Protein AF-A0A4Z2HAQ1-F1 (afdb_monomer_lite)

Radius of gyration: 29.21 Å; chains: 1; bounding box: 73×82×97 Å

Secondary structure (DSSP, 8-state):
---S---HHHHHHHHHGGGSSS--HHHHHHHHHHHHHHT-S---SEEEEESEEET---S-----PPP----------------PPP-----------------HHHH-SEEEE-TT---TTTS-SEEEEEEEEEEPPP------------PPPP-------------S--TT-EEEEEEEETTEEEEEEEETTTTEEEEEEEE-TT--SS-EEEEEEEPPTTSS-BSSEEEEEEEEEEEEETTTEEEEEEEEEETTEEEEEEEEEEEPPP-----TGGG--EEEE--EEETTSTTTSPPEEEEEEEEEESS---HHHHHHHHHH-TT----PPPSS------GGGG--HHHHTSHHHHHHHHTTPPP-THHHHHHEEEEE-TTSTTEEEEE----PPTT---PPP---EEEEEEPB-SSS-HHHHTT--PEEP-SHHHHHHHHTTTHHHHHHHHHHHHH---HHHHHHHHHHHHHHTTS-HHHHHHHHHTTHHHHHHHHHTSTTS--SHHHHHHHHHHHBSS-SEEE-TTS-EEE-TT----B--HHHIIIIIT-HHHHTTS-HHHHHHHHHHHHHHHHHT--

Structure (mmCIF, N/CA/C/O backbone):
data_AF-A0A4Z2HAQ1-F1
#
_entry.id   AF-A0A4Z2HAQ1-F1
#
loop_
_atom_site.group_PDB
_atom_site.id
_atom_site.type_symbol
_atom_site.label_atom_id
_atom_site.label_alt_id
_atom_site.label_comp_id
_atom_site.label_asym_id
_atom_site.label_entity_id
_atom_site.label_seq_id
_atom_site.pdbx_PDB_ins_code
_atom_site.Cartn_x
_atom_site.Cartn_y
_atom_site.Cartn_z
_atom_site.occupancy
_atom_site.B_iso_or_equiv
_atom_site.auth_seq_id
_atom_site.auth_comp_id
_atom_site.auth_asym_id
_atom_site.auth_atom_id
_atom_site.pdbx_PDB_model_num
ATOM 1 N N . MET A 1 1 ? -18.516 -21.838 5.993 1.00 32.19 1 MET A N 1
ATOM 2 C CA . MET A 1 1 ? -17.727 -20.592 6.071 1.00 32.19 1 MET A CA 1
ATOM 3 C C . MET A 1 1 ? -18.687 -19.428 6.212 1.00 32.19 1 MET A C 1
ATOM 5 O O . MET A 1 1 ? -19.528 -19.256 5.340 1.00 32.19 1 MET A O 1
ATOM 9 N N . VAL A 1 2 ? -18.629 -18.690 7.322 1.00 30.59 2 VAL A N 1
ATOM 10 C CA . VAL A 1 2 ? -19.377 -17.431 7.468 1.00 30.59 2 VAL A CA 1
ATOM 11 C C . VAL A 1 2 ? -18.843 -16.470 6.407 1.00 30.59 2 VAL A C 1
ATOM 13 O O . VAL A 1 2 ? -17.628 -16.338 6.264 1.00 30.59 2 VAL A O 1
ATOM 16 N N . SER A 1 3 ? -19.728 -15.867 5.614 1.00 38.59 3 SER A N 1
ATOM 17 C CA . SER A 1 3 ? -19.343 -14.830 4.655 1.00 38.59 3 SER A CA 1
ATOM 18 C C . SER A 1 3 ? -18.593 -13.726 5.408 1.00 38.59 3 SER A C 1
ATOM 20 O O . SER A 1 3 ? -19.178 -13.070 6.261 1.00 38.59 3 SER A O 1
ATOM 22 N N . GLN A 1 4 ? -17.312 -13.506 5.095 1.00 57.59 4 GLN A N 1
ATOM 23 C CA . GLN A 1 4 ? -16.509 -12.391 5.634 1.00 57.59 4 GLN A CA 1
ATOM 24 C C . GLN A 1 4 ? -16.969 -11.016 5.111 1.00 57.59 4 GLN A C 1
ATOM 26 O O . GLN A 1 4 ? -16.345 -9.993 5.391 1.00 57.59 4 GLN A O 1
ATOM 31 N N . ARG A 1 5 ? -18.040 -10.988 4.311 1.00 71.88 5 ARG A N 1
ATOM 32 C CA . ARG A 1 5 ? -18.597 -9.789 3.695 1.00 71.88 5 ARG A CA 1
ATOM 33 C C . ARG A 1 5 ? -19.884 -9.409 4.408 1.00 71.88 5 ARG A C 1
ATOM 35 O O . ARG A 1 5 ? -20.812 -10.215 4.445 1.00 71.88 5 ARG A O 1
ATOM 42 N N . ILE A 1 6 ? -19.896 -8.187 4.928 1.00 85.88 6 ILE A N 1
ATOM 43 C CA . ILE A 1 6 ? -21.051 -7.494 5.496 1.00 85.88 6 ILE A CA 1
ATOM 44 C C . ILE A 1 6 ? -21.450 -6.357 4.550 1.00 85.88 6 ILE A C 1
ATOM 46 O O . ILE A 1 6 ? -20.584 -5.738 3.934 1.00 85.88 6 ILE A O 1
ATOM 50 N N . THR A 1 7 ? -22.743 -6.099 4.409 1.00 90.75 7 THR A N 1
ATOM 51 C CA . THR A 1 7 ? -23.281 -4.962 3.643 1.00 90.75 7 THR A CA 1
ATOM 52 C C . THR A 1 7 ? -23.413 -3.704 4.507 1.00 90.75 7 THR A C 1
ATOM 54 O O . THR A 1 7 ? -23.367 -3.768 5.739 1.00 90.75 7 THR A O 1
ATOM 57 N N . ALA A 1 8 ? -23.595 -2.542 3.872 1.00 91.38 8 ALA A N 1
ATOM 58 C CA . ALA A 1 8 ? -23.857 -1.286 4.573 1.00 91.38 8 ALA A CA 1
ATOM 59 C C . ALA A 1 8 ? -25.144 -1.344 5.396 1.00 91.38 8 ALA A C 1
ATOM 61 O O . ALA A 1 8 ? -25.153 -0.919 6.553 1.00 91.38 8 ALA A O 1
ATOM 62 N N . GLU A 1 9 ? -26.205 -1.942 4.856 1.00 93.19 9 GLU A N 1
ATOM 63 C CA . GLU A 1 9 ? -27.465 -2.106 5.572 1.00 93.19 9 GLU A CA 1
ATOM 64 C C . GLU A 1 9 ? -27.308 -3.012 6.798 1.00 93.19 9 GLU A C 1
ATOM 66 O O . GLU A 1 9 ? -27.786 -2.667 7.880 1.00 93.19 9 GLU A O 1
ATOM 71 N N . GLU A 1 10 ? -26.609 -4.142 6.664 1.00 92.69 10 GLU A N 1
ATOM 72 C CA . GLU A 1 10 ? -26.363 -5.066 7.777 1.00 92.69 10 GLU A CA 1
ATOM 73 C C . GLU A 1 10 ? -25.529 -4.415 8.885 1.00 92.69 10 GLU A C 1
ATOM 75 O O . GLU A 1 10 ? -25.892 -4.515 10.060 1.00 92.69 10 GLU A O 1
ATOM 80 N N . LEU A 1 11 ? -24.447 -3.708 8.535 1.00 92.50 11 LEU A N 1
ATOM 81 C CA . LEU A 1 11 ? -23.618 -3.026 9.530 1.00 92.50 11 LEU A CA 1
ATOM 82 C C . LEU A 1 11 ? -24.383 -1.881 10.210 1.00 92.50 11 LEU A C 1
ATOM 84 O O . LEU A 1 11 ? -24.303 -1.729 11.429 1.00 92.50 11 LEU A O 1
ATOM 88 N N . ALA A 1 12 ? -25.170 -1.110 9.456 1.00 92.94 12 ALA A N 1
ATOM 89 C CA . ALA A 1 12 ? -26.008 -0.053 10.015 1.00 92.94 12 ALA A CA 1
ATOM 90 C C . ALA A 1 12 ? -27.060 -0.608 10.988 1.00 92.94 12 ALA A C 1
ATOM 92 O O . ALA A 1 12 ? -27.277 -0.033 12.057 1.00 92.94 12 ALA A O 1
ATOM 93 N N . LEU A 1 13 ? -27.705 -1.730 10.650 1.00 92.88 13 LEU A N 1
ATOM 94 C CA . LEU A 1 13 ? -28.645 -2.410 11.543 1.00 92.88 13 LEU A CA 1
ATOM 95 C C . LEU A 1 13 ? -27.950 -2.915 12.810 1.00 92.88 13 LEU A C 1
ATOM 97 O O . LEU A 1 13 ? -28.487 -2.736 13.901 1.00 92.88 13 LEU A O 1
ATOM 101 N N . LEU A 1 14 ? -26.745 -3.477 12.684 1.00 92.69 14 LEU A N 1
ATOM 102 C CA . LEU A 1 14 ? -25.960 -3.964 13.816 1.00 92.69 14 LEU A CA 1
ATOM 103 C C . LEU A 1 14 ? -25.587 -2.833 14.787 1.00 92.69 14 LEU A C 1
ATOM 105 O O . LEU A 1 14 ? -25.758 -2.982 15.995 1.00 92.69 14 LEU A O 1
ATOM 109 N N . ILE A 1 15 ? -25.142 -1.684 14.270 1.00 92.12 15 ILE A N 1
ATOM 110 C CA . ILE A 1 15 ? -24.824 -0.498 15.083 1.00 92.12 15 ILE A CA 1
ATOM 111 C C . ILE A 1 15 ? -26.089 0.073 15.736 1.00 92.12 15 ILE A C 1
ATOM 113 O O . ILE A 1 15 ? -26.064 0.456 16.905 1.00 92.12 15 ILE A O 1
ATOM 117 N N . ARG A 1 16 ? -27.225 0.082 15.027 1.00 93.19 16 ARG A N 1
ATOM 118 C CA . ARG A 1 16 ? -28.509 0.563 15.566 1.00 93.19 16 ARG A CA 1
ATOM 119 C C . ARG A 1 16 ? -28.991 -0.206 16.791 1.00 93.19 16 ARG A C 1
ATOM 121 O O . ARG A 1 16 ? -29.675 0.391 17.615 1.00 93.19 16 ARG A O 1
ATOM 128 N N . LEU A 1 17 ? -28.618 -1.477 16.956 1.00 94.94 17 LEU A N 1
ATOM 129 C CA . LEU A 1 17 ? -28.984 -2.248 18.150 1.00 94.94 17 LEU A CA 1
ATOM 130 C C . LEU A 1 17 ? -28.454 -1.615 19.443 1.00 94.94 17 LEU A C 1
ATOM 132 O O . LEU A 1 17 ? -29.086 -1.759 20.482 1.00 94.94 17 LEU A O 1
ATOM 136 N N . PHE A 1 18 ? -27.358 -0.854 19.396 1.00 94.81 18 PHE A N 1
ATOM 137 C CA . PHE A 1 18 ? -26.821 -0.142 20.562 1.00 94.81 18 PHE A CA 1
ATOM 138 C C . PHE A 1 18 ? -27.680 1.059 20.998 1.00 94.81 18 PHE A C 1
ATOM 140 O O . PHE A 1 18 ? -27.406 1.667 22.030 1.00 94.81 18 PHE A O 1
ATOM 147 N N . LEU A 1 19 ? -28.724 1.408 20.238 1.00 93.38 19 LEU A N 1
ATOM 148 C CA . LEU A 1 19 ? -29.711 2.423 20.619 1.00 93.38 19 LEU A CA 1
ATOM 149 C C . LEU A 1 19 ? -30.872 1.843 21.442 1.00 93.38 19 LEU A C 1
ATOM 151 O O . LEU A 1 19 ? -31.682 2.601 21.977 1.00 93.38 19 LEU A O 1
ATOM 155 N N . GLU A 1 20 ? -30.972 0.516 21.547 1.00 93.56 20 GLU A N 1
ATOM 156 C CA . GLU A 1 20 ? -31.964 -0.138 22.399 1.00 93.56 20 GLU A CA 1
ATOM 157 C C . GLU A 1 20 ? -31.657 0.084 23.886 1.00 93.56 20 GLU A C 1
ATOM 159 O O . GLU A 1 20 ? -30.537 0.410 24.276 1.00 93.56 20 GLU A O 1
ATOM 164 N N . LYS A 1 21 ? -32.656 -0.109 24.756 1.00 86.81 21 LYS A N 1
ATOM 165 C CA . LYS A 1 21 ? -32.493 0.138 26.204 1.00 86.81 21 LYS A CA 1
ATOM 166 C C . LYS A 1 21 ? -31.536 -0.838 26.890 1.00 86.81 21 LYS A C 1
ATOM 168 O O . LYS A 1 21 ? -30.869 -0.463 27.847 1.00 86.81 21 LYS A O 1
ATOM 173 N N . THR A 1 22 ? -31.526 -2.094 26.451 1.00 90.25 22 THR A N 1
ATOM 174 C CA . THR A 1 22 ? -30.739 -3.179 27.060 1.00 90.25 22 THR A CA 1
ATOM 175 C C . THR A 1 22 ? -30.180 -4.104 25.976 1.00 90.25 22 THR A C 1
ATOM 177 O O . THR A 1 22 ? -30.619 -5.254 25.860 1.00 90.25 22 THR A O 1
ATOM 180 N N . PRO A 1 23 ? -29.272 -3.613 25.119 1.00 93.06 23 PRO A N 1
ATOM 181 C CA . PRO A 1 23 ? -28.696 -4.436 24.074 1.00 93.06 23 PRO A CA 1
ATOM 182 C C . PRO A 1 23 ? -27.729 -5.468 24.671 1.00 93.06 23 PRO A C 1
ATOM 184 O O . PRO A 1 23 ? -27.114 -5.215 25.709 1.00 93.06 23 PRO A O 1
ATOM 187 N N . PRO A 1 24 ? -27.543 -6.631 24.022 1.00 93.69 24 PRO A N 1
ATOM 188 C CA . PRO A 1 24 ? -26.512 -7.595 24.396 1.00 93.69 24 PRO A CA 1
ATOM 189 C C . PRO A 1 24 ? -25.117 -7.096 23.964 1.00 93.69 24 PRO A C 1
ATOM 191 O O . PRO A 1 24 ? -24.463 -7.689 23.106 1.00 93.69 24 PRO A O 1
ATOM 194 N N . THR A 1 25 ? -24.672 -5.984 24.558 1.00 95.00 25 THR A N 1
ATOM 195 C CA . THR A 1 25 ? -23.508 -5.171 24.167 1.00 95.00 25 THR A CA 1
ATOM 196 C C . THR A 1 25 ? -22.240 -5.995 23.954 1.00 95.00 25 THR A C 1
ATOM 198 O O . THR A 1 25 ? -21.603 -5.881 22.912 1.00 95.00 25 THR A O 1
ATOM 201 N N . GLU A 1 26 ? -21.886 -6.873 24.898 1.00 94.62 26 GLU A N 1
ATOM 202 C CA . GLU A 1 26 ? -20.655 -7.671 24.816 1.00 94.62 26 GLU A CA 1
ATOM 203 C C . GLU A 1 26 ? -20.641 -8.600 23.588 1.00 94.62 26 GLU A C 1
ATOM 205 O O . GLU A 1 26 ? -19.632 -8.700 22.891 1.00 94.62 26 GLU A O 1
ATOM 210 N N . ILE A 1 27 ? -21.761 -9.269 23.299 1.00 95.50 27 ILE A N 1
ATOM 211 C CA . ILE A 1 27 ? -21.871 -10.205 22.171 1.00 95.50 27 ILE A CA 1
ATOM 212 C C . ILE A 1 27 ? -21.806 -9.440 20.847 1.00 95.50 27 ILE A C 1
ATOM 214 O O . ILE A 1 27 ? -21.096 -9.856 19.931 1.00 95.50 27 ILE A O 1
ATOM 218 N N . LEU A 1 28 ? -22.507 -8.305 20.763 1.00 96.00 28 LEU A N 1
ATOM 219 C CA . LEU A 1 28 ? -22.498 -7.452 19.576 1.00 96.00 28 LEU A CA 1
ATOM 220 C C . LEU A 1 28 ? -21.091 -6.924 19.284 1.00 96.00 28 LEU A C 1
ATOM 222 O O . LEU A 1 28 ? -20.622 -7.037 18.155 1.00 96.00 28 LEU A O 1
ATOM 226 N N . LEU A 1 29 ? -20.388 -6.419 20.301 1.00 97.25 29 LEU A N 1
ATOM 227 C CA . LEU A 1 29 ? -19.021 -5.922 20.149 1.00 97.25 29 LEU A CA 1
ATOM 228 C C . LEU A 1 29 ? -18.047 -7.018 19.712 1.00 97.25 29 LEU A C 1
ATOM 230 O O . LEU A 1 29 ? -17.223 -6.764 18.841 1.00 97.25 29 LEU A O 1
ATOM 234 N N . LYS A 1 30 ? -18.159 -8.243 20.248 1.00 96.19 30 LYS A N 1
ATOM 235 C CA . LYS A 1 30 ? -17.340 -9.382 19.793 1.00 96.19 30 LYS A CA 1
ATOM 236 C C . LYS A 1 30 ? -17.583 -9.702 18.318 1.00 96.19 30 LYS A C 1
ATOM 238 O O . LYS A 1 30 ? -16.625 -9.929 17.586 1.00 96.19 30 LYS A O 1
ATOM 243 N N . GLY A 1 31 ? -18.841 -9.690 17.876 1.00 94.50 31 GLY A N 1
ATOM 244 C CA . GLY A 1 31 ? -19.184 -9.896 16.467 1.00 94.50 31 GLY A CA 1
ATOM 245 C C . GLY A 1 31 ? -18.619 -8.798 15.562 1.00 94.50 31 GLY A C 1
ATOM 246 O O . GLY A 1 31 ? -18.018 -9.093 14.532 1.00 94.50 31 GLY A O 1
ATOM 247 N N . ILE A 1 32 ? -18.742 -7.532 15.974 1.00 94.81 32 ILE A N 1
ATOM 248 C CA . ILE A 1 32 ? -18.166 -6.395 15.242 1.00 94.81 32 ILE A CA 1
ATOM 249 C C . ILE A 1 32 ? -16.638 -6.495 15.199 1.00 94.81 32 ILE A C 1
ATOM 251 O O . ILE A 1 32 ? -16.052 -6.292 14.139 1.00 94.81 32 ILE A O 1
ATOM 255 N N . LEU A 1 33 ? -15.990 -6.842 16.315 1.00 95.31 33 LEU A N 1
ATOM 256 C CA . LEU A 1 33 ? -14.540 -7.010 16.370 1.00 95.31 33 LEU A CA 1
ATOM 257 C C . LEU A 1 33 ? -14.070 -8.071 15.371 1.00 95.31 33 LEU A C 1
ATOM 259 O O . LEU A 1 33 ? -13.150 -7.802 14.611 1.00 95.31 33 LEU A O 1
ATOM 263 N N . GLN A 1 34 ? -14.747 -9.221 15.298 1.00 93.50 34 GLN A N 1
ATOM 264 C CA . GLN A 1 34 ? -14.424 -10.270 14.323 1.00 93.50 34 GLN A CA 1
ATOM 265 C C . GLN A 1 34 ? -14.543 -9.780 12.875 1.00 93.50 34 GLN A C 1
ATOM 267 O O . GLN A 1 34 ? -13.694 -10.101 12.045 1.00 93.50 34 GLN A O 1
ATOM 272 N N . ILE A 1 35 ? -15.570 -8.982 12.563 1.00 92.19 35 ILE A N 1
ATOM 273 C CA . ILE A 1 35 ? -15.723 -8.367 11.236 1.00 92.19 35 ILE A CA 1
ATOM 274 C C . ILE A 1 35 ? -14.549 -7.426 10.949 1.00 92.19 35 ILE A C 1
ATOM 276 O O . ILE A 1 35 ? -13.978 -7.472 9.859 1.00 92.19 35 ILE A O 1
ATOM 280 N N . VAL A 1 36 ? -14.180 -6.582 11.915 1.00 92.25 36 VAL A N 1
ATOM 281 C CA . VAL A 1 36 ? -13.064 -5.636 11.789 1.00 92.25 36 VAL A CA 1
ATOM 282 C C . VAL A 1 36 ? -11.738 -6.373 11.597 1.00 92.25 36 VAL A C 1
ATOM 284 O O . VAL A 1 36 ? -11.016 -6.064 10.653 1.00 92.25 36 VAL A O 1
ATOM 287 N N . GLU A 1 37 ? -11.444 -7.369 12.434 1.00 90.81 37 GLU A N 1
ATOM 288 C CA . GLU A 1 37 ? -10.212 -8.168 12.406 1.00 90.81 37 GLU A CA 1
ATOM 289 C C . GLU A 1 37 ? -10.077 -8.998 11.121 1.00 90.81 37 GLU A C 1
ATOM 291 O O . GLU A 1 37 ? -8.980 -9.134 10.581 1.00 90.81 37 GLU A O 1
ATOM 296 N N . ALA A 1 38 ? -11.191 -9.474 10.557 1.00 88.44 38 ALA A N 1
ATOM 297 C CA . ALA A 1 38 ? -11.197 -10.136 9.253 1.00 88.44 38 ALA A CA 1
ATOM 298 C C . ALA A 1 38 ? -10.930 -9.173 8.075 1.00 88.44 38 ALA A C 1
ATOM 300 O O . ALA A 1 38 ? -10.591 -9.621 6.982 1.00 88.44 38 ALA A O 1
ATOM 301 N N . ASN A 1 39 ? -11.068 -7.857 8.278 1.00 87.31 39 ASN A N 1
ATOM 302 C CA . ASN A 1 39 ? -10.969 -6.817 7.246 1.00 87.31 39 ASN A CA 1
ATOM 303 C C . ASN A 1 39 ? -9.870 -5.779 7.562 1.00 87.31 39 ASN A C 1
ATOM 305 O O . ASN A 1 39 ? -10.033 -4.571 7.324 1.00 87.31 39 ASN A O 1
ATOM 309 N N . VAL A 1 40 ? -8.759 -6.257 8.130 1.00 81.06 40 VAL A N 1
ATOM 310 C CA . VAL A 1 40 ? -7.577 -5.451 8.488 1.00 81.06 40 VAL A CA 1
ATOM 311 C C . VAL A 1 40 ? -6.680 -5.176 7.282 1.00 81.06 40 VAL A C 1
ATOM 313 O O . VAL A 1 40 ? -6.001 -4.152 7.243 1.00 81.06 40 VAL A O 1
ATOM 316 N N . ASN A 1 41 ? -6.683 -6.068 6.291 1.00 79.81 41 ASN A N 1
ATOM 317 C CA . ASN A 1 41 ? -5.811 -5.955 5.128 1.00 79.81 41 ASN A CA 1
ATOM 318 C C . ASN A 1 41 ? -6.113 -4.684 4.320 1.00 79.81 41 ASN A C 1
ATOM 320 O O . ASN A 1 41 ? -7.270 -4.313 4.109 1.00 79.81 41 ASN A O 1
ATOM 324 N N . ILE A 1 42 ? -5.052 -4.031 3.845 1.00 86.44 42 ILE A N 1
ATOM 325 C CA . ILE A 1 42 ? -5.157 -2.891 2.934 1.00 86.44 42 ILE A CA 1
ATOM 326 C C . ILE A 1 42 ? -5.741 -3.386 1.608 1.00 86.44 42 ILE A C 1
ATOM 328 O O . ILE A 1 42 ? -5.277 -4.381 1.056 1.00 86.44 42 ILE A O 1
ATOM 332 N N . GLU A 1 43 ? -6.731 -2.673 1.076 1.00 87.12 43 GLU A N 1
ATOM 333 C CA . GLU A 1 43 ? -7.308 -2.940 -0.241 1.00 87.12 43 GLU A CA 1
ATOM 334 C C . GLU A 1 43 ? -7.512 -1.609 -0.990 1.00 87.12 43 GLU A C 1
ATOM 336 O O . GLU A 1 43 ? -7.993 -0.653 -0.375 1.00 87.12 43 GLU A O 1
ATOM 341 N N . PRO A 1 44 ? -7.148 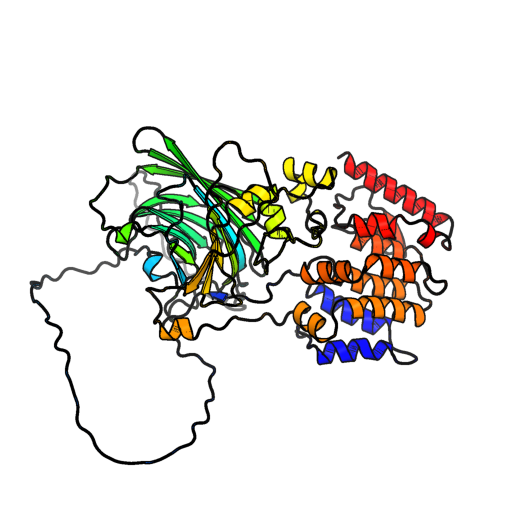-1.512 -2.287 1.00 91.50 44 PRO A N 1
ATOM 342 C CA . PRO A 1 44 ? -7.511 -0.372 -3.130 1.00 91.50 44 PRO A CA 1
ATOM 343 C C . PRO A 1 44 ? -9.024 -0.293 -3.292 1.00 91.50 44 PRO A C 1
ATOM 345 O O . PRO A 1 44 ? -9.672 -1.331 -3.382 1.00 91.50 44 PRO A O 1
ATOM 348 N N . LEU A 1 45 ? -9.579 0.904 -3.463 1.00 91.06 45 LEU A N 1
ATOM 349 C CA . LEU A 1 45 ? -10.986 1.083 -3.843 1.00 91.06 45 LEU A CA 1
ATOM 350 C C . LEU A 1 45 ? -11.268 0.538 -5.249 1.00 91.06 45 LEU A C 1
ATOM 352 O O . LEU A 1 45 ? -12.333 -0.021 -5.501 1.00 91.06 45 LEU A O 1
ATOM 356 N N . HIS A 1 46 ? -10.298 0.679 -6.157 1.00 92.62 46 HIS A N 1
ATOM 357 C CA . HIS A 1 46 ? -10.406 0.202 -7.533 1.00 92.62 46 HIS A CA 1
ATOM 358 C C . HIS A 1 46 ? -9.154 -0.553 -7.967 1.00 92.62 46 HIS A C 1
ATOM 360 O O . HIS A 1 46 ? -8.030 -0.128 -7.700 1.00 92.62 46 HIS A O 1
ATOM 366 N N . PHE A 1 47 ? -9.336 -1.631 -8.721 1.00 93.88 47 PHE A N 1
ATOM 367 C CA . PHE A 1 47 ? -8.232 -2.406 -9.280 1.00 93.88 47 PHE A CA 1
ATOM 368 C C . PHE A 1 47 ? -8.569 -2.984 -10.655 1.00 93.88 47 PHE A C 1
ATOM 370 O O . PHE A 1 47 ? -9.719 -2.982 -11.095 1.00 93.88 47 PHE A O 1
ATOM 377 N N . LEU A 1 48 ? -7.543 -3.490 -11.335 1.00 93.12 48 LEU A N 1
ATOM 378 C CA . LEU A 1 48 ? -7.675 -4.310 -12.537 1.00 93.12 48 LEU A CA 1
ATOM 379 C C . LEU A 1 48 ? -7.222 -5.734 -12.257 1.00 93.12 48 LEU A C 1
ATOM 381 O O . LEU A 1 48 ? -6.301 -5.944 -11.475 1.00 93.12 48 LEU A O 1
ATOM 385 N N . SER A 1 49 ? -7.856 -6.706 -12.906 1.00 91.94 49 SER A N 1
ATOM 386 C CA . SER A 1 49 ? -7.505 -8.121 -12.786 1.00 91.94 49 SER A CA 1
ATOM 387 C C . SER A 1 49 ? -6.830 -8.630 -14.049 1.00 91.94 49 SER A C 1
ATOM 389 O O . SER A 1 49 ? -7.257 -8.326 -15.163 1.00 91.94 49 SER A O 1
ATOM 391 N N . PHE A 1 50 ? -5.809 -9.451 -13.851 1.00 90.56 50 PHE A N 1
ATOM 392 C CA . PHE A 1 50 ? -5.042 -10.112 -14.891 1.00 90.56 50 PHE A CA 1
ATOM 393 C C . PHE A 1 50 ? -4.940 -11.624 -14.597 1.00 90.56 50 PHE A C 1
ATOM 395 O O . PHE A 1 50 ? -5.053 -12.030 -13.436 1.00 90.56 50 PHE A O 1
ATOM 402 N N . PRO A 1 51 ? -4.713 -12.466 -15.620 1.00 88.88 51 PRO A N 1
ATOM 403 C CA . PRO A 1 51 ? -4.623 -12.092 -17.029 1.00 88.88 51 PRO A CA 1
ATOM 404 C C . PRO A 1 51 ? -5.964 -11.656 -17.634 1.00 88.88 51 PRO A C 1
ATOM 406 O O . PRO A 1 51 ? -7.029 -12.094 -17.204 1.00 88.88 51 PRO A O 1
ATOM 409 N N . ILE A 1 52 ? -5.908 -10.805 -18.660 1.00 85.88 52 ILE A N 1
ATOM 410 C CA . ILE A 1 52 ? -7.066 -10.542 -19.523 1.00 85.88 52 ILE A CA 1
ATOM 411 C C . ILE A 1 52 ? -7.170 -11.674 -20.538 1.00 85.88 52 ILE A C 1
ATOM 413 O O . ILE A 1 52 ? -6.230 -11.939 -21.289 1.00 85.88 52 ILE A O 1
ATOM 417 N N . ILE A 1 53 ? -8.321 -12.342 -20.554 1.00 81.62 53 ILE A N 1
ATOM 418 C CA . ILE A 1 53 ? -8.560 -13.487 -21.431 1.00 81.62 53 ILE A CA 1
ATOM 419 C C . ILE A 1 53 ? -8.957 -12.986 -22.818 1.00 81.62 53 ILE A C 1
ATOM 421 O O . ILE A 1 53 ? -10.010 -12.368 -22.993 1.00 81.62 53 ILE A O 1
ATOM 425 N N . LEU A 1 54 ? -8.132 -13.287 -23.818 1.00 74.06 54 LEU A N 1
ATOM 426 C CA . LEU A 1 54 ? -8.421 -12.944 -25.209 1.00 74.06 54 LEU A CA 1
ATOM 427 C C . LEU A 1 54 ? -9.530 -13.858 -25.761 1.00 74.06 54 LEU A C 1
ATOM 429 O O . LEU A 1 54 ? -9.439 -15.082 -25.670 1.00 74.06 54 LEU A O 1
ATOM 433 N N . GLY A 1 55 ? -10.580 -13.265 -26.341 1.00 62.56 55 GLY A N 1
ATOM 434 C CA . GLY A 1 55 ? -11.687 -13.992 -26.983 1.00 62.56 55 GLY A CA 1
ATOM 435 C C . GLY A 1 55 ? -12.876 -14.348 -26.079 1.00 62.56 55 GLY A C 1
ATOM 436 O O . GLY A 1 55 ? -13.865 -14.885 -26.574 1.00 62.56 55 GLY A O 1
ATOM 437 N N . ALA A 1 56 ? -12.835 -14.017 -24.785 1.00 57.00 56 ALA A N 1
ATOM 438 C CA . ALA A 1 56 ? -14.000 -14.144 -23.914 1.00 57.00 56 ALA A CA 1
ATOM 439 C C . ALA A 1 56 ? -15.004 -13.012 -24.207 1.00 57.00 56 ALA A C 1
ATOM 441 O O . ALA A 1 56 ? -14.766 -11.850 -23.876 1.00 57.00 56 ALA A O 1
ATOM 442 N N . LEU A 1 57 ? -16.141 -13.340 -24.829 1.00 42.59 57 LEU A N 1
ATOM 443 C CA . LEU A 1 57 ? -17.311 -12.460 -24.815 1.00 42.59 57 LEU A CA 1
ATOM 444 C C . LEU A 1 57 ? -17.758 -12.301 -23.355 1.00 42.59 57 LEU A C 1
ATOM 446 O O . LEU A 1 57 ? -17.897 -13.287 -22.633 1.00 42.59 57 LEU A O 1
ATOM 450 N N . THR A 1 58 ? -17.942 -11.063 -22.908 1.00 38.97 58 THR A N 1
ATOM 451 C CA . THR A 1 58 ? -18.303 -10.727 -21.527 1.00 38.97 58 THR A CA 1
ATOM 452 C C . THR A 1 58 ? -19.565 -11.474 -21.061 1.00 38.97 58 THR A C 1
ATOM 454 O O . THR A 1 58 ? -20.610 -11.370 -21.706 1.00 38.97 58 THR A O 1
ATOM 457 N N . PRO A 1 59 ? -19.547 -12.176 -19.911 1.00 35.66 59 PRO A N 1
ATOM 458 C CA . PRO A 1 59 ? -20.773 -12.585 -19.245 1.00 35.66 59 PRO A CA 1
ATOM 459 C C . PRO A 1 59 ? -21.265 -11.406 -18.399 1.00 35.66 59 PRO A C 1
ATOM 461 O O . PRO A 1 59 ? -20.754 -11.154 -17.313 1.00 35.66 59 PRO A O 1
ATOM 464 N N . GLY A 1 60 ? -22.232 -10.641 -18.909 1.00 36.09 60 GLY A N 1
ATOM 465 C CA . GLY A 1 60 ? -22.834 -9.552 -18.131 1.00 36.09 60 GLY A CA 1
ATOM 466 C C . GLY A 1 60 ? -23.413 -8.431 -18.976 1.00 36.09 60 GLY A C 1
ATOM 467 O O . GLY A 1 60 ? -22.880 -7.330 -19.015 1.00 36.09 60 GLY A O 1
ATOM 468 N N . GLY A 1 61 ? -24.520 -8.715 -19.652 1.00 28.45 61 GLY A N 1
ATOM 469 C CA . GLY A 1 61 ? -25.284 -7.718 -20.389 1.00 28.45 61 GLY A CA 1
ATOM 470 C C . GLY A 1 61 ? -26.623 -8.298 -20.807 1.00 28.45 61 GLY A C 1
ATOM 471 O O . GLY A 1 61 ? -26.835 -8.580 -21.982 1.00 28.45 61 GLY A O 1
ATOM 472 N N . VAL A 1 62 ? -27.522 -8.519 -19.845 1.00 29.75 62 VAL A N 1
ATOM 473 C CA . VAL A 1 62 ? -28.933 -8.778 -20.154 1.00 29.75 62 VAL A CA 1
ATOM 474 C C . VAL A 1 62 ? -29.509 -7.475 -20.706 1.00 29.75 62 VAL A C 1
ATOM 476 O O . VAL A 1 62 ? -30.010 -6.638 -19.964 1.00 29.75 62 VAL A O 1
ATOM 479 N N . SER A 1 63 ? -29.381 -7.274 -22.016 1.00 25.77 63 SER A N 1
ATOM 480 C CA . SER A 1 63 ? -30.122 -6.244 -22.736 1.00 25.77 63 SER A CA 1
ATOM 481 C C . SER A 1 63 ? -31.396 -6.878 -23.279 1.00 25.77 63 SER A C 1
ATOM 483 O O . SER A 1 63 ? -31.381 -7.649 -24.240 1.00 25.77 63 SER A O 1
ATOM 485 N N . THR A 1 64 ? -32.513 -6.581 -22.621 1.00 29.56 64 THR A N 1
ATOM 486 C CA . THR A 1 64 ? -33.860 -6.816 -23.134 1.00 29.56 64 THR A CA 1
ATOM 487 C C . THR A 1 64 ? -34.103 -5.871 -24.309 1.00 29.56 64 THR A C 1
ATOM 489 O O . THR A 1 64 ? -34.533 -4.731 -24.153 1.00 29.56 64 THR A O 1
ATOM 492 N N . GLY A 1 65 ? -33.802 -6.334 -25.521 1.00 25.77 65 GLY A N 1
ATOM 493 C CA . GLY A 1 65 ? -34.121 -5.583 -26.731 1.00 25.77 65 GLY A CA 1
ATOM 494 C C . GLY A 1 65 ? -35.637 -5.456 -26.930 1.00 25.77 65 GLY A C 1
ATOM 495 O O . GLY A 1 65 ? -36.344 -6.465 -26.839 1.00 25.77 65 GLY A O 1
ATOM 496 N N . PRO A 1 66 ? -36.173 -4.269 -27.270 1.00 30.34 66 PRO A N 1
ATOM 497 C CA . PRO A 1 66 ? -37.485 -4.196 -27.877 1.00 30.34 66 PRO A CA 1
ATOM 498 C C . PRO A 1 66 ? -37.355 -4.556 -29.360 1.00 30.34 66 PRO A C 1
ATOM 500 O O . PRO A 1 66 ? -36.601 -3.952 -30.123 1.00 30.34 66 PRO A O 1
ATOM 503 N N . ARG A 1 67 ? -38.116 -5.572 -29.770 1.00 30.69 67 ARG A N 1
ATOM 504 C CA . ARG A 1 67 ? -38.367 -5.899 -31.175 1.00 30.69 67 ARG A CA 1
ATOM 505 C C . ARG A 1 67 ? -39.011 -4.698 -31.872 1.00 30.69 67 ARG A C 1
ATOM 507 O O . ARG A 1 67 ? -40.077 -4.263 -31.446 1.00 30.69 67 ARG A O 1
ATOM 514 N N . GLN A 1 68 ? -38.457 -4.265 -33.001 1.00 28.78 68 GLN A N 1
ATOM 515 C CA . GLN A 1 68 ? -39.241 -3.624 -34.057 1.00 28.78 68 GLN A CA 1
ATOM 516 C C . GLN A 1 68 ? -38.864 -4.198 -35.423 1.00 28.78 68 GLN A C 1
ATOM 518 O O . GLN A 1 68 ? -37.716 -4.146 -35.856 1.00 28.78 68 GLN A O 1
ATOM 523 N N . ASN A 1 69 ? -39.877 -4.769 -36.074 1.00 26.92 69 ASN A N 1
ATOM 524 C CA . ASN A 1 69 ? -39.890 -5.111 -37.488 1.00 26.92 69 ASN A CA 1
ATOM 525 C C . ASN A 1 69 ? -40.060 -3.833 -38.320 1.00 26.92 69 ASN A C 1
ATOM 527 O O . ASN A 1 69 ? -40.948 -3.031 -38.037 1.00 26.92 69 ASN A O 1
ATOM 531 N N . GLY A 1 70 ? -39.292 -3.708 -39.400 1.00 26.14 70 GLY A N 1
ATOM 532 C CA . GLY A 1 70 ? -39.499 -2.720 -40.458 1.00 26.14 70 GLY A CA 1
ATOM 533 C C . GLY A 1 70 ? -38.620 -3.054 -41.661 1.00 26.14 70 GLY A C 1
ATOM 534 O O . GLY A 1 70 ? -37.409 -3.178 -41.527 1.00 26.14 70 GLY A O 1
ATOM 535 N N . ALA A 1 71 ? -39.244 -3.298 -42.809 1.00 26.36 71 ALA A N 1
ATOM 536 C CA . ALA A 1 71 ? -38.655 -3.942 -43.976 1.00 26.36 71 ALA A CA 1
ATOM 537 C C . ALA A 1 71 ? -37.955 -2.991 -44.973 1.00 26.36 71 ALA A C 1
ATOM 539 O O . ALA A 1 71 ? -38.273 -1.811 -45.057 1.00 26.36 71 ALA A O 1
ATOM 540 N N . ALA A 1 72 ? -37.135 -3.632 -45.819 1.00 28.02 72 ALA A N 1
ATOM 541 C CA . ALA A 1 72 ? -36.826 -3.340 -47.226 1.00 28.02 72 ALA A CA 1
ATOM 542 C C . ALA A 1 72 ? -35.766 -2.276 -47.603 1.00 28.02 72 ALA A C 1
ATOM 544 O O . ALA A 1 72 ? -36.015 -1.079 -47.602 1.00 28.02 72 ALA A O 1
ATOM 545 N N . GLY A 1 73 ? -34.660 -2.787 -48.171 1.00 24.95 73 GLY A N 1
ATOM 546 C CA . GLY A 1 73 ? -34.184 -2.375 -49.501 1.00 24.95 73 GLY A CA 1
ATOM 547 C C . GLY A 1 73 ? -32.992 -1.414 -49.565 1.00 24.95 73 GLY A C 1
ATOM 548 O O . GLY A 1 73 ? -33.141 -0.221 -49.347 1.00 24.95 73 GLY A O 1
ATOM 549 N N . GLY A 1 74 ? -31.828 -1.903 -50.015 1.00 26.78 74 GLY A N 1
ATOM 550 C CA . GLY A 1 74 ? -30.748 -1.023 -50.479 1.00 26.78 74 GLY A CA 1
ATOM 551 C C . GLY A 1 74 ? -29.400 -1.715 -50.667 1.00 26.78 74 GLY A C 1
ATOM 552 O O . GLY A 1 74 ? -28.680 -1.957 -49.708 1.00 26.78 74 GLY A O 1
ATOM 553 N N . LYS A 1 75 ? -29.063 -2.034 -51.919 1.00 30.17 75 LYS A N 1
ATOM 554 C CA . LYS A 1 75 ? -27.771 -2.582 -52.369 1.00 30.17 75 LYS A CA 1
ATOM 555 C C . LYS A 1 75 ? -26.607 -1.628 -52.068 1.00 30.17 75 LYS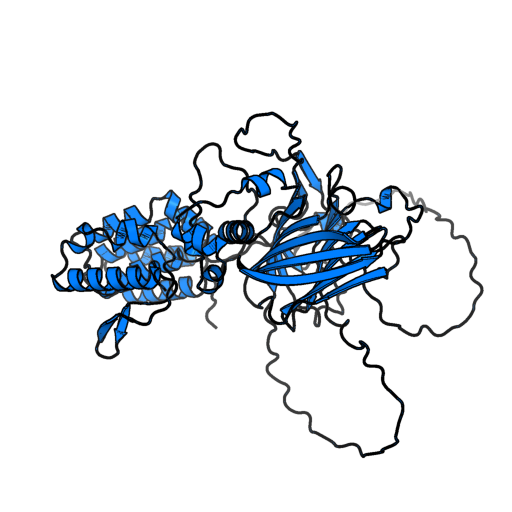 A C 1
ATOM 557 O O . LYS A 1 75 ? -26.737 -0.428 -52.278 1.00 30.17 75 LYS A O 1
ATOM 562 N N . GLY A 1 76 ? -25.440 -2.183 -51.737 1.00 28.44 76 GLY A N 1
ATOM 563 C CA . GLY A 1 76 ? -24.193 -1.415 -51.670 1.00 28.44 76 GLY A CA 1
ATOM 564 C C . GLY A 1 76 ? -22.993 -2.211 -51.161 1.00 28.44 76 GLY A C 1
ATOM 565 O O . GLY A 1 76 ? -22.351 -1.800 -50.204 1.00 28.44 76 GLY A O 1
ATOM 566 N N . GLY A 1 77 ? -22.702 -3.367 -51.762 1.00 26.47 77 GLY A N 1
ATOM 567 C CA . GLY A 1 77 ? -21.464 -4.097 -51.485 1.00 26.47 77 GLY A CA 1
ATOM 568 C C . GLY A 1 77 ? -20.277 -3.422 -52.172 1.00 26.47 77 GLY A C 1
ATOM 569 O O . GLY A 1 77 ? -20.223 -3.397 -53.400 1.00 26.47 77 GLY A O 1
ATOM 570 N N . LEU A 1 78 ? -19.322 -2.910 -51.392 1.00 30.98 78 LEU A N 1
ATOM 571 C CA . LEU A 1 78 ? -18.007 -2.518 -51.894 1.00 30.98 78 LEU A CA 1
ATOM 572 C C . LEU A 1 78 ? -16.935 -3.410 -51.257 1.00 30.98 78 LEU A C 1
ATOM 574 O O . LEU A 1 78 ? -16.516 -3.226 -50.117 1.00 30.98 78 LEU A O 1
ATOM 578 N N . LEU A 1 79 ? -16.535 -4.412 -52.038 1.00 29.80 79 LEU A N 1
ATOM 579 C CA . LEU A 1 79 ? -15.400 -5.301 -51.819 1.00 29.80 79 LEU A CA 1
ATOM 580 C C . LEU A 1 79 ? -14.093 -4.494 -51.824 1.00 29.80 79 LEU A C 1
ATOM 582 O O . LEU A 1 79 ? -13.702 -3.963 -52.864 1.00 29.80 79 LEU A O 1
ATOM 586 N N . TRP A 1 80 ? -13.374 -4.462 -50.703 1.00 28.84 80 TRP A N 1
ATOM 587 C CA . TRP A 1 80 ? -11.970 -4.053 -50.697 1.00 28.84 80 TRP A CA 1
ATOM 588 C C . TRP A 1 80 ? -11.087 -5.244 -51.088 1.00 28.84 80 TRP A C 1
ATOM 590 O O . TRP A 1 80 ? -10.823 -6.149 -50.301 1.00 28.84 80 TRP A O 1
ATOM 600 N N . LYS A 1 81 ? -10.633 -5.233 -52.347 1.00 30.16 81 LYS A N 1
ATOM 601 C CA . LYS A 1 81 ? -9.525 -6.053 -52.855 1.00 30.16 81 LYS A CA 1
ATOM 602 C C . LYS A 1 81 ? -8.214 -5.575 -52.216 1.00 30.16 81 LYS A C 1
ATOM 604 O O . LYS A 1 81 ? -7.636 -4.586 -52.661 1.00 30.16 81 LYS A O 1
ATOM 609 N N . GLY A 1 82 ? -7.715 -6.304 -51.221 1.00 26.70 82 GLY A N 1
ATOM 610 C CA . GLY A 1 82 ? -6.310 -6.255 -50.813 1.00 26.70 82 GLY A CA 1
ATOM 611 C C . GLY A 1 82 ? -5.469 -7.137 -51.738 1.00 26.70 82 GLY A C 1
ATOM 612 O O . GLY A 1 82 ? -5.707 -8.337 -51.841 1.00 26.70 82 GLY A O 1
ATOM 613 N N . LYS A 1 83 ? -4.516 -6.534 -52.455 1.00 25.00 83 LYS A N 1
ATOM 614 C CA . LYS A 1 83 ? -3.523 -7.213 -53.301 1.00 25.00 83 LYS A CA 1
ATOM 615 C C . LYS A 1 83 ? -2.653 -8.149 -52.451 1.00 25.00 83 LYS A C 1
ATOM 617 O O . LYS A 1 83 ? -1.843 -7.679 -51.660 1.00 25.00 83 LYS A O 1
ATOM 622 N N . LEU A 1 84 ? -2.784 -9.453 -52.676 1.00 26.14 84 LEU A N 1
ATOM 623 C CA . LEU A 1 84 ? -1.763 -10.448 -52.352 1.00 26.14 84 LEU A CA 1
ATOM 624 C C . LEU A 1 84 ? -0.695 -10.421 -53.453 1.00 26.14 84 LEU A C 1
ATOM 626 O O . LEU A 1 84 ? -1.028 -10.526 -54.635 1.00 26.14 84 LEU A O 1
ATOM 630 N N . SER A 1 85 ? 0.574 -10.300 -53.070 1.00 25.03 85 SER A N 1
ATOM 631 C CA . SER A 1 85 ? 1.715 -10.591 -53.946 1.00 25.03 85 SER A CA 1
ATOM 632 C C . SER A 1 85 ? 2.226 -12.006 -53.631 1.00 25.03 85 SER A C 1
ATOM 634 O O . SER A 1 85 ? 2.433 -12.304 -52.453 1.00 25.03 85 SER A O 1
ATOM 636 N N . PRO A 1 86 ? 2.424 -12.883 -54.633 1.00 34.31 86 PRO A N 1
ATOM 637 C CA . PRO A 1 86 ? 2.786 -14.283 -54.429 1.00 34.31 86 PRO A CA 1
ATOM 638 C C . PRO A 1 86 ? 4.304 -14.493 -54.498 1.00 34.31 86 PRO A C 1
ATOM 640 O O . PRO A 1 86 ? 4.992 -13.856 -55.294 1.00 34.31 86 PRO A O 1
ATOM 643 N N . GLY A 1 87 ? 4.824 -15.441 -53.716 1.00 26.64 87 GLY A N 1
ATOM 644 C CA . GLY A 1 87 ? 6.200 -15.903 -53.891 1.00 26.64 87 GLY A CA 1
ATOM 645 C C . GLY A 1 87 ? 6.782 -16.684 -52.719 1.00 26.64 87 GLY A C 1
ATOM 646 O O . GLY A 1 87 ? 7.771 -16.250 -52.139 1.00 26.64 87 GLY A O 1
ATOM 647 N N . ARG A 1 88 ? 6.229 -17.855 -52.387 1.00 31.66 88 ARG A N 1
ATOM 648 C CA . ARG A 1 88 ? 6.985 -18.886 -51.661 1.00 31.66 88 ARG A CA 1
ATOM 649 C C . ARG A 1 88 ? 6.890 -20.201 -52.418 1.00 31.66 88 ARG A C 1
ATOM 651 O O . ARG A 1 88 ? 5.801 -20.726 -52.618 1.00 31.66 88 ARG A O 1
ATOM 658 N N . ARG A 1 89 ? 8.054 -20.680 -52.865 1.00 30.77 89 ARG A N 1
ATOM 659 C CA . ARG A 1 89 ? 8.251 -22.069 -53.266 1.00 30.77 89 ARG A CA 1
ATOM 660 C C . ARG A 1 89 ? 8.060 -22.945 -52.037 1.00 30.77 89 ARG A C 1
ATOM 662 O O . ARG A 1 89 ? 8.603 -22.661 -50.972 1.00 30.77 89 ARG A O 1
ATOM 669 N N . GLU A 1 90 ? 7.265 -23.970 -52.258 1.00 33.25 90 GLU A N 1
ATOM 670 C CA . GLU A 1 90 ? 7.007 -25.116 -51.408 1.00 33.25 90 GLU A CA 1
ATOM 671 C C . GLU A 1 90 ? 8.331 -25.820 -51.081 1.00 33.25 90 GLU A C 1
ATOM 673 O O . GLU A 1 90 ? 9.147 -26.092 -51.964 1.00 33.25 90 GLU A O 1
ATOM 678 N N . GLY A 1 91 ? 8.563 -26.030 -49.793 1.00 26.91 91 GLY A N 1
ATOM 679 C CA . GLY A 1 91 ? 9.751 -26.654 -49.234 1.00 26.91 91 GLY A CA 1
ATOM 680 C C . GLY A 1 91 ? 9.397 -27.110 -47.832 1.00 26.91 91 GLY A C 1
ATOM 681 O O . GLY A 1 91 ? 9.497 -26.335 -46.884 1.00 26.91 91 GLY A O 1
ATOM 682 N N . ASP A 1 92 ? 8.880 -28.331 -47.776 1.00 32.38 92 ASP A N 1
ATOM 683 C CA . ASP A 1 92 ? 8.589 -29.116 -46.584 1.00 32.38 92 ASP A CA 1
ATOM 684 C C . ASP A 1 92 ? 9.804 -29.152 -45.642 1.00 32.38 92 ASP A C 1
ATOM 686 O O . ASP A 1 92 ? 10.949 -29.299 -46.078 1.00 32.38 92 ASP A O 1
ATOM 690 N N . GLY A 1 93 ? 9.554 -28.946 -44.354 1.00 28.05 93 GLY A N 1
ATOM 691 C CA . GLY A 1 93 ? 10.585 -28.768 -43.341 1.00 28.05 93 GLY A CA 1
ATOM 692 C C . GLY A 1 93 ? 9.959 -28.593 -41.968 1.00 28.05 93 GLY A C 1
ATOM 693 O O . GLY A 1 93 ? 9.677 -27.472 -41.552 1.00 28.05 93 GLY A O 1
ATOM 694 N N . GLU A 1 94 ? 9.714 -29.728 -41.314 1.00 26.33 94 GLU A N 1
ATOM 695 C CA . GLU A 1 94 ? 9.434 -29.930 -39.888 1.00 26.33 94 GLU A CA 1
ATOM 696 C C . GLU A 1 94 ? 9.489 -28.658 -39.020 1.00 26.33 94 GLU A C 1
ATOM 698 O O . GLU A 1 94 ? 10.552 -28.205 -38.584 1.00 26.33 94 GLU A O 1
ATOM 703 N N . TYR A 1 95 ? 8.312 -28.117 -38.692 1.00 25.27 95 TYR A N 1
ATOM 704 C CA . TYR A 1 95 ? 8.142 -27.168 -37.594 1.00 25.27 95 TYR A CA 1
ATOM 705 C C . TYR A 1 95 ? 8.455 -27.878 -36.269 1.00 25.27 95 TYR A C 1
ATOM 707 O O . TYR A 1 95 ? 7.569 -28.369 -35.572 1.00 25.27 95 TYR A O 1
ATOM 715 N N . ARG A 1 96 ? 9.735 -27.935 -35.894 1.00 26.06 96 ARG A N 1
ATOM 716 C CA . ARG A 1 96 ? 10.120 -28.204 -34.507 1.00 26.06 96 ARG A CA 1
ATOM 717 C C . ARG A 1 96 ? 9.724 -26.993 -33.669 1.00 26.06 96 ARG A C 1
ATOM 719 O O . ARG A 1 96 ? 10.274 -25.906 -33.840 1.00 26.06 96 ARG A O 1
ATOM 726 N N . ALA A 1 97 ? 8.769 -27.192 -32.766 1.00 32.19 97 ALA A N 1
ATOM 727 C CA . ALA A 1 97 ? 8.413 -26.249 -31.717 1.00 32.19 97 ALA A CA 1
ATOM 728 C C . ALA A 1 97 ? 9.636 -25.987 -30.816 1.00 32.19 97 ALA A C 1
ATOM 730 O O . ALA A 1 97 ? 9.884 -26.698 -29.849 1.00 32.19 97 ALA A O 1
ATOM 731 N N . SER A 1 98 ? 10.451 -24.991 -31.164 1.00 28.91 98 SER A N 1
ATOM 732 C CA . SER A 1 98 ? 11.488 -24.463 -30.279 1.00 28.91 98 SER A CA 1
ATOM 733 C C . SER A 1 98 ? 10.874 -23.336 -29.443 1.00 28.91 98 SER A C 1
ATOM 735 O O . SER A 1 98 ? 10.537 -22.292 -30.010 1.00 28.91 98 SER A O 1
ATOM 737 N N . HIS A 1 99 ? 10.719 -23.577 -28.140 1.00 36.91 99 HIS A N 1
ATOM 738 C CA . HIS A 1 99 ? 10.349 -22.657 -27.051 1.00 36.91 99 HIS A CA 1
ATOM 739 C C . HIS A 1 99 ? 10.401 -21.152 -27.420 1.00 36.91 99 HIS A C 1
ATOM 741 O O . HIS A 1 99 ? 11.451 -20.610 -27.784 1.00 36.91 99 HIS A O 1
ATOM 747 N N . LEU A 1 100 ? 9.236 -20.492 -27.402 1.00 45.41 100 LEU A N 1
ATOM 748 C CA . LEU A 1 100 ? 9.013 -19.119 -27.870 1.00 45.41 100 LEU A CA 1
ATOM 749 C C . LEU A 1 100 ? 8.916 -18.154 -26.677 1.00 45.41 100 LEU A C 1
ATOM 751 O O . LEU A 1 100 ? 7.963 -18.219 -25.912 1.00 45.41 100 LEU A O 1
ATOM 755 N N . ARG A 1 101 ? 9.867 -17.220 -26.552 1.00 60.22 101 ARG A N 1
ATOM 756 C CA . ARG A 1 101 ? 9.817 -16.127 -25.564 1.00 60.22 101 ARG A CA 1
ATOM 757 C C . ARG A 1 101 ? 8.830 -15.052 -26.007 1.00 60.22 101 ARG A C 1
ATOM 759 O O . ARG A 1 101 ? 9.084 -14.399 -27.016 1.00 60.22 101 ARG A O 1
ATOM 766 N N . SER A 1 102 ? 7.754 -14.853 -25.251 1.00 69.69 102 SER A N 1
ATOM 767 C CA . SER A 1 102 ? 6.710 -13.868 -25.555 1.00 69.69 102 SER A CA 1
ATOM 768 C C . SER A 1 102 ? 7.186 -12.430 -25.336 1.00 69.69 102 SER A C 1
ATOM 770 O O . SER A 1 102 ? 7.618 -12.064 -24.243 1.00 69.69 102 SER A O 1
ATOM 772 N N . SER A 1 103 ? 7.083 -11.594 -26.369 1.00 83.12 103 SER A N 1
ATOM 773 C CA . SER A 1 103 ? 7.380 -10.164 -26.267 1.00 83.12 103 SER A CA 1
ATOM 774 C C . SER A 1 103 ? 6.249 -9.378 -25.576 1.00 83.12 103 SER A C 1
ATOM 776 O O . SER A 1 103 ? 5.082 -9.571 -25.942 1.00 83.12 103 SER A O 1
ATOM 778 N N . PRO A 1 104 ? 6.552 -8.443 -24.643 1.00 86.62 104 PRO A N 1
ATOM 779 C CA . PRO A 1 104 ? 5.556 -7.583 -24.001 1.00 86.62 104 PRO A CA 1
ATOM 780 C C . PRO A 1 104 ? 4.617 -6.882 -24.982 1.00 86.62 104 PRO A C 1
ATOM 782 O O . PRO A 1 104 ? 3.441 -6.737 -24.672 1.00 86.62 104 PRO A O 1
ATOM 785 N N . TRP A 1 105 ? 5.088 -6.516 -26.181 1.00 87.31 105 TRP A N 1
ATOM 786 C CA . TRP A 1 105 ? 4.288 -5.846 -27.219 1.00 87.31 105 TRP A CA 1
ATOM 787 C C . TRP A 1 105 ? 3.038 -6.612 -27.662 1.00 87.31 105 TRP A C 1
ATOM 789 O O . TRP A 1 105 ? 2.108 -5.990 -28.176 1.00 87.31 105 TRP A O 1
ATOM 799 N N . HIS A 1 106 ? 3.006 -7.929 -27.451 1.00 84.12 106 HIS A N 1
ATOM 800 C CA . HIS A 1 106 ? 1.901 -8.804 -27.851 1.00 84.12 106 HIS A CA 1
ATOM 801 C C . HIS A 1 106 ? 1.110 -9.379 -26.677 1.00 84.12 106 HIS A C 1
ATOM 803 O O . HIS A 1 106 ? 0.021 -9.913 -26.873 1.00 84.12 106 HIS A O 1
ATOM 809 N N . ILE A 1 107 ? 1.659 -9.306 -25.465 1.00 86.94 107 ILE A N 1
ATOM 810 C CA . ILE A 1 107 ? 1.021 -9.865 -24.270 1.00 86.94 107 ILE A CA 1
ATOM 811 C C . ILE A 1 107 ? 0.554 -8.787 -23.298 1.00 86.94 107 ILE A C 1
ATOM 813 O O . ILE A 1 107 ? -0.325 -9.054 -22.487 1.00 86.94 107 ILE A O 1
ATOM 817 N N . ALA A 1 108 ? 1.109 -7.576 -23.345 1.00 91.50 108 ALA A N 1
ATOM 818 C CA . ALA A 1 108 ? 0.678 -6.501 -22.476 1.00 91.50 108 ALA A CA 1
ATOM 819 C C . ALA A 1 108 ? -0.650 -5.931 -23.014 1.00 91.50 108 ALA A C 1
ATOM 821 O O . ALA A 1 108 ? -0.750 -5.567 -24.187 1.00 91.50 108 ALA A O 1
ATOM 822 N N . PRO A 1 109 ? -1.702 -5.869 -22.189 1.00 91.56 109 PRO A N 1
ATOM 823 C CA . PRO A 1 109 ? -2.980 -5.277 -22.566 1.00 91.56 109 PRO A CA 1
ATOM 824 C C . PRO A 1 109 ? -2.928 -3.749 -22.619 1.00 91.56 109 PRO A C 1
ATOM 826 O O . PRO A 1 109 ? -3.618 -3.156 -23.445 1.00 91.56 109 PRO A O 1
ATOM 829 N N . LEU A 1 110 ? -2.144 -3.111 -21.745 1.00 94.44 110 LEU A N 1
ATOM 830 C CA . LEU A 1 110 ? -2.151 -1.661 -21.553 1.00 94.44 110 LEU A CA 1
ATOM 831 C C . LEU A 1 110 ? -0.807 -1.065 -21.969 1.00 94.44 110 LEU A C 1
ATOM 833 O O . LEU A 1 110 ? 0.220 -1.365 -21.363 1.00 94.44 110 LEU A O 1
ATOM 837 N N . HIS A 1 111 ? -0.806 -0.215 -22.993 1.00 94.25 111 HIS A N 1
ATOM 838 C CA . HIS A 1 111 ? 0.367 0.511 -23.474 1.00 94.25 111 HIS A CA 1
ATOM 839 C C . HIS A 1 111 ? 0.181 2.007 -23.191 1.00 94.25 111 HIS A C 1
ATOM 841 O O . HIS A 1 111 ? -0.782 2.626 -23.650 1.00 94.25 111 HIS A O 1
ATOM 847 N N . LEU A 1 112 ? 1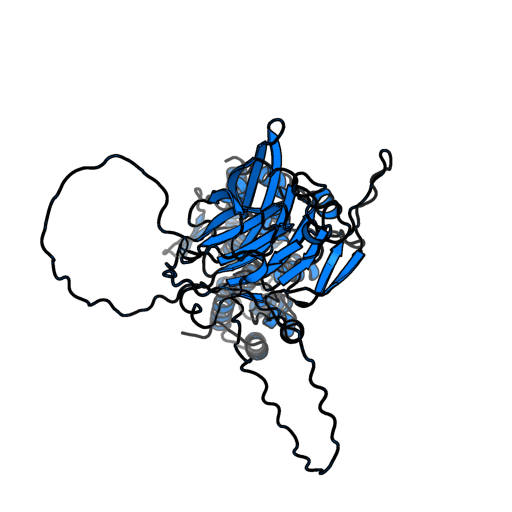.123 2.597 -22.456 1.00 94.25 112 LEU A N 1
ATOM 848 C CA . LEU A 1 112 ? 1.132 4.000 -22.047 1.00 94.25 112 LEU A CA 1
ATOM 849 C C . LEU A 1 112 ? 2.279 4.740 -22.761 1.00 94.25 112 LEU A C 1
ATOM 851 O O . LEU A 1 112 ? 3.416 4.713 -22.282 1.00 94.25 112 LEU A O 1
ATOM 855 N N . PRO A 1 113 ? 2.028 5.390 -23.914 1.00 92.06 113 PRO A N 1
ATOM 856 C CA . PRO A 1 113 ? 3.041 6.183 -24.606 1.00 92.06 113 PRO A CA 1
ATOM 857 C C . PRO A 1 113 ? 3.561 7.356 -23.763 1.00 92.06 113 PRO A C 1
ATOM 859 O O . PRO A 1 113 ? 2.797 8.215 -23.310 1.00 92.06 113 PRO A O 1
ATOM 862 N N . LEU A 1 114 ? 4.879 7.464 -23.636 1.00 87.12 114 LEU A N 1
ATOM 863 C CA . LEU A 1 114 ? 5.558 8.529 -22.896 1.00 87.12 114 LEU A CA 1
ATOM 864 C C . LEU A 1 114 ? 6.071 9.589 -23.880 1.00 87.12 114 LEU A C 1
ATOM 866 O O . LEU A 1 114 ? 7.238 9.627 -24.258 1.00 87.12 114 LEU A O 1
ATOM 870 N N . VAL A 1 115 ? 5.150 10.419 -24.377 1.00 69.81 115 VAL A N 1
ATOM 871 C CA . VAL A 1 115 ? 5.426 11.409 -25.436 1.00 69.81 115 VAL A CA 1
ATOM 872 C C . VAL A 1 115 ? 6.045 12.680 -24.855 1.00 69.81 115 VAL A C 1
ATOM 874 O O . VAL A 1 115 ? 5.476 13.261 -23.936 1.00 69.81 115 VAL A O 1
ATOM 877 N N . GLY A 1 116 ? 7.147 13.158 -25.445 1.00 61.03 116 GLY A N 1
ATOM 878 C CA . GLY A 1 116 ? 7.740 14.467 -25.123 1.00 61.03 116 GLY A CA 1
ATOM 879 C C . GLY A 1 116 ? 8.470 14.534 -23.778 1.00 61.03 116 GLY A C 1
ATOM 880 O O . GLY A 1 116 ? 8.762 15.620 -23.294 1.00 61.03 116 GLY A O 1
ATOM 881 N N . GLN A 1 117 ? 8.752 13.384 -23.170 1.00 60.75 117 GLN A N 1
ATOM 882 C CA . GLN A 1 117 ? 9.351 13.276 -21.844 1.00 60.75 117 GLN A CA 1
ATOM 883 C C . GLN A 1 117 ? 10.820 12.854 -21.949 1.00 60.75 117 GLN A C 1
ATOM 885 O O . GLN A 1 117 ? 11.172 12.018 -22.784 1.00 60.75 117 GLN A O 1
ATOM 890 N N . ASN A 1 118 ? 11.671 13.386 -21.066 1.00 68.25 118 ASN A N 1
ATOM 891 C CA . ASN A 1 118 ? 13.079 12.994 -20.929 1.00 68.25 118 ASN A CA 1
ATOM 892 C C . ASN A 1 118 ? 13.206 11.610 -20.258 1.00 68.25 118 ASN A C 1
ATOM 894 O O . ASN A 1 118 ? 13.854 11.465 -19.222 1.00 68.25 118 ASN A O 1
ATOM 898 N N . CYS A 1 119 ? 12.545 10.596 -20.811 1.00 79.56 119 CYS A N 1
ATOM 899 C CA . CYS A 1 119 ? 12.490 9.262 -20.233 1.00 79.56 119 CYS A CA 1
ATOM 900 C C . CYS A 1 119 ? 13.684 8.403 -20.663 1.00 79.56 119 CYS A C 1
ATOM 902 O O . CYS A 1 119 ? 14.287 8.570 -21.731 1.00 79.56 119 CYS A O 1
ATOM 904 N N . TRP A 1 120 ? 13.980 7.411 -19.830 1.00 88.94 120 TRP A N 1
ATOM 905 C CA . TRP A 1 120 ? 14.779 6.259 -20.224 1.00 88.94 120 TRP A CA 1
ATOM 906 C C . TRP A 1 120 ? 14.072 5.509 -21.379 1.00 88.94 120 TRP A C 1
ATOM 908 O O . TRP A 1 120 ? 12.840 5.468 -21.390 1.00 88.94 120 TRP A O 1
ATOM 918 N N . PRO A 1 121 ? 14.788 4.952 -22.375 1.00 82.88 121 PRO A N 1
ATOM 919 C CA . PRO A 1 121 ? 16.245 4.781 -22.459 1.00 82.88 121 PRO A CA 1
ATOM 920 C C . PRO A 1 121 ? 17.012 5.932 -23.124 1.00 82.88 121 PRO A C 1
ATOM 922 O O . PRO A 1 121 ? 18.232 5.859 -23.251 1.00 82.88 121 PRO A O 1
ATOM 925 N N . HIS A 1 122 ? 16.334 6.988 -23.580 1.00 77.50 122 HIS A N 1
ATOM 926 C CA . HIS A 1 122 ? 16.940 7.959 -24.497 1.00 77.50 122 HIS A CA 1
ATOM 927 C C . HIS A 1 122 ? 17.576 9.169 -23.805 1.00 77.50 122 HIS A C 1
ATOM 929 O O . HIS A 1 122 ? 18.609 9.653 -24.264 1.00 77.50 122 HIS A O 1
ATOM 935 N N . MET A 1 123 ? 16.966 9.673 -22.729 1.00 75.19 123 MET A N 1
ATOM 936 C CA . MET A 1 123 ? 17.342 10.965 -22.127 1.00 75.19 123 MET A CA 1
ATOM 937 C C . MET A 1 123 ? 17.593 10.908 -20.617 1.00 75.19 123 MET A C 1
ATOM 939 O O . MET A 1 123 ? 17.951 11.919 -20.016 1.00 75.19 123 MET A O 1
ATOM 943 N N . ALA A 1 124 ? 17.446 9.731 -20.009 1.00 81.31 124 ALA A N 1
ATOM 944 C CA . ALA A 1 124 ? 17.726 9.498 -18.600 1.00 81.31 124 ALA A CA 1
ATOM 945 C C . ALA A 1 124 ? 18.574 8.238 -18.422 1.00 81.31 124 ALA A C 1
ATOM 947 O O . ALA A 1 124 ? 18.479 7.294 -19.203 1.00 81.31 124 ALA A O 1
ATOM 948 N N . SER A 1 125 ? 19.369 8.209 -17.357 1.00 88.06 125 SER A N 1
ATOM 949 C CA . SER A 1 125 ? 20.154 7.046 -16.936 1.00 88.06 125 SER A CA 1
ATOM 950 C C . SER A 1 125 ? 19.353 6.061 -16.076 1.00 88.06 125 SER A C 1
ATOM 952 O O . SER A 1 125 ? 19.935 5.208 -15.419 1.00 88.06 125 SER A O 1
ATOM 954 N N . GLY A 1 126 ? 18.027 6.180 -16.033 1.00 94.19 126 GLY A N 1
ATOM 955 C CA . GLY A 1 126 ? 17.182 5.330 -15.207 1.00 94.19 126 GLY A CA 1
ATOM 956 C C . GLY A 1 126 ? 15.764 5.864 -15.069 1.00 94.19 126 GLY A C 1
ATOM 957 O O . GLY A 1 126 ? 15.421 6.910 -15.626 1.00 94.19 126 GLY A O 1
ATOM 958 N N . PHE A 1 127 ? 14.949 5.138 -14.315 1.00 96.00 127 PHE A N 1
ATOM 959 C CA . PHE A 1 127 ? 13.575 5.499 -13.974 1.00 96.00 127 PHE A CA 1
ATOM 960 C C . PHE A 1 127 ? 13.174 4.812 -12.666 1.00 96.00 127 PHE A C 1
ATOM 962 O O . PHE A 1 127 ? 13.840 3.868 -12.228 1.00 96.00 127 PHE A O 1
ATOM 969 N N . SER A 1 128 ? 12.072 5.257 -12.073 1.00 97.69 128 SER A N 1
ATOM 970 C CA . SER A 1 128 ? 11.430 4.538 -10.974 1.00 97.69 128 SER A CA 1
ATOM 971 C C . SER A 1 128 ? 9.946 4.320 -11.254 1.00 97.69 128 SER A C 1
ATOM 973 O O . SER A 1 128 ? 9.306 5.113 -11.944 1.00 97.69 128 SER A O 1
ATOM 975 N N . ALA A 1 129 ? 9.399 3.239 -10.715 1.00 97.94 129 ALA A N 1
ATOM 976 C CA . ALA A 1 129 ? 7.989 2.896 -10.790 1.00 97.94 129 ALA A CA 1
ATOM 977 C C . ALA A 1 129 ? 7.486 2.498 -9.401 1.00 97.94 129 ALA A C 1
ATOM 979 O O . ALA A 1 129 ? 8.215 1.906 -8.613 1.00 97.94 129 ALA A O 1
ATOM 980 N N . SER A 1 130 ? 6.239 2.823 -9.103 1.00 98.12 130 SER A N 1
ATOM 981 C CA . SER A 1 130 ? 5.548 2.431 -7.880 1.00 98.12 130 SER A CA 1
ATOM 982 C C . SER A 1 130 ? 4.198 1.870 -8.265 1.00 98.12 130 SER A C 1
ATOM 984 O O . SER A 1 130 ? 3.476 2.513 -9.023 1.00 98.12 130 SER A O 1
ATOM 986 N N . MET A 1 131 ? 3.839 0.705 -7.743 1.00 97.69 131 MET A N 1
ATOM 987 C CA . MET A 1 131 ? 2.529 0.118 -7.976 1.00 97.69 131 MET A CA 1
ATOM 988 C C . MET A 1 131 ? 2.039 -0.684 -6.781 1.00 97.69 131 MET A C 1
ATOM 990 O O . MET A 1 131 ? 2.826 -1.104 -5.940 1.00 97.69 131 MET A O 1
ATOM 994 N N . TRP A 1 132 ? 0.736 -0.920 -6.729 1.00 97.12 132 TRP A N 1
ATOM 995 C CA . TRP A 1 132 ? 0.148 -1.907 -5.829 1.00 97.12 132 TRP A CA 1
ATOM 996 C C . TRP A 1 132 ? -0.259 -3.141 -6.616 1.00 97.12 132 TRP A C 1
ATOM 998 O O . TRP A 1 132 ? -0.814 -3.018 -7.710 1.00 97.12 132 TRP A O 1
ATOM 1008 N N . LEU A 1 133 ? 0.001 -4.323 -6.069 1.00 96.31 133 LEU A N 1
ATOM 1009 C CA . LEU A 1 133 ? -0.416 -5.584 -6.669 1.00 96.31 133 LEU A CA 1
ATOM 1010 C C . LEU A 1 133 ? -0.863 -6.590 -5.612 1.00 96.31 133 LEU A C 1
ATOM 1012 O O . LEU A 1 133 ? -0.487 -6.481 -4.448 1.00 96.31 133 LEU A O 1
ATOM 1016 N N . ARG A 1 134 ? -1.667 -7.569 -6.019 1.00 94.56 134 ARG A N 1
ATOM 1017 C CA . ARG A 1 134 ? -2.064 -8.718 -5.198 1.00 94.56 134 ARG A CA 1
ATOM 1018 C C . ARG A 1 134 ? -2.017 -9.973 -6.041 1.00 94.56 134 ARG A C 1
ATOM 1020 O O . ARG A 1 134 ? -2.690 -10.033 -7.067 1.00 94.56 134 ARG A O 1
ATOM 1027 N N . VAL A 1 135 ? -1.290 -10.981 -5.588 1.00 92.19 135 VAL A N 1
ATOM 1028 C CA . VAL A 1 135 ? -1.313 -12.314 -6.196 1.00 92.19 135 VAL A CA 1
ATOM 1029 C C . VAL A 1 135 ? -2.463 -13.107 -5.569 1.00 92.19 135 VAL A C 1
ATOM 1031 O O . VAL A 1 135 ? -2.665 -13.046 -4.356 1.00 92.19 135 VAL A O 1
ATOM 1034 N N . ALA A 1 136 ? -3.272 -13.795 -6.375 1.00 86.81 136 ALA A N 1
ATOM 1035 C CA . ALA A 1 136 ? -4.329 -14.656 -5.847 1.00 86.81 136 ALA A CA 1
ATOM 1036 C C . ALA A 1 136 ? -3.720 -15.864 -5.118 1.00 86.81 136 ALA A C 1
ATOM 1038 O O . ALA A 1 136 ? -2.697 -16.392 -5.546 1.00 86.81 136 ALA A O 1
ATOM 1039 N N . GLU A 1 137 ? -4.355 -16.312 -4.035 1.00 80.88 137 GLU A N 1
ATOM 1040 C CA . GLU A 1 137 ? -4.021 -17.609 -3.438 1.00 80.88 137 GLU A CA 1
ATOM 1041 C C . GLU A 1 137 ? -4.384 -18.718 -4.429 1.00 80.88 137 GLU A C 1
ATOM 1043 O O . GLU A 1 137 ? -5.456 -18.685 -5.044 1.00 80.88 137 GLU A O 1
ATOM 1048 N N . GLN A 1 138 ? -3.480 -19.680 -4.621 1.00 65.38 138 GLN A N 1
ATOM 1049 C CA . GLN A 1 138 ? -3.843 -20.920 -5.294 1.00 65.38 138 GLN A CA 1
ATOM 1050 C C . GLN A 1 138 ? -4.807 -21.670 -4.378 1.00 65.38 138 GLN A C 1
ATOM 1052 O O . GLN A 1 138 ? -4.484 -21.940 -3.225 1.00 65.38 138 GLN A O 1
ATOM 1057 N N . GLU A 1 139 ? -5.990 -22.005 -4.888 1.00 54.34 139 GLU A N 1
ATOM 1058 C CA . GLU A 1 139 ? -6.836 -22.989 -4.224 1.00 54.34 139 GLU A CA 1
ATOM 1059 C C . GLU A 1 139 ? -6.063 -24.312 -4.231 1.00 54.34 139 GLU A C 1
ATOM 1061 O O . GLU A 1 139 ? -5.814 -24.880 -5.300 1.00 54.34 139 GLU A O 1
ATOM 1066 N N . GLU A 1 140 ? -5.637 -24.783 -3.054 1.00 43.16 140 GLU A N 1
ATOM 1067 C CA . GLU A 1 140 ? -5.165 -26.156 -2.910 1.00 43.16 140 GLU A CA 1
ATOM 1068 C C . GLU A 1 140 ? -6.280 -27.059 -3.435 1.00 43.16 140 GLU A C 1
ATOM 1070 O O . GLU A 1 140 ? -7.389 -27.097 -2.895 1.00 43.16 140 GLU A O 1
ATOM 1075 N N . LYS A 1 141 ? -6.013 -27.753 -4.544 1.00 39.62 141 LYS A N 1
ATOM 1076 C CA . LYS A 1 141 ? -6.877 -28.836 -4.998 1.00 39.62 141 LYS A CA 1
ATOM 1077 C C . LYS A 1 141 ? -6.794 -29.940 -3.957 1.00 39.62 141 LYS A C 1
ATOM 1079 O O . LYS A 1 141 ? -5.928 -30.809 -4.023 1.00 39.62 141 LYS A O 1
ATOM 1084 N N . ASP A 1 142 ? -7.697 -29.881 -2.995 1.00 37.22 142 ASP A N 1
ATOM 1085 C CA . ASP A 1 142 ? -7.926 -30.960 -2.057 1.00 37.22 142 ASP A CA 1
ATOM 1086 C C . ASP A 1 142 ? -8.459 -32.160 -2.863 1.00 37.22 142 ASP A C 1
ATOM 1088 O O . ASP A 1 142 ? -9.580 -32.141 -3.376 1.00 37.22 142 ASP A O 1
ATOM 1092 N N . GLY A 1 143 ? -7.606 -33.169 -3.061 1.00 43.69 143 GLY A N 1
ATOM 1093 C CA . GLY A 1 143 ? -7.971 -34.457 -3.656 1.00 43.69 143 GLY A CA 1
ATOM 1094 C C . GLY A 1 143 ? -7.326 -34.789 -5.005 1.00 43.69 143 GLY A C 1
ATOM 1095 O O . GLY A 1 143 ? -7.940 -34.607 -6.048 1.00 43.69 143 GLY A O 1
ATOM 1096 N N . GLU A 1 144 ? -6.123 -35.371 -4.963 1.00 36.28 144 GLU A N 1
ATOM 1097 C CA . GLU A 1 144 ? -5.751 -36.577 -5.735 1.00 36.28 144 GLU A CA 1
ATOM 1098 C C . GLU A 1 144 ? -4.399 -37.120 -5.216 1.00 36.28 144 GLU A C 1
ATOM 1100 O O . GLU A 1 144 ? -3.384 -37.168 -5.908 1.00 36.28 144 GLU A O 1
ATOM 1105 N N . LYS A 1 145 ? -4.370 -37.536 -3.942 1.00 38.78 145 LYS A N 1
ATOM 1106 C CA . LYS A 1 145 ? -3.442 -38.589 -3.510 1.00 38.78 145 LYS A CA 1
ATOM 1107 C C . LYS A 1 145 ? -4.112 -39.910 -3.855 1.00 38.78 145 LYS A C 1
ATOM 1109 O O . LYS A 1 145 ? -5.063 -40.272 -3.179 1.00 38.78 145 LYS A O 1
ATOM 1114 N N . ASP A 1 146 ? -3.692 -40.510 -4.963 1.00 39.97 146 ASP A N 1
ATOM 1115 C CA . ASP A 1 146 ? -3.548 -41.961 -5.150 1.00 39.97 146 ASP A CA 1
ATOM 1116 C C . ASP A 1 146 ? -3.332 -42.257 -6.639 1.00 39.97 146 ASP A C 1
ATOM 1118 O O . ASP A 1 146 ? -4.272 -42.523 -7.387 1.00 39.97 146 ASP A O 1
ATOM 1122 N N . LYS A 1 147 ? -2.067 -42.243 -7.075 1.00 34.41 147 LYS A N 1
ATOM 1123 C CA . LYS A 1 147 ? -1.622 -43.136 -8.150 1.00 34.41 147 LYS A CA 1
ATOM 1124 C C . LYS A 1 147 ? -0.280 -43.752 -7.786 1.00 34.41 147 LYS A C 1
ATOM 1126 O O . LYS A 1 147 ? 0.744 -43.079 -7.741 1.00 34.41 147 LYS A O 1
ATOM 1131 N N . GLU A 1 148 ? -0.389 -45.042 -7.496 1.00 31.05 148 GLU A N 1
ATOM 1132 C CA . GLU A 1 148 ? 0.637 -46.037 -7.215 1.00 31.05 148 GLU A CA 1
ATOM 1133 C C . GLU A 1 148 ? 1.916 -45.893 -8.049 1.00 31.05 148 GLU A C 1
ATOM 1135 O O . GLU A 1 148 ? 1.896 -45.761 -9.276 1.00 31.05 148 GLU A O 1
ATOM 1140 N N . GLU A 1 149 ? 3.036 -46.018 -7.338 1.00 32.28 149 GLU A N 1
ATOM 1141 C CA . GLU A 1 149 ? 4.358 -46.310 -7.873 1.00 32.28 149 GLU A CA 1
ATOM 1142 C C . GLU A 1 149 ? 4.347 -47.625 -8.668 1.00 32.28 149 GLU A C 1
ATOM 1144 O O . GLU A 1 149 ? 3.924 -48.672 -8.178 1.00 32.28 149 GLU A O 1
ATOM 1149 N N . SER A 1 150 ? 4.908 -47.603 -9.877 1.00 27.52 150 SER A N 1
ATOM 1150 C CA . SER A 1 150 ? 5.406 -48.815 -10.533 1.00 27.52 150 SER A CA 1
ATOM 1151 C C . SER A 1 150 ? 6.840 -48.568 -11.026 1.00 27.52 150 SER A C 1
ATOM 1153 O O . SER A 1 150 ? 7.097 -47.527 -11.636 1.00 27.52 150 SER A O 1
ATOM 1155 N N . PRO A 1 151 ? 7.805 -49.466 -10.743 1.00 31.70 151 PRO A N 1
ATOM 1156 C CA . PRO A 1 151 ? 9.208 -49.228 -11.062 1.00 31.70 151 PRO A CA 1
ATOM 1157 C C . PRO A 1 151 ? 9.548 -49.722 -12.475 1.00 31.70 151 PRO A C 1
ATOM 1159 O O . PRO A 1 151 ? 9.232 -50.854 -12.843 1.00 31.70 151 PRO A O 1
ATOM 1162 N N . ALA A 1 152 ? 10.246 -48.894 -13.257 1.00 28.81 152 ALA A N 1
ATOM 1163 C CA . ALA A 1 152 ? 10.868 -49.294 -14.521 1.00 28.81 152 ALA A CA 1
ATOM 1164 C C . ALA A 1 152 ? 12.380 -49.558 -14.326 1.00 28.81 152 ALA A C 1
ATOM 1166 O O . ALA A 1 152 ? 13.005 -48.913 -13.481 1.00 28.81 152 ALA A O 1
ATOM 1167 N N . PRO A 1 153 ? 12.976 -50.516 -15.065 1.00 32.19 153 PRO A N 1
ATOM 1168 C CA . PRO A 1 153 ? 14.268 -51.099 -14.723 1.00 32.19 153 PRO A CA 1
ATOM 1169 C C . PRO A 1 153 ? 15.465 -50.283 -15.224 1.00 32.19 153 PRO A C 1
ATOM 1171 O O . PRO A 1 153 ? 15.404 -49.562 -16.219 1.00 32.19 153 PRO A O 1
ATOM 1174 N N . ALA A 1 154 ? 16.576 -50.469 -14.513 1.00 32.53 154 ALA A N 1
ATOM 1175 C CA . ALA A 1 154 ? 17.879 -49.874 -14.753 1.00 32.53 154 ALA A CA 1
ATOM 1176 C C . ALA A 1 154 ? 18.501 -50.274 -16.103 1.00 32.53 154 ALA A C 1
ATOM 1178 O O . ALA A 1 154 ? 18.532 -51.451 -16.465 1.00 32.53 154 ALA A O 1
ATOM 1179 N N . ALA A 1 155 ? 19.102 -49.296 -16.781 1.00 30.02 155 ALA A N 1
ATOM 1180 C CA . ALA A 1 155 ? 20.177 -49.517 -17.739 1.00 30.02 155 ALA A CA 1
ATOM 1181 C C . ALA A 1 155 ? 21.183 -48.361 -17.634 1.00 30.02 155 ALA A C 1
ATOM 1183 O O . ALA A 1 155 ? 20.883 -47.214 -17.965 1.00 30.02 155 ALA A O 1
ATOM 1184 N N . GLU A 1 156 ? 22.374 -48.677 -17.135 1.00 29.34 156 GLU A N 1
ATOM 1185 C CA . GLU A 1 156 ? 23.544 -47.805 -17.140 1.00 29.34 156 GLU A CA 1
ATOM 1186 C C . GLU A 1 156 ? 24.188 -47.786 -18.536 1.00 29.34 156 GLU A C 1
ATOM 1188 O O . GLU A 1 156 ? 24.458 -48.842 -19.106 1.00 29.34 156 GLU A O 1
ATOM 1193 N N . SER A 1 157 ? 24.538 -46.601 -19.050 1.00 27.64 157 SER A N 1
ATOM 1194 C CA . SER A 1 157 ? 25.673 -46.453 -19.975 1.00 27.64 157 SER A CA 1
ATOM 1195 C C . SER A 1 157 ? 26.250 -45.028 -19.965 1.00 27.64 157 SER A C 1
ATOM 1197 O O . SER A 1 157 ? 25.711 -44.094 -20.551 1.00 27.64 157 SER A O 1
ATOM 1199 N N . GLN A 1 158 ? 27.357 -44.937 -19.236 1.00 29.08 158 GLN A N 1
ATOM 1200 C CA . GLN A 1 158 ? 28.512 -44.032 -19.213 1.00 29.08 158 GLN A CA 1
ATOM 1201 C C . GLN A 1 158 ? 28.686 -42.868 -20.228 1.00 29.08 158 GLN A C 1
ATOM 1203 O O . GLN A 1 158 ? 28.665 -43.039 -21.440 1.00 29.08 158 GLN A O 1
ATOM 1208 N N . HIS A 1 159 ? 29.104 -41.743 -19.622 1.00 27.78 159 HIS A N 1
ATOM 1209 C CA . HIS A 1 159 ? 30.111 -40.735 -20.017 1.00 27.78 159 HIS A CA 1
ATOM 1210 C C . HIS A 1 159 ? 29.899 -39.751 -21.190 1.00 27.78 159 HIS A C 1
ATOM 1212 O O . HIS A 1 159 ? 29.986 -40.091 -22.364 1.00 27.78 159 HIS A O 1
ATOM 1218 N N . GLY A 1 160 ? 29.858 -38.458 -20.828 1.00 24.38 160 GLY A N 1
ATOM 1219 C CA . GLY A 1 160 ? 30.160 -37.306 -21.685 1.00 24.38 160 GLY A CA 1
ATOM 1220 C C . GLY A 1 160 ? 30.141 -35.995 -20.883 1.00 24.38 160 GLY A C 1
ATOM 1221 O O . GLY A 1 160 ? 29.190 -35.722 -20.166 1.00 24.38 160 GLY A O 1
ATOM 1222 N N . SER A 1 161 ? 31.220 -35.219 -20.950 1.00 24.45 161 SER A N 1
ATOM 1223 C CA . SER A 1 161 ? 31.577 -34.084 -20.086 1.00 24.45 161 SER A CA 1
ATOM 1224 C C . SER A 1 161 ? 30.592 -32.898 -20.027 1.00 24.45 161 SER A C 1
ATOM 1226 O O . SER A 1 161 ? 30.148 -32.403 -21.059 1.00 24.45 161 SER A O 1
ATOM 1228 N N . SER A 1 162 ? 30.393 -32.373 -18.811 1.00 33.06 162 SER A N 1
ATOM 1229 C CA . SER A 1 162 ? 30.227 -30.952 -18.440 1.00 33.06 162 SER A CA 1
ATOM 1230 C C . SER A 1 162 ? 29.606 -29.976 -19.457 1.00 33.06 162 SER A C 1
ATOM 1232 O O . SER A 1 162 ? 30.328 -29.366 -20.243 1.00 33.06 162 SER A O 1
ATOM 1234 N N . GLN A 1 163 ? 28.311 -29.687 -19.294 1.00 27.67 163 GLN A N 1
ATOM 1235 C CA . GLN A 1 163 ? 27.742 -28.339 -19.442 1.00 27.67 163 GLN A CA 1
ATOM 1236 C C . GLN A 1 163 ? 26.585 -28.173 -18.445 1.00 27.67 163 GLN A C 1
ATOM 1238 O O . GLN A 1 163 ? 25.478 -28.653 -18.668 1.00 27.67 163 GLN A O 1
ATOM 1243 N N . ALA A 1 164 ? 26.856 -27.489 -17.332 1.00 34.41 164 ALA A N 1
ATOM 1244 C CA . ALA A 1 164 ? 25.821 -26.870 -16.515 1.00 34.41 164 ALA A CA 1
ATOM 1245 C C . ALA A 1 164 ? 25.301 -25.652 -17.292 1.00 34.41 164 ALA A C 1
ATOM 1247 O O . ALA A 1 164 ? 26.042 -24.697 -17.519 1.00 34.41 164 ALA A O 1
ATOM 1248 N N . GLY A 1 165 ? 24.062 -25.713 -17.773 1.00 29.25 165 GLY A N 1
ATOM 1249 C CA . GLY A 1 165 ? 23.494 -24.655 -18.599 1.00 29.25 165 GLY A CA 1
ATOM 1250 C C . GLY A 1 165 ? 21.985 -24.786 -18.741 1.00 29.25 165 GLY A C 1
ATOM 1251 O O . GLY A 1 165 ? 21.514 -25.544 -19.583 1.00 29.25 165 GLY A O 1
ATOM 1252 N N . SER A 1 166 ? 21.266 -24.028 -17.906 1.00 39.16 166 SER A N 1
ATOM 1253 C CA . SER A 1 166 ? 19.965 -23.398 -18.176 1.00 39.16 166 SER A CA 1
ATOM 1254 C C . SER A 1 166 ? 19.047 -24.148 -19.151 1.00 39.16 166 SER A C 1
ATOM 1256 O O . SER A 1 166 ? 19.030 -23.878 -20.354 1.00 39.16 166 SER A O 1
ATOM 1258 N N . ARG A 1 167 ? 18.244 -25.077 -18.631 1.00 38.00 167 ARG A N 1
ATOM 1259 C CA . ARG A 1 167 ? 17.055 -25.599 -19.312 1.00 38.00 167 ARG A CA 1
ATOM 1260 C C . ARG A 1 167 ? 15.978 -25.841 -18.255 1.00 38.00 167 ARG A C 1
ATOM 1262 O O . ARG A 1 167 ? 16.291 -26.452 -17.242 1.00 38.00 167 ARG A O 1
ATOM 1269 N N . VAL A 1 168 ? 14.749 -25.406 -18.557 1.00 36.88 168 VAL A N 1
ATOM 1270 C CA . VAL A 1 168 ? 13.490 -25.539 -17.784 1.00 36.88 168 VAL A CA 1
ATOM 1271 C C . VAL A 1 168 ? 13.192 -24.383 -16.805 1.00 36.88 168 VAL A C 1
ATOM 1273 O O . VAL A 1 168 ? 13.458 -24.529 -15.624 1.00 36.88 168 VAL A O 1
ATOM 1276 N N . LEU A 1 169 ? 12.637 -23.251 -17.290 1.00 41.44 169 LEU A N 1
ATOM 1277 C CA . LEU A 1 169 ? 11.781 -22.323 -16.501 1.00 41.44 169 LEU A CA 1
ATOM 1278 C C . LEU A 1 169 ? 11.109 -21.215 -17.370 1.00 41.44 169 LEU A C 1
ATOM 1280 O O . LEU A 1 169 ? 11.215 -20.026 -17.083 1.00 41.44 169 LEU A O 1
ATOM 1284 N N . GLU A 1 170 ? 10.489 -21.548 -18.510 1.00 52.88 170 GLU A N 1
ATOM 1285 C CA . GLU A 1 170 ? 9.702 -20.552 -19.289 1.00 52.88 170 GLU A CA 1
ATOM 1286 C C . GLU A 1 170 ? 8.184 -20.789 -19.226 1.00 52.88 170 GLU A C 1
ATOM 1288 O O . GLU A 1 170 ? 7.410 -19.897 -19.567 1.00 52.88 170 GLU A O 1
ATOM 1293 N N . GLU A 1 171 ? 7.750 -21.949 -18.734 1.00 56.31 171 GLU A N 1
ATOM 1294 C CA . GLU A 1 171 ? 6.347 -22.246 -18.445 1.00 56.31 171 GLU A CA 1
ATOM 1295 C C . GLU A 1 171 ? 5.999 -21.639 -17.077 1.00 56.31 171 GLU A C 1
ATOM 1297 O O . GLU A 1 171 ? 6.401 -22.172 -16.049 1.00 56.31 171 GLU A O 1
ATOM 1302 N N . GLY A 1 172 ? 5.315 -20.488 -17.057 1.00 73.50 172 GLY A N 1
ATOM 1303 C CA . GLY A 1 172 ? 4.755 -19.909 -15.822 1.00 73.50 172 GLY A CA 1
ATOM 1304 C C . GLY A 1 172 ? 5.040 -18.427 -15.553 1.00 73.50 172 GLY A C 1
ATOM 1305 O O . GLY A 1 172 ? 4.425 -17.857 -14.655 1.00 73.50 172 GLY A O 1
ATOM 1306 N N . LEU A 1 173 ? 5.913 -17.770 -16.330 1.00 88.06 173 LEU A N 1
ATOM 1307 C CA . LEU A 1 173 ? 6.224 -16.350 -16.116 1.00 88.06 173 LEU A CA 1
ATOM 1308 C C . LEU A 1 173 ? 5.095 -15.426 -16.583 1.00 88.06 173 LEU A C 1
ATOM 1310 O O . LEU A 1 173 ? 4.679 -15.446 -17.742 1.00 88.06 173 LEU A O 1
ATOM 1314 N N . ILE A 1 174 ? 4.670 -14.534 -15.694 1.00 91.19 174 ILE A N 1
ATOM 1315 C CA . ILE A 1 174 ? 3.587 -13.579 -15.921 1.00 91.19 174 ILE A CA 1
ATOM 1316 C C . ILE A 1 174 ? 4.170 -12.176 -16.022 1.00 91.19 174 ILE A C 1
ATOM 1318 O O . ILE A 1 174 ? 4.952 -11.737 -15.183 1.00 91.19 174 ILE A O 1
ATOM 1322 N N . HIS A 1 175 ? 3.793 -11.448 -17.069 1.00 93.94 175 HIS A N 1
ATOM 1323 C CA . HIS A 1 175 ? 4.265 -10.080 -17.255 1.00 93.94 175 HIS A CA 1
ATOM 1324 C C . HIS A 1 175 ? 3.587 -9.118 -16.278 1.00 93.94 175 HIS A C 1
ATOM 1326 O O . HIS A 1 175 ? 2.357 -9.070 -16.196 1.00 93.94 175 HIS A O 1
ATOM 1332 N N . ILE A 1 176 ? 4.398 -8.314 -15.588 1.00 96.06 176 ILE A N 1
ATOM 1333 C CA . ILE A 1 176 ? 3.928 -7.301 -14.639 1.00 96.06 176 ILE A CA 1
ATOM 1334 C C . ILE A 1 176 ? 4.001 -5.916 -15.278 1.00 96.06 176 ILE A C 1
ATOM 1336 O O . ILE A 1 176 ? 2.977 -5.252 -15.471 1.00 96.06 176 ILE A O 1
ATOM 1340 N N . LEU A 1 177 ? 5.218 -5.494 -15.624 1.00 96.94 177 LEU A N 1
ATOM 1341 C CA . LEU A 1 177 ? 5.523 -4.157 -16.115 1.00 96.94 177 LEU A CA 1
ATOM 1342 C C . LEU A 1 177 ? 6.734 -4.204 -17.047 1.00 96.94 177 LEU A C 1
ATOM 1344 O O . LEU A 1 177 ? 7.749 -4.812 -16.724 1.00 96.94 177 LEU A O 1
ATOM 1348 N N . SER A 1 178 ? 6.668 -3.488 -18.164 1.00 96.19 178 SER A N 1
ATOM 1349 C CA . SER A 1 178 ? 7.834 -3.188 -18.996 1.00 96.19 178 SER A CA 1
ATOM 1350 C C . SER A 1 178 ? 7.915 -1.699 -19.272 1.00 96.19 178 SER A C 1
ATOM 1352 O O . SER A 1 178 ? 6.903 -1.022 -19.422 1.00 96.19 178 SER A O 1
ATOM 1354 N N . MET A 1 179 ? 9.129 -1.179 -19.360 1.00 95.31 179 MET A N 1
ATOM 1355 C CA . MET A 1 179 ? 9.389 0.228 -19.620 1.00 95.31 179 MET A CA 1
ATOM 1356 C C . MET A 1 179 ? 10.496 0.325 -20.657 1.00 95.31 179 MET A C 1
ATOM 1358 O O . MET A 1 179 ? 11.525 -0.326 -20.501 1.00 95.31 179 MET A O 1
ATOM 1362 N N . GLY A 1 180 ? 10.299 1.118 -21.710 1.00 92.81 180 GLY A N 1
ATOM 1363 C CA . GLY A 1 180 ? 11.318 1.356 -22.732 1.00 92.81 180 GLY A CA 1
ATOM 1364 C C . GLY A 1 180 ? 10.763 1.551 -24.135 1.00 92.81 180 GLY A C 1
ATOM 1365 O O . GLY A 1 180 ? 9.593 1.871 -24.315 1.00 92.81 180 GLY A O 1
ATOM 1366 N N . SER A 1 181 ? 11.617 1.377 -25.137 1.00 89.12 181 SER A N 1
ATOM 1367 C CA . SER A 1 181 ? 11.258 1.431 -26.556 1.00 89.12 181 SER A CA 1
ATOM 1368 C C . SER A 1 181 ? 11.607 0.116 -27.249 1.00 89.12 181 SER A C 1
ATOM 1370 O O . SER A 1 181 ? 12.209 -0.780 -26.657 1.00 89.12 181 SER A O 1
ATOM 1372 N N . LYS A 1 182 ? 11.258 -0.013 -28.532 1.00 85.88 182 LYS A N 1
ATOM 1373 C CA . LYS A 1 182 ? 11.648 -1.177 -29.346 1.00 85.88 182 LYS A CA 1
ATOM 1374 C C . LYS A 1 182 ? 13.167 -1.333 -29.446 1.00 85.88 182 LYS A C 1
ATOM 1376 O O . LYS A 1 182 ? 13.681 -2.435 -29.605 1.00 85.88 182 LYS A O 1
ATOM 1381 N N . ALA A 1 183 ? 13.905 -0.230 -29.322 1.00 85.62 183 ALA A N 1
ATOM 1382 C CA . ALA A 1 183 ? 15.361 -0.245 -29.342 1.00 85.62 183 ALA A CA 1
ATOM 1383 C C . ALA A 1 183 ? 15.989 -0.784 -28.045 1.00 85.62 183 ALA A C 1
ATOM 1385 O O . ALA A 1 183 ? 17.092 -1.324 -28.105 1.00 85.62 183 ALA A O 1
ATOM 1386 N N . LEU A 1 184 ? 15.334 -0.598 -26.892 1.00 89.56 184 LEU A N 1
ATOM 1387 C CA . LEU A 1 184 ? 15.812 -1.055 -25.586 1.00 89.56 184 LEU A CA 1
ATOM 1388 C C . LEU A 1 184 ? 14.683 -1.002 -24.547 1.00 89.56 184 LEU A C 1
ATOM 1390 O O . LEU A 1 184 ? 14.045 0.039 -24.376 1.00 89.56 184 LEU A O 1
ATOM 1394 N N . MET A 1 185 ? 14.483 -2.094 -23.813 1.00 92.75 185 MET A N 1
ATOM 1395 C CA . MET A 1 185 ? 13.399 -2.232 -22.844 1.00 92.75 185 MET A CA 1
ATOM 1396 C C . MET A 1 185 ? 13.843 -2.990 -21.597 1.00 92.75 185 MET A C 1
ATOM 1398 O O . MET A 1 185 ? 14.487 -4.029 -21.712 1.00 92.75 185 MET A O 1
ATOM 1402 N N . LEU A 1 186 ? 13.466 -2.485 -20.419 1.00 96.50 186 LEU A N 1
ATOM 1403 C CA . LEU A 1 186 ? 13.477 -3.257 -19.180 1.00 96.50 186 LEU A CA 1
ATOM 1404 C C . LEU A 1 186 ? 12.115 -3.935 -19.032 1.00 96.50 186 LEU A C 1
ATOM 1406 O O . LEU A 1 186 ? 11.084 -3.272 -19.136 1.00 96.50 186 LEU A O 1
ATOM 1410 N N . GLN A 1 187 ? 12.119 -5.234 -18.770 1.00 96.25 187 GLN A N 1
ATOM 1411 C CA . GLN A 1 187 ? 10.927 -6.042 -18.552 1.00 96.25 187 GLN A CA 1
ATOM 1412 C C . GLN A 1 187 ? 10.965 -6.651 -17.153 1.00 96.25 187 GLN A C 1
ATOM 1414 O O . GLN A 1 187 ? 12.015 -7.130 -16.721 1.00 96.25 187 GLN A O 1
ATOM 1419 N N . VAL A 1 188 ? 9.819 -6.656 -16.479 1.00 97.50 188 VAL A N 1
ATOM 1420 C CA . VAL A 1 188 ? 9.608 -7.254 -15.161 1.00 97.50 188 VAL A CA 1
ATOM 1421 C C . VAL A 1 188 ? 8.554 -8.345 -15.293 1.00 97.50 188 VAL A C 1
ATOM 1423 O O . VAL A 1 188 ? 7.399 -8.087 -15.651 1.00 97.50 188 VAL A O 1
ATOM 1426 N N . TRP A 1 189 ? 8.977 -9.567 -15.004 1.00 95.44 189 TRP A N 1
ATOM 1427 C CA . TRP A 1 189 ? 8.165 -10.776 -15.028 1.00 95.44 189 TRP A CA 1
ATOM 1428 C C . TRP A 1 189 ? 8.095 -11.353 -13.620 1.00 95.44 189 TRP A C 1
ATOM 1430 O O . TRP A 1 189 ? 9.019 -11.153 -12.840 1.00 95.44 189 TRP A O 1
ATOM 1440 N N . ALA A 1 190 ? 7.021 -12.058 -13.300 1.00 94.25 190 ALA A N 1
ATOM 1441 C CA . ALA A 1 190 ? 6.854 -12.726 -12.022 1.00 94.25 190 ALA A CA 1
ATOM 1442 C C . ALA A 1 190 ? 6.602 -14.215 -12.227 1.00 94.25 190 ALA A C 1
ATOM 1444 O O . ALA A 1 190 ? 5.841 -14.598 -13.117 1.00 94.25 190 ALA A O 1
ATOM 1445 N N . ASP A 1 191 ? 7.193 -15.026 -11.363 1.00 92.19 191 ASP A N 1
ATOM 1446 C CA . ASP A 1 191 ? 6.732 -16.381 -11.109 1.00 92.19 191 ASP A CA 1
ATOM 1447 C C . ASP A 1 191 ? 5.943 -16.365 -9.797 1.00 92.19 191 ASP A C 1
ATOM 1449 O O . ASP A 1 191 ? 6.496 -16.213 -8.710 1.00 92.19 191 ASP A O 1
ATOM 1453 N N . PHE A 1 192 ? 4.621 -16.486 -9.896 1.00 90.12 192 PHE A N 1
ATOM 1454 C CA . PHE A 1 192 ? 3.750 -16.470 -8.722 1.00 90.12 192 PHE A CA 1
ATOM 1455 C C . PHE A 1 192 ? 3.766 -17.774 -7.925 1.00 90.12 192 PHE A C 1
ATOM 1457 O O . PHE A 1 192 ? 3.281 -17.768 -6.798 1.00 90.12 192 PHE A O 1
ATOM 1464 N N . SER A 1 193 ? 4.313 -18.866 -8.472 1.00 87.75 193 SER A N 1
ATOM 1465 C CA . SER A 1 193 ? 4.463 -20.117 -7.722 1.00 87.75 193 SER A CA 1
ATOM 1466 C C . SER A 1 193 ? 5.576 -20.019 -6.678 1.00 87.75 193 SER A C 1
ATOM 1468 O O . SER A 1 193 ? 5.411 -20.497 -5.560 1.00 87.75 193 SER A O 1
ATOM 1470 N N . THR A 1 194 ? 6.666 -19.326 -7.016 1.00 89.56 194 THR A N 1
ATOM 1471 C CA . THR A 1 194 ? 7.805 -19.066 -6.120 1.00 89.56 194 THR A CA 1
ATOM 1472 C C . THR A 1 194 ? 7.753 -17.685 -5.468 1.00 89.56 194 THR A C 1
ATOM 1474 O O . THR A 1 194 ? 8.506 -17.402 -4.541 1.00 89.56 194 THR A O 1
ATOM 1477 N N . GLY A 1 195 ? 6.895 -16.785 -5.957 1.00 91.81 195 GLY A N 1
ATOM 1478 C CA . GLY A 1 195 ? 6.855 -15.389 -5.521 1.00 91.81 195 GLY A CA 1
ATOM 1479 C C . GLY A 1 195 ? 8.064 -14.564 -5.978 1.00 91.81 195 GLY A C 1
ATOM 1480 O O . GLY A 1 195 ? 8.310 -13.500 -5.411 1.00 91.81 195 GLY A O 1
ATOM 1481 N N . SER A 1 196 ? 8.828 -15.026 -6.971 1.00 94.50 196 SER A N 1
ATOM 1482 C CA . SER A 1 196 ? 10.035 -14.353 -7.467 1.00 94.50 196 SER A CA 1
ATOM 1483 C C . SER A 1 196 ? 9.750 -13.395 -8.634 1.00 94.50 196 SER A C 1
ATOM 1485 O O . SER A 1 196 ? 8.726 -13.480 -9.320 1.00 94.50 196 SER A O 1
ATOM 1487 N N . LEU A 1 197 ? 10.668 -12.450 -8.861 1.00 97.00 197 LEU A N 1
ATOM 1488 C CA . LEU A 1 197 ? 10.668 -11.534 -9.999 1.00 97.00 197 LEU A CA 1
ATOM 1489 C C . LEU A 1 197 ? 11.889 -11.765 -10.891 1.00 97.00 197 LEU A C 1
ATOM 1491 O O . LEU A 1 197 ? 13.022 -11.790 -10.422 1.00 97.00 197 LEU A O 1
ATOM 1495 N N . THR A 1 198 ? 11.659 -11.801 -12.197 1.00 96.75 198 THR A N 1
ATOM 1496 C CA . THR A 1 198 ? 12.692 -11.855 -13.232 1.00 96.75 198 THR A CA 1
ATOM 1497 C C . THR A 1 198 ? 12.771 -10.514 -13.957 1.00 96.75 198 THR A C 1
ATOM 1499 O O . THR A 1 198 ? 11.790 -10.030 -14.532 1.00 96.75 198 THR A O 1
ATOM 1502 N N . PHE A 1 199 ? 13.965 -9.931 -14.000 1.00 97.81 199 PHE A N 1
ATOM 1503 C CA . PHE A 1 199 ? 14.261 -8.675 -14.683 1.00 97.81 199 PHE A CA 1
ATOM 1504 C C . PHE A 1 199 ? 15.043 -8.944 -15.962 1.00 97.81 199 PHE A C 1
ATOM 1506 O O . PHE A 1 199 ? 16.045 -9.656 -15.943 1.00 97.81 199 PHE A O 1
ATOM 1513 N N . ARG A 1 200 ? 14.619 -8.358 -17.084 1.00 95.94 200 ARG A N 1
ATOM 1514 C CA . ARG A 1 200 ? 15.265 -8.555 -18.390 1.00 95.94 200 ARG A CA 1
ATOM 1515 C C . ARG A 1 200 ? 15.520 -7.235 -19.095 1.00 95.94 200 ARG A C 1
ATOM 1517 O O . ARG A 1 200 ? 14.619 -6.408 -19.188 1.00 95.94 200 ARG A O 1
ATOM 1524 N N . ILE A 1 201 ? 16.715 -7.064 -19.652 1.00 95.38 201 ILE A N 1
ATOM 1525 C CA . ILE A 1 201 ? 16.997 -6.029 -20.651 1.00 95.38 201 ILE A CA 1
ATOM 1526 C C . ILE A 1 201 ? 16.879 -6.672 -22.026 1.00 95.38 201 ILE A C 1
ATOM 1528 O O . ILE A 1 201 ? 17.596 -7.626 -22.324 1.00 95.38 201 ILE A O 1
ATOM 1532 N N . CYS A 1 202 ? 16.003 -6.135 -22.868 1.00 92.00 202 CYS A N 1
ATOM 1533 C CA . CYS A 1 202 ? 15.672 -6.697 -24.171 1.00 92.00 202 CYS A CA 1
ATOM 1534 C C . CYS A 1 202 ? 15.692 -5.641 -25.283 1.00 92.00 202 CYS A C 1
ATOM 1536 O O . CYS A 1 202 ? 15.537 -4.444 -25.033 1.00 92.00 202 CYS A O 1
ATOM 1538 N N . ILE A 1 203 ? 15.823 -6.106 -26.524 1.00 87.94 203 ILE A N 1
ATOM 1539 C CA . ILE A 1 203 ? 15.605 -5.338 -27.754 1.00 87.94 203 ILE A CA 1
ATOM 1540 C C . ILE A 1 203 ? 14.525 -6.010 -28.595 1.00 87.94 203 ILE A C 1
ATOM 1542 O O . ILE A 1 203 ? 14.482 -7.234 -28.676 1.00 87.94 203 ILE A O 1
ATOM 1546 N N . ASP A 1 204 ? 13.671 -5.228 -29.243 1.00 79.44 204 ASP A N 1
ATOM 1547 C CA . ASP A 1 204 ? 12.609 -5.739 -30.114 1.00 79.44 204 ASP A CA 1
ATOM 1548 C C . ASP A 1 204 ? 12.422 -4.846 -31.358 1.00 79.44 204 ASP A C 1
ATOM 1550 O O . ASP A 1 204 ? 11.440 -4.112 -31.483 1.00 79.44 204 ASP A O 1
ATOM 1554 N N . PRO A 1 205 ? 13.414 -4.808 -32.266 1.00 68.94 205 PRO A N 1
ATOM 1555 C CA . PRO A 1 205 ? 13.451 -3.831 -33.352 1.00 68.94 205 PRO A CA 1
ATOM 1556 C C . PRO A 1 205 ? 12.444 -4.079 -34.488 1.00 68.94 205 PRO A C 1
ATOM 1558 O O . PRO A 1 205 ? 12.200 -3.152 -35.260 1.00 68.94 205 PRO A O 1
ATOM 1561 N N . ASN A 1 206 ? 11.883 -5.286 -34.611 1.00 64.06 206 ASN A N 1
ATOM 1562 C CA . ASN A 1 206 ? 11.143 -5.727 -35.802 1.00 64.06 206 ASN A CA 1
ATOM 1563 C C . ASN A 1 206 ? 9.672 -6.103 -35.546 1.00 64.06 206 ASN A C 1
ATOM 1565 O O . ASN A 1 206 ? 9.034 -6.582 -36.479 1.00 64.06 206 ASN A O 1
ATOM 1569 N N . ASP A 1 207 ? 9.134 -5.916 -34.331 1.00 57.69 207 ASP A N 1
ATOM 1570 C CA . ASP A 1 207 ? 7.878 -6.578 -33.914 1.00 57.69 207 ASP A CA 1
ATOM 1571 C C . ASP A 1 207 ? 7.934 -8.100 -34.144 1.00 57.69 207 ASP A C 1
ATOM 1573 O O . ASP A 1 207 ? 6.935 -8.745 -34.471 1.00 57.69 207 ASP A O 1
ATOM 1577 N N . ASP A 1 208 ? 9.133 -8.677 -34.019 1.00 60.38 208 ASP A N 1
ATOM 1578 C CA . ASP A 1 208 ? 9.272 -10.122 -34.055 1.00 60.38 208 ASP A CA 1
ATOM 1579 C C . ASP A 1 208 ? 8.688 -10.657 -32.745 1.00 60.38 208 ASP A C 1
ATOM 1581 O O . ASP A 1 208 ? 8.904 -10.098 -31.674 1.00 60.38 208 ASP A O 1
ATOM 1585 N N . ILE A 1 209 ? 8.000 -11.799 -32.798 1.00 55.41 209 ILE A N 1
ATOM 1586 C CA . ILE A 1 209 ? 7.399 -12.428 -31.605 1.00 55.41 209 ILE A CA 1
ATOM 1587 C C . ILE A 1 209 ? 8.443 -12.626 -30.480 1.00 55.41 209 ILE A C 1
ATOM 1589 O O . ILE A 1 209 ? 8.085 -12.681 -29.304 1.00 55.41 209 ILE A O 1
ATOM 1593 N N . LYS A 1 210 ? 9.734 -12.712 -30.842 1.00 63.50 210 LYS A N 1
ATOM 1594 C CA . LYS A 1 210 ? 10.871 -12.955 -29.951 1.00 63.50 210 LYS A CA 1
ATOM 1595 C C . LYS A 1 210 ? 11.666 -11.673 -29.688 1.00 63.50 210 LYS A C 1
ATOM 1597 O O . LYS A 1 210 ? 12.388 -11.195 -30.561 1.00 63.50 210 LYS A O 1
ATOM 1602 N N . ALA A 1 211 ? 11.650 -11.216 -28.441 1.00 70.19 211 ALA A N 1
ATOM 1603 C CA . ALA A 1 211 ? 12.555 -10.170 -27.981 1.00 70.19 211 ALA A CA 1
ATOM 1604 C C . ALA A 1 211 ? 14.004 -10.696 -27.866 1.00 70.19 211 ALA A C 1
ATOM 1606 O O . ALA A 1 211 ? 14.257 -11.774 -27.319 1.00 70.19 211 ALA A O 1
ATOM 1607 N N . GLY A 1 212 ? 14.976 -9.925 -28.355 1.00 84.12 212 GLY A N 1
ATOM 1608 C CA . GLY A 1 212 ? 16.402 -10.195 -28.184 1.00 84.12 212 GLY A CA 1
ATOM 1609 C C . GLY A 1 212 ? 16.853 -9.874 -26.759 1.00 84.12 212 GLY A C 1
ATOM 1610 O O . GLY A 1 212 ? 16.951 -8.705 -26.397 1.00 84.12 212 GLY A O 1
ATOM 1611 N N . LEU A 1 213 ? 17.134 -10.899 -25.953 1.00 90.25 213 LEU A N 1
ATOM 1612 C CA . LEU A 1 213 ? 17.615 -10.742 -24.576 1.00 90.25 213 LEU A CA 1
ATOM 1613 C C . LEU A 1 213 ? 19.073 -10.257 -24.555 1.00 90.25 213 LEU A C 1
ATOM 1615 O O . LEU A 1 213 ? 19.936 -10.872 -25.179 1.00 90.25 213 LEU A O 1
ATOM 1619 N N . LEU A 1 214 ? 19.346 -9.191 -23.803 1.00 92.88 214 LEU A N 1
ATOM 1620 C CA . LEU A 1 214 ? 20.693 -8.669 -23.564 1.00 92.88 214 LEU A CA 1
ATOM 1621 C C . LEU A 1 214 ? 21.227 -9.023 -22.172 1.00 92.88 214 LEU A C 1
ATOM 1623 O O . LEU A 1 214 ? 22.402 -9.351 -22.049 1.00 92.88 214 LEU A O 1
ATOM 1627 N N . ALA A 1 215 ? 20.381 -8.956 -21.143 1.00 95.25 215 ALA A N 1
ATOM 1628 C CA . ALA A 1 215 ? 20.720 -9.328 -19.769 1.00 95.25 215 ALA A CA 1
ATOM 1629 C C . ALA A 1 215 ? 19.480 -9.823 -19.024 1.00 95.25 215 ALA A C 1
ATOM 1631 O O . ALA A 1 215 ? 18.372 -9.362 -19.305 1.00 95.25 215 ALA A O 1
ATOM 1632 N N . GLN A 1 216 ? 19.677 -10.723 -18.062 1.00 96.06 216 GLN A N 1
ATOM 1633 C CA . GLN A 1 216 ? 18.647 -11.189 -17.139 1.00 96.06 216 GLN A CA 1
ATOM 1634 C C . GLN A 1 216 ? 19.233 -11.317 -15.733 1.00 96.06 216 GLN A C 1
ATOM 1636 O O . GLN A 1 216 ? 20.381 -11.730 -15.586 1.00 96.06 216 GLN A O 1
ATOM 1641 N N . ALA A 1 217 ? 18.427 -10.990 -14.731 1.00 97.19 217 ALA A N 1
ATOM 1642 C CA . ALA A 1 217 ? 18.682 -11.287 -13.332 1.00 97.19 217 ALA A CA 1
ATOM 1643 C C . ALA A 1 217 ? 17.358 -11.636 -12.652 1.00 97.19 217 ALA A C 1
ATOM 1645 O O . ALA A 1 217 ? 16.311 -11.114 -13.039 1.00 97.19 217 ALA A O 1
ATOM 1646 N N . ASP A 1 218 ? 17.420 -12.488 -11.641 1.00 96.31 218 ASP A N 1
ATOM 1647 C CA . ASP A 1 218 ? 16.264 -12.967 -10.891 1.00 96.31 218 ASP A CA 1
ATOM 1648 C C . ASP A 1 218 ? 16.382 -12.494 -9.436 1.00 96.31 218 ASP A C 1
ATOM 1650 O O . ASP A 1 218 ? 17.490 -12.338 -8.913 1.00 96.31 218 ASP A O 1
ATOM 1654 N N . SER A 1 219 ? 15.252 -12.197 -8.799 1.00 96.62 219 SER A N 1
ATOM 1655 C CA . SER A 1 219 ? 15.204 -11.955 -7.361 1.00 96.62 219 SER A CA 1
ATOM 1656 C C . SER A 1 219 ? 15.333 -13.263 -6.587 1.00 96.62 219 SER A C 1
ATOM 1658 O O . SER A 1 219 ? 15.194 -14.351 -7.141 1.00 96.62 219 SER A O 1
ATOM 1660 N N . GLU A 1 220 ? 15.513 -13.148 -5.275 1.00 91.94 220 GLU A N 1
ATOM 1661 C CA . GLU A 1 220 ? 15.271 -14.267 -4.365 1.00 91.94 220 GLU A CA 1
ATOM 1662 C C . GLU A 1 220 ? 13.795 -14.714 -4.436 1.00 91.94 220 GLU A C 1
ATOM 1664 O O . GLU A 1 220 ? 12.916 -13.949 -4.867 1.00 91.94 220 GLU A O 1
ATOM 1669 N N . GLU A 1 221 ? 13.539 -15.963 -4.042 1.00 90.69 221 GLU A N 1
ATOM 1670 C CA . GLU A 1 221 ? 12.187 -16.512 -3.884 1.00 90.69 221 GLU A CA 1
ATOM 1671 C C . GLU A 1 221 ? 11.431 -15.794 -2.749 1.00 90.69 221 GLU A C 1
ATOM 1673 O O . GLU A 1 221 ? 12.025 -15.099 -1.923 1.00 90.69 221 GLU A O 1
ATOM 1678 N N . GLU A 1 222 ? 10.103 -15.921 -2.729 1.00 89.25 222 GLU A N 1
ATOM 1679 C CA . GLU A 1 222 ? 9.204 -15.325 -1.724 1.00 89.25 222 GLU A CA 1
ATOM 1680 C C . GLU A 1 222 ? 9.253 -13.786 -1.617 1.00 89.25 222 GLU A C 1
ATOM 1682 O O . GLU A 1 222 ? 8.836 -13.193 -0.613 1.00 89.25 222 GLU A O 1
ATOM 1687 N N . LEU A 1 223 ? 9.714 -13.100 -2.669 1.00 92.44 223 LEU A N 1
ATOM 1688 C CA . LEU A 1 223 ? 9.693 -11.637 -2.733 1.00 92.44 223 LEU A CA 1
ATOM 1689 C C . LEU A 1 223 ? 8.254 -11.089 -2.661 1.00 92.44 223 LEU A C 1
ATOM 1691 O O . LEU A 1 223 ? 7.983 -10.102 -1.966 1.00 92.44 223 LEU A O 1
ATOM 1695 N N . LEU A 1 224 ? 7.335 -11.726 -3.390 1.00 93.19 224 LEU A N 1
ATOM 1696 C CA . LEU A 1 224 ? 5.901 -11.449 -3.408 1.00 93.19 224 LEU A CA 1
ATOM 1697 C C . LEU A 1 224 ? 5.139 -12.537 -2.649 1.00 93.19 224 LEU A C 1
ATOM 1699 O O . LEU A 1 224 ? 5.436 -13.721 -2.769 1.00 93.19 224 LEU A O 1
ATOM 1703 N N . ARG A 1 225 ? 4.113 -12.131 -1.902 1.00 90.94 225 ARG A N 1
ATOM 1704 C CA . ARG A 1 225 ? 3.247 -13.016 -1.121 1.00 90.94 225 ARG A CA 1
ATOM 1705 C C . ARG A 1 225 ? 1.884 -13.137 -1.794 1.00 90.94 225 ARG A C 1
ATOM 1707 O O . ARG A 1 225 ? 1.318 -12.158 -2.283 1.00 90.94 225 ARG A O 1
ATOM 1714 N N . ALA A 1 226 ? 1.335 -14.345 -1.788 1.00 89.94 226 ALA A N 1
ATOM 1715 C CA . ALA A 1 226 ? -0.036 -14.571 -2.218 1.00 89.94 226 ALA A CA 1
ATOM 1716 C C . ALA A 1 226 ? -1.043 -14.024 -1.191 1.00 89.94 226 ALA A C 1
ATOM 1718 O O . ALA A 1 226 ? -0.734 -13.841 -0.014 1.00 89.94 226 ALA A O 1
ATOM 1719 N N . GLY A 1 227 ? -2.256 -13.727 -1.652 1.00 87.75 227 GLY A N 1
ATOM 1720 C CA . GLY A 1 227 ? -3.406 -13.429 -0.797 1.00 87.75 227 GLY A CA 1
ATOM 1721 C C . GLY A 1 227 ? -3.548 -11.977 -0.356 1.00 87.75 227 GLY A C 1
ATOM 1722 O O . GLY A 1 227 ? -4.678 -11.531 -0.146 1.00 87.75 227 GLY A O 1
ATOM 1723 N N . GLN A 1 228 ? -2.460 -11.206 -0.303 1.00 88.50 228 GLN A N 1
ATOM 1724 C CA . GLN A 1 228 ? -2.451 -9.841 0.236 1.00 88.50 228 GLN A CA 1
ATOM 1725 C C . GLN A 1 228 ? -2.083 -8.790 -0.816 1.00 88.50 228 GLN A C 1
ATOM 1727 O O . GLN A 1 228 ? -1.312 -9.044 -1.740 1.00 88.50 228 GLN A O 1
ATOM 1732 N N . TRP A 1 229 ? -2.637 -7.583 -0.671 1.00 93.75 229 TRP A N 1
ATOM 1733 C CA . TRP A 1 229 ? -2.169 -6.428 -1.433 1.00 93.75 229 TRP A CA 1
ATOM 1734 C C . TRP A 1 229 ? -0.828 -5.950 -0.894 1.00 93.75 229 TRP A C 1
ATOM 1736 O O . TRP A 1 229 ? -0.662 -5.741 0.306 1.00 93.75 229 TRP A O 1
ATOM 1746 N N . GLN A 1 230 ? 0.114 -5.734 -1.803 1.00 95.62 230 GLN A N 1
ATOM 1747 C CA . GLN A 1 230 ? 1.457 -5.278 -1.497 1.00 95.62 230 GLN A CA 1
ATOM 1748 C C . GLN A 1 230 ? 1.820 -4.094 -2.383 1.00 95.62 230 GLN A C 1
ATOM 1750 O O . GLN A 1 230 ? 1.520 -4.057 -3.579 1.00 95.62 230 GLN A O 1
ATOM 1755 N N . HIS A 1 231 ? 2.497 -3.122 -1.783 1.00 97.31 231 HIS A N 1
ATOM 1756 C CA . HIS A 1 231 ? 3.143 -2.047 -2.521 1.00 97.31 231 HIS A CA 1
ATOM 1757 C C . HIS A 1 231 ? 4.487 -2.535 -3.053 1.00 97.31 231 HIS A C 1
ATOM 1759 O O . HIS A 1 231 ? 5.253 -3.144 -2.310 1.00 97.31 231 HIS A O 1
ATOM 1765 N N . VAL A 1 232 ? 4.776 -2.246 -4.317 1.00 98.25 232 VAL A N 1
ATOM 1766 C CA . VAL A 1 232 ? 6.048 -2.535 -4.975 1.00 98.25 232 VAL A CA 1
ATOM 1767 C C . VAL A 1 232 ? 6.610 -1.236 -5.539 1.00 98.25 232 VAL A C 1
ATOM 1769 O O . VAL A 1 232 ? 6.042 -0.635 -6.453 1.00 98.25 232 VAL A O 1
ATOM 1772 N N . GLY A 1 233 ? 7.743 -0.804 -4.993 1.00 98.31 233 GLY A N 1
ATOM 1773 C CA . GLY A 1 233 ? 8.578 0.254 -5.549 1.00 98.31 233 GLY A CA 1
ATOM 1774 C C . GLY A 1 233 ? 9.756 -0.352 -6.303 1.00 98.31 233 GLY A C 1
ATOM 1775 O O . GLY A 1 233 ? 10.398 -1.269 -5.805 1.00 98.31 233 GLY A O 1
ATOM 1776 N N . LEU A 1 234 ? 10.071 0.164 -7.485 1.00 98.25 234 LEU A N 1
ATOM 1777 C CA . LEU A 1 234 ? 11.183 -0.285 -8.315 1.00 98.25 234 LEU A CA 1
ATOM 1778 C C . LEU A 1 234 ? 11.996 0.915 -8.789 1.00 98.25 234 LEU A C 1
ATOM 1780 O O . LEU A 1 234 ? 11.438 1.908 -9.254 1.00 98.25 234 LEU A O 1
ATOM 1784 N N . THR A 1 235 ? 13.318 0.797 -8.734 1.00 98.44 235 THR A N 1
ATOM 1785 C CA . THR A 1 235 ? 14.247 1.767 -9.317 1.00 98.44 235 THR A CA 1
ATOM 1786 C C . THR A 1 235 ? 15.242 1.055 -10.213 1.00 98.44 235 THR A C 1
ATOM 1788 O O . THR A 1 235 ? 15.959 0.165 -9.764 1.00 98.44 235 THR A O 1
ATOM 1791 N N . TYR A 1 236 ? 15.323 1.502 -11.464 1.00 98.38 236 TYR A N 1
ATOM 1792 C CA . TYR A 1 236 ? 16.382 1.125 -12.388 1.00 98.38 236 TYR A CA 1
ATOM 1793 C C . TYR A 1 236 ? 17.386 2.270 -12.534 1.00 98.38 236 TYR A C 1
ATOM 1795 O O . TYR A 1 236 ? 17.003 3.430 -12.719 1.00 98.38 236 TYR A O 1
ATOM 1803 N N . THR A 1 237 ? 18.672 1.941 -12.480 1.00 97.19 237 THR A N 1
ATOM 1804 C CA . THR A 1 237 ? 19.801 2.835 -12.772 1.00 97.19 237 THR A CA 1
ATOM 1805 C C . THR A 1 237 ? 20.719 2.173 -13.784 1.00 97.19 237 THR A C 1
ATOM 1807 O O . THR A 1 237 ? 20.930 0.968 -13.713 1.00 97.19 237 THR A O 1
ATOM 1810 N N . GLN A 1 238 ? 21.328 2.956 -14.666 1.00 94.44 238 GLN A N 1
ATOM 1811 C CA . GLN A 1 238 ? 22.360 2.485 -15.578 1.00 94.44 238 GLN A CA 1
ATOM 1812 C C . GLN A 1 238 ? 23.585 3.402 -15.538 1.00 94.44 238 GLN A C 1
ATOM 1814 O O . GLN A 1 238 ? 23.455 4.631 -15.530 1.00 94.44 238 GLN A O 1
ATOM 1819 N N . GLN A 1 239 ? 24.773 2.809 -15.558 1.00 93.00 239 GLN A N 1
ATOM 1820 C CA . GLN A 1 239 ? 26.051 3.510 -15.629 1.00 93.00 239 GLN A CA 1
ATOM 1821 C C . GLN A 1 239 ? 26.878 2.956 -16.799 1.00 93.00 239 GLN A C 1
ATOM 1823 O O . GLN A 1 239 ? 26.981 1.740 -16.947 1.00 93.00 239 GLN A O 1
ATOM 1828 N N . PRO A 1 240 ? 27.446 3.806 -17.671 1.00 91.19 240 PRO A N 1
ATOM 1829 C CA . PRO A 1 240 ? 28.309 3.328 -18.746 1.00 91.19 240 PRO A CA 1
ATOM 1830 C C . PRO A 1 240 ? 29.639 2.779 -18.222 1.00 91.19 240 PRO A C 1
ATOM 1832 O O . PRO A 1 240 ? 30.377 3.487 -17.540 1.00 91.19 240 PRO A O 1
ATOM 1835 N N . GLU A 1 241 ? 29.991 1.563 -18.634 1.00 88.62 241 GLU A N 1
ATOM 1836 C CA . GLU A 1 241 ? 31.286 0.931 -18.376 1.00 88.62 241 GLU A CA 1
ATOM 1837 C C . GLU A 1 241 ? 32.090 0.842 -19.680 1.00 88.62 241 GLU A C 1
ATOM 1839 O O . GLU A 1 241 ? 32.055 -0.121 -20.449 1.00 88.62 241 GLU A O 1
ATOM 1844 N N . GLY A 1 242 ? 32.809 1.918 -19.994 1.00 84.94 242 GLY A N 1
ATOM 1845 C CA . GLY A 1 242 ? 33.535 2.045 -21.256 1.00 84.94 242 GLY A CA 1
ATOM 1846 C C . GLY A 1 242 ? 32.637 2.469 -22.425 1.00 84.94 242 GLY A C 1
ATOM 1847 O O . GLY A 1 242 ? 31.690 3.233 -22.262 1.00 84.94 242 GLY A O 1
ATOM 1848 N N . LYS A 1 243 ? 32.976 2.051 -23.655 1.00 80.19 243 LYS A N 1
ATOM 1849 C CA . LYS A 1 243 ? 32.349 2.611 -24.875 1.00 80.19 243 LYS A CA 1
ATOM 1850 C C . LYS A 1 243 ? 30.975 2.032 -25.217 1.00 80.19 243 LYS A C 1
ATOM 1852 O O . LYS A 1 243 ? 30.220 2.689 -25.929 1.00 80.19 243 LYS A O 1
ATOM 1857 N N . LYS A 1 244 ? 30.699 0.784 -24.832 1.00 84.94 244 LYS A N 1
ATOM 1858 C CA . LYS A 1 244 ? 29.484 0.058 -25.249 1.00 84.94 244 LYS A CA 1
ATOM 1859 C C . LYS A 1 244 ? 28.827 -0.754 -24.142 1.00 84.94 244 LYS A C 1
ATOM 1861 O O . LYS A 1 244 ? 27.682 -1.147 -24.336 1.00 84.94 244 LYS A O 1
ATOM 1866 N N . ASN A 1 245 ? 29.522 -1.025 -23.042 1.00 92.12 245 ASN A N 1
ATOM 1867 C CA . ASN A 1 245 ? 28.947 -1.791 -21.947 1.00 92.12 245 ASN A CA 1
ATOM 1868 C C . ASN A 1 245 ? 28.243 -0.843 -20.989 1.00 92.12 245 ASN A C 1
ATOM 1870 O O . ASN A 1 245 ? 28.658 0.303 -20.805 1.00 92.12 245 ASN A O 1
ATOM 1874 N N . ILE A 1 246 ? 27.155 -1.331 -20.426 1.00 94.62 246 ILE A N 1
ATOM 1875 C CA . ILE A 1 246 ? 26.321 -0.638 -19.470 1.00 94.62 246 ILE A CA 1
ATOM 1876 C C . ILE A 1 246 ? 26.171 -1.568 -18.276 1.00 94.62 246 ILE A C 1
ATOM 1878 O O . ILE A 1 246 ? 25.735 -2.708 -18.436 1.00 94.62 246 ILE A O 1
ATOM 1882 N N . HIS A 1 247 ? 26.490 -1.045 -17.101 1.00 96.75 247 HIS A N 1
ATOM 1883 C CA . HIS A 1 247 ? 26.125 -1.645 -15.834 1.00 96.75 247 HIS A CA 1
ATOM 1884 C C . HIS A 1 247 ? 24.737 -1.146 -15.439 1.00 96.75 247 HIS A C 1
ATOM 1886 O O . HIS A 1 247 ? 24.555 0.022 -15.079 1.00 96.75 247 HIS A O 1
ATOM 1892 N N . GLY A 1 248 ? 23.732 -2.001 -15.593 1.00 96.88 248 GLY A N 1
ATOM 1893 C CA . GLY A 1 248 ? 22.381 -1.771 -15.101 1.00 96.88 248 GLY A CA 1
ATOM 1894 C C . GLY A 1 248 ? 22.226 -2.296 -13.678 1.00 96.88 248 GLY A C 1
ATOM 1895 O O . GLY A 1 248 ? 22.830 -3.295 -13.312 1.00 96.88 248 GLY A O 1
ATOM 1896 N N . ARG A 1 249 ? 21.368 -1.664 -12.885 1.00 98.00 249 ARG A N 1
ATOM 1897 C CA . ARG A 1 249 ? 21.016 -2.123 -11.539 1.00 98.00 249 ARG A CA 1
ATOM 1898 C C . ARG A 1 249 ? 19.538 -1.883 -11.272 1.00 98.00 249 ARG A C 1
ATOM 1900 O O . ARG A 1 249 ? 19.037 -0.797 -11.572 1.00 98.00 249 ARG A O 1
ATOM 1907 N N . VAL A 1 250 ? 18.863 -2.884 -10.713 1.00 98.56 250 VAL A N 1
ATOM 1908 C CA . VAL A 1 250 ? 17.460 -2.828 -10.285 1.00 98.56 250 VAL A CA 1
ATOM 1909 C C . VAL A 1 250 ? 17.398 -3.005 -8.776 1.00 98.56 250 VAL A C 1
ATOM 1911 O O . VAL A 1 250 ? 17.943 -3.962 -8.235 1.00 98.56 250 VAL A O 1
ATOM 1914 N N . VAL A 1 251 ? 16.697 -2.097 -8.106 1.00 98.50 251 VAL A N 1
ATOM 1915 C CA . VAL A 1 251 ? 16.387 -2.198 -6.679 1.00 98.50 251 VAL A CA 1
ATOM 1916 C C . VAL A 1 251 ? 14.876 -2.239 -6.505 1.00 98.50 251 VAL A C 1
ATOM 1918 O O . VAL A 1 251 ? 14.172 -1.437 -7.124 1.00 98.50 251 VAL A O 1
ATOM 1921 N N . VAL A 1 252 ? 14.388 -3.158 -5.670 1.00 98.50 252 VAL A N 1
ATOM 1922 C CA . VAL A 1 252 ? 12.958 -3.316 -5.373 1.00 98.50 252 VAL A CA 1
ATOM 1923 C C . VAL A 1 252 ? 12.696 -3.181 -3.880 1.00 98.50 252 VAL A C 1
ATOM 1925 O O . VAL A 1 252 ? 13.395 -3.768 -3.046 1.00 98.50 252 VAL A O 1
ATOM 1928 N N . TRP A 1 253 ? 11.650 -2.425 -3.563 1.00 98.19 253 TRP A N 1
ATOM 1929 C CA . TRP A 1 253 ? 11.061 -2.309 -2.240 1.00 98.19 253 TRP A CA 1
ATOM 1930 C C . TRP A 1 253 ? 9.675 -2.941 -2.245 1.00 98.19 253 TRP A C 1
ATOM 1932 O O . TRP A 1 253 ? 8.888 -2.685 -3.154 1.00 98.19 253 TRP A O 1
ATOM 1942 N N . VAL A 1 254 ? 9.367 -3.715 -1.211 1.00 97.38 254 VAL A N 1
ATOM 1943 C CA . VAL A 1 254 ? 8.041 -4.289 -0.976 1.00 97.38 254 VAL A CA 1
ATOM 1944 C C . VAL A 1 254 ? 7.517 -3.735 0.342 1.00 97.38 254 VAL A C 1
ATOM 1946 O O . VAL A 1 254 ? 8.188 -3.846 1.366 1.00 97.38 254 VAL A O 1
ATOM 1949 N N . CYS A 1 255 ? 6.347 -3.094 0.314 1.00 95.38 255 CYS A N 1
ATOM 1950 C CA . CYS A 1 255 ? 5.731 -2.436 1.474 1.00 95.38 255 CYS A CA 1
ATOM 1951 C C . CYS A 1 255 ? 6.698 -1.485 2.213 1.00 95.38 255 CYS A C 1
ATOM 1953 O O . CYS A 1 255 ? 6.801 -1.499 3.437 1.00 95.38 255 CYS A O 1
ATOM 1955 N N . GLY A 1 256 ? 7.459 -0.688 1.451 1.00 94.50 256 GLY A N 1
ATOM 1956 C CA . GLY A 1 256 ? 8.445 0.267 1.977 1.00 94.50 256 GLY A CA 1
ATOM 1957 C C . GLY A 1 256 ? 9.793 -0.332 2.408 1.00 94.50 256 GLY A C 1
ATOM 1958 O O . GLY A 1 256 ? 10.704 0.417 2.751 1.00 94.50 256 GLY A O 1
ATOM 1959 N N . ILE A 1 257 ? 9.964 -1.656 2.356 1.00 95.56 257 ILE A N 1
ATOM 1960 C CA . ILE A 1 257 ? 11.185 -2.352 2.788 1.00 95.56 257 ILE A CA 1
ATOM 1961 C C . ILE A 1 257 ? 11.998 -2.761 1.562 1.00 95.56 257 ILE A C 1
ATOM 1963 O O . ILE A 1 257 ? 11.466 -3.402 0.661 1.00 95.56 257 ILE A O 1
ATOM 1967 N N . LYS A 1 258 ? 13.295 -2.436 1.523 1.00 96.19 258 LYS A N 1
ATOM 1968 C CA . LYS A 1 258 ? 14.192 -2.885 0.445 1.00 96.19 258 LYS A CA 1
ATOM 1969 C C . LYS A 1 258 ? 14.355 -4.406 0.519 1.00 96.19 258 LYS A C 1
ATOM 1971 O O . LYS A 1 258 ? 14.821 -4.905 1.538 1.00 96.19 258 LYS A O 1
ATOM 1976 N N . LYS A 1 259 ? 14.012 -5.121 -0.555 1.00 95.94 259 LYS A N 1
ATOM 1977 C CA . LYS A 1 259 ? 14.038 -6.594 -0.596 1.00 95.94 259 LYS A CA 1
ATOM 1978 C C . LYS A 1 259 ? 14.926 -7.184 -1.692 1.00 95.94 259 LYS A C 1
ATOM 1980 O O . LYS A 1 259 ? 15.429 -8.279 -1.515 1.00 95.94 259 LYS A O 1
ATOM 1985 N N . CYS A 1 260 ? 15.140 -6.476 -2.801 1.00 96.00 260 CYS A N 1
ATOM 1986 C CA . CYS A 1 260 ? 15.927 -6.988 -3.927 1.00 96.00 260 CYS A CA 1
ATOM 1987 C C . CYS A 1 260 ? 16.888 -5.920 -4.455 1.00 96.00 260 CYS A C 1
ATOM 1989 O O . CYS A 1 260 ? 16.550 -4.733 -4.487 1.00 96.00 260 CYS A O 1
ATOM 1991 N N . ASP A 1 261 ? 18.078 -6.345 -4.876 1.00 97.50 261 ASP A N 1
ATOM 1992 C CA . ASP A 1 261 ? 19.143 -5.501 -5.418 1.00 97.50 261 ASP A CA 1
ATOM 1993 C C . ASP A 1 261 ? 20.006 -6.326 -6.381 1.00 97.50 261 ASP A C 1
ATOM 1995 O O . ASP A 1 261 ? 20.837 -7.119 -5.946 1.00 97.50 261 ASP A O 1
ATOM 1999 N N . VAL A 1 262 ? 19.759 -6.191 -7.684 1.00 98.25 262 VAL A N 1
ATOM 2000 C CA . VAL A 1 262 ? 20.367 -7.044 -8.717 1.00 98.25 262 VAL A CA 1
ATOM 2001 C C . VAL A 1 262 ? 21.008 -6.228 -9.831 1.00 98.25 262 VAL A C 1
ATOM 2003 O O . VAL A 1 262 ? 20.548 -5.134 -10.173 1.00 98.25 262 VAL A O 1
ATOM 2006 N N . SER A 1 263 ? 22.055 -6.792 -10.427 1.00 97.94 263 SER A N 1
ATOM 2007 C CA . SER A 1 263 ? 22.805 -6.196 -11.535 1.00 97.94 263 SER A CA 1
ATOM 2008 C C . SER A 1 263 ? 22.375 -6.785 -12.879 1.00 97.94 263 SER A C 1
ATOM 2010 O O . SER A 1 263 ? 22.099 -7.974 -12.997 1.00 97.94 263 SER A O 1
ATOM 2012 N N . LEU A 1 264 ? 22.339 -5.943 -13.907 1.00 97.25 264 LEU A N 1
ATOM 2013 C CA . LEU A 1 264 ? 22.004 -6.273 -15.289 1.00 97.25 264 LEU A CA 1
ATOM 2014 C C . LEU A 1 264 ? 23.074 -5.671 -16.199 1.00 97.25 264 LEU A C 1
ATOM 2016 O O . LEU A 1 264 ? 22.932 -4.539 -16.664 1.00 97.25 264 LEU A O 1
ATOM 2020 N N . ASP A 1 265 ? 24.138 -6.425 -16.452 1.00 96.25 265 ASP A N 1
ATOM 2021 C CA . ASP A 1 265 ? 25.245 -5.993 -17.304 1.00 96.25 265 ASP A CA 1
ATOM 2022 C C . ASP A 1 265 ? 24.983 -6.358 -18.762 1.00 96.25 265 ASP A C 1
ATOM 2024 O O . ASP A 1 265 ? 24.758 -7.521 -19.094 1.00 96.25 265 ASP A O 1
ATOM 2028 N N . TYR A 1 266 ? 25.014 -5.368 -19.654 1.00 94.19 266 TYR A N 1
ATOM 2029 C CA . TYR A 1 266 ? 24.763 -5.594 -21.076 1.00 94.19 266 TYR A CA 1
ATOM 2030 C C . TYR A 1 266 ? 25.583 -4.686 -21.985 1.00 94.19 266 TYR A C 1
ATOM 2032 O O . TYR A 1 266 ? 26.019 -3.595 -21.621 1.00 94.19 266 TYR A O 1
ATOM 2040 N N . THR A 1 267 ? 25.756 -5.122 -23.230 1.00 91.25 267 THR A N 1
ATOM 2041 C CA . THR A 1 267 ? 26.382 -4.323 -24.283 1.00 91.25 267 THR A CA 1
ATOM 2042 C C . THR A 1 267 ? 25.312 -3.714 -25.180 1.00 91.25 267 THR A C 1
ATOM 2044 O O . THR A 1 267 ? 24.456 -4.420 -25.712 1.00 91.25 267 THR A O 1
ATOM 2047 N N . LEU A 1 268 ? 25.384 -2.400 -25.403 1.00 83.31 268 LEU A N 1
ATOM 2048 C CA . LEU A 1 268 ? 24.472 -1.712 -26.308 1.00 83.31 268 LEU A CA 1
ATOM 2049 C C . LEU A 1 268 ? 24.601 -2.270 -27.737 1.00 83.31 268 LEU A C 1
ATOM 2051 O O . LEU A 1 268 ? 25.717 -2.330 -28.280 1.00 83.31 268 LEU A O 1
ATOM 2055 N N . PRO A 1 269 ? 23.476 -2.624 -28.384 1.00 73.75 269 PRO A N 1
ATOM 2056 C CA . PRO A 1 269 ? 23.487 -3.042 -29.775 1.00 73.75 269 PRO A CA 1
ATOM 2057 C C . PRO A 1 269 ? 24.059 -1.930 -30.659 1.00 73.75 269 PRO A C 1
ATOM 2059 O O . PRO A 1 269 ? 23.931 -0.735 -30.374 1.00 73.75 269 PRO A O 1
ATOM 2062 N N . ARG A 1 270 ? 24.696 -2.305 -31.775 1.00 69.75 270 ARG A N 1
ATOM 2063 C CA . ARG A 1 270 ? 25.103 -1.315 -32.785 1.00 69.75 270 ARG A CA 1
ATOM 2064 C C . ARG A 1 270 ? 23.845 -0.583 -33.257 1.00 69.75 270 ARG A C 1
ATOM 2066 O O . ARG A 1 270 ? 22.858 -1.252 -33.536 1.00 69.75 270 ARG A O 1
ATOM 2073 N N . LYS A 1 271 ? 23.893 0.754 -33.363 1.00 60.56 271 LYS A N 1
ATOM 2074 C CA . LYS A 1 271 ? 22.787 1.568 -33.898 1.00 60.56 271 LYS A CA 1
ATOM 2075 C C . LYS A 1 271 ? 22.379 1.022 -35.271 1.00 60.56 271 LYS A C 1
ATOM 2077 O O . LYS A 1 271 ? 23.039 1.313 -36.266 1.00 60.56 271 LYS A O 1
ATOM 2082 N N . SER A 1 272 ? 21.330 0.212 -35.321 1.00 54.44 272 SER A N 1
ATOM 2083 C CA . SER A 1 272 ? 20.614 -0.080 -36.552 1.00 54.44 272 SER A CA 1
ATOM 2084 C C . SER A 1 272 ? 19.864 1.189 -36.952 1.00 54.44 272 SER A C 1
ATOM 2086 O O . SER A 1 272 ? 19.495 2.001 -36.100 1.00 54.44 272 SER A O 1
ATOM 2088 N N . SER A 1 273 ? 19.685 1.414 -38.252 1.00 56.53 273 SER A N 1
ATOM 2089 C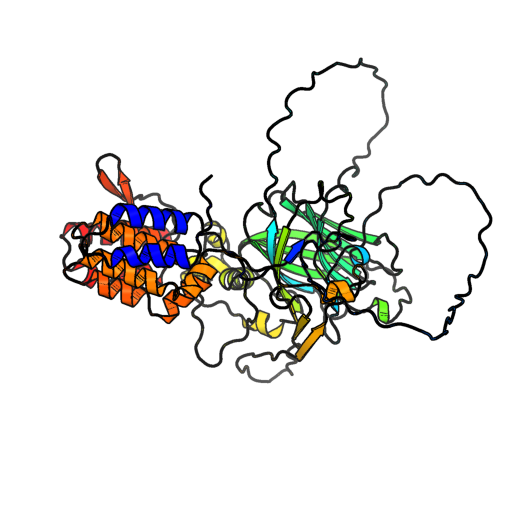 CA . SER A 1 273 ? 18.837 2.484 -38.780 1.00 56.53 273 SER A CA 1
ATOM 2090 C C . SER A 1 273 ? 17.374 2.170 -38.454 1.00 56.53 273 SER A C 1
ATOM 2092 O O . SER A 1 273 ? 16.620 1.702 -39.302 1.00 56.53 273 SER A O 1
ATOM 2094 N N . LEU A 1 274 ? 17.010 2.334 -37.186 1.00 60.91 274 LEU A N 1
ATOM 2095 C CA . LEU A 1 274 ? 15.670 2.126 -36.669 1.00 60.91 274 LEU A CA 1
ATOM 2096 C C . LEU A 1 274 ? 14.797 3.322 -37.047 1.00 60.91 274 LEU A C 1
ATOM 2098 O O . LEU A 1 274 ? 15.255 4.468 -37.054 1.00 60.91 274 LEU A O 1
ATOM 2102 N N . SER A 1 275 ? 13.534 3.050 -37.368 1.00 65.88 275 SER A N 1
ATOM 2103 C CA . SER A 1 275 ? 12.546 4.093 -37.641 1.00 65.88 275 SER A CA 1
ATOM 2104 C C . SER A 1 275 ? 12.386 5.040 -36.440 1.00 65.88 275 SER A C 1
ATOM 2106 O O . SER A 1 275 ? 12.660 4.679 -35.290 1.00 65.88 275 SER A O 1
ATOM 2108 N N . SER A 1 276 ? 11.892 6.256 -36.674 1.00 65.00 276 SER A N 1
ATOM 2109 C CA . SER A 1 276 ? 11.527 7.168 -35.581 1.00 65.00 276 SER A CA 1
ATOM 2110 C C . SER A 1 276 ? 10.477 6.563 -34.641 1.00 65.00 276 SER A C 1
ATOM 2112 O O . SER A 1 276 ? 10.500 6.844 -33.446 1.00 65.00 276 SER A O 1
ATOM 2114 N N . ASP A 1 277 ? 9.600 5.696 -35.155 1.00 69.56 277 ASP A N 1
ATOM 2115 C CA . ASP A 1 277 ? 8.561 5.028 -34.367 1.00 69.56 277 ASP A CA 1
ATOM 2116 C C . ASP A 1 277 ? 9.124 3.993 -33.387 1.00 69.56 277 ASP A C 1
ATOM 2118 O O . ASP A 1 277 ? 8.622 3.879 -32.272 1.00 69.56 277 ASP A O 1
ATOM 2122 N N . SER A 1 278 ? 10.216 3.307 -33.734 1.00 72.75 278 SER A N 1
ATOM 2123 C CA . SER A 1 278 ? 10.903 2.364 -32.831 1.00 72.75 278 SER A CA 1
ATOM 2124 C C . SER A 1 278 ? 11.595 3.023 -31.631 1.00 72.75 278 SER A C 1
ATOM 2126 O O . SER A 1 278 ? 11.945 2.331 -30.679 1.00 72.75 278 SER A O 1
ATOM 2128 N N . ASN A 1 279 ? 11.757 4.349 -31.641 1.00 79.06 279 ASN A N 1
ATOM 2129 C CA . ASN A 1 279 ? 12.295 5.108 -30.507 1.00 79.06 279 ASN A CA 1
ATOM 2130 C C . ASN A 1 279 ? 11.200 5.670 -29.589 1.00 79.06 279 ASN A C 1
ATOM 2132 O O . ASN A 1 279 ? 11.504 6.387 -28.639 1.00 79.06 279 ASN A O 1
ATOM 2136 N N . LYS A 1 280 ? 9.918 5.389 -29.857 1.00 86.56 280 LYS A N 1
ATOM 2137 C CA . LYS A 1 280 ? 8.849 5.783 -28.938 1.00 86.56 280 LYS A CA 1
ATOM 2138 C C . LYS A 1 280 ? 8.949 4.953 -27.663 1.00 86.56 280 LYS A C 1
ATOM 2140 O O . LYS A 1 280 ? 9.012 3.726 -27.719 1.00 86.56 280 LYS A O 1
ATOM 2145 N N . THR A 1 281 ? 8.949 5.642 -26.530 1.00 89.75 281 THR A N 1
ATOM 2146 C CA . THR A 1 281 ? 8.987 5.022 -25.209 1.00 89.75 281 THR A CA 1
ATOM 2147 C C . THR A 1 281 ? 7.574 4.740 -24.710 1.00 89.75 281 THR A C 1
ATOM 2149 O O . THR A 1 281 ? 6.684 5.586 -24.825 1.00 89.75 281 THR A O 1
ATOM 2152 N N . PHE A 1 282 ? 7.385 3.568 -24.118 1.00 92.69 282 PHE A N 1
ATOM 2153 C CA . PHE A 1 282 ? 6.138 3.112 -23.528 1.00 92.69 282 PHE A CA 1
ATOM 2154 C C . PHE A 1 282 ? 6.395 2.559 -22.131 1.00 92.69 282 PHE A C 1
ATOM 2156 O O . PHE A 1 282 ? 7.440 1.961 -21.872 1.00 92.69 282 PHE A O 1
ATOM 2163 N N . CYS A 1 283 ? 5.400 2.714 -21.265 1.00 95.38 283 CYS A N 1
ATOM 2164 C CA . CYS A 1 283 ? 5.202 1.814 -20.139 1.00 95.38 283 CYS A CA 1
ATOM 2165 C C . CYS A 1 283 ? 4.090 0.825 -20.500 1.00 95.38 283 CYS A C 1
ATOM 2167 O O . CYS A 1 283 ? 3.042 1.226 -21.003 1.00 95.38 283 CYS A O 1
ATOM 2169 N N . MET A 1 284 ? 4.335 -0.461 -20.293 1.00 95.75 284 MET A N 1
ATOM 2170 C CA . MET A 1 284 ? 3.450 -1.558 -20.663 1.00 95.75 284 MET A CA 1
ATOM 2171 C C . MET A 1 284 ? 3.066 -2.315 -19.401 1.00 95.75 284 MET A C 1
ATOM 2173 O O . MET A 1 284 ? 3.949 -2.688 -18.634 1.00 95.75 284 MET A O 1
ATOM 2177 N N . LEU A 1 285 ? 1.773 -2.537 -19.178 1.00 96.56 285 LEU A N 1
ATOM 2178 C CA . LEU A 1 285 ? 1.258 -3.080 -17.919 1.00 96.56 285 LEU A CA 1
ATOM 2179 C C . LEU A 1 285 ? 0.350 -4.279 -18.167 1.00 96.56 285 LEU A C 1
ATOM 2181 O O . LEU A 1 285 ? -0.467 -4.256 -19.091 1.00 96.56 285 LEU A O 1
ATOM 2185 N N . GLY A 1 286 ? 0.444 -5.274 -17.284 1.00 93.69 286 GLY A N 1
ATOM 2186 C CA . GLY A 1 286 ? -0.474 -6.408 -17.252 1.00 93.69 286 GLY A CA 1
ATOM 2187 C C . GLY A 1 286 ? -0.092 -7.558 -18.180 1.00 93.69 286 GLY A C 1
ATOM 2188 O O . GLY A 1 286 ? 0.870 -7.481 -18.942 1.00 93.69 286 GLY A O 1
ATOM 2189 N N . HIS A 1 287 ? -0.901 -8.614 -18.157 1.00 91.06 287 HIS A N 1
ATOM 2190 C CA . HIS A 1 287 ? -0.709 -9.809 -18.978 1.00 91.06 287 HIS A CA 1
ATOM 2191 C C . HIS A 1 287 ? -2.025 -10.214 -19.656 1.00 91.06 287 HIS A C 1
ATOM 2193 O O . HIS A 1 287 ? -3.084 -10.198 -19.027 1.00 91.06 287 HIS A O 1
ATOM 2199 N N . CYS A 1 288 ? -1.966 -10.565 -20.935 1.00 87.50 288 CYS A N 1
ATOM 2200 C CA . CYS A 1 288 ? -3.033 -11.227 -21.674 1.00 87.50 288 CYS A CA 1
ATOM 2201 C C . CYS A 1 288 ? -2.694 -12.707 -21.787 1.00 87.50 288 CYS A C 1
ATOM 2203 O O . CYS A 1 288 ? -1.558 -13.043 -22.111 1.00 87.50 288 CYS A O 1
ATOM 2205 N N . ALA A 1 289 ? -3.692 -13.563 -21.593 1.00 82.62 289 ALA A N 1
ATOM 2206 C CA . ALA A 1 289 ? -3.559 -14.996 -21.808 1.00 82.62 289 ALA A CA 1
ATOM 2207 C C . ALA A 1 289 ? -4.639 -15.481 -22.791 1.00 82.62 289 ALA A C 1
ATOM 2209 O O . ALA A 1 289 ? -5.776 -14.986 -22.758 1.00 82.62 289 ALA A O 1
ATOM 2210 N N . PRO A 1 290 ? -4.330 -16.441 -23.677 1.00 72.25 290 PRO A N 1
ATOM 2211 C CA . PRO A 1 290 ? -5.355 -17.141 -24.434 1.00 72.25 290 PRO A CA 1
ATOM 2212 C C . PRO A 1 290 ? -6.236 -17.965 -23.482 1.00 72.25 290 PRO A C 1
ATOM 2214 O O . PRO A 1 290 ? -5.785 -18.450 -22.445 1.00 72.25 290 PRO A O 1
ATOM 2217 N N . SER A 1 291 ? -7.503 -18.182 -23.849 1.00 62.75 291 SER A N 1
ATOM 2218 C CA . SER A 1 291 ? -8.473 -18.905 -23.004 1.00 62.75 291 SER A CA 1
ATOM 2219 C C . SER A 1 291 ? -8.033 -20.316 -22.578 1.00 62.75 291 SER A C 1
ATOM 2221 O O . SER A 1 291 ? -8.569 -20.832 -21.601 1.00 62.75 291 SER A O 1
ATOM 2223 N N . SER A 1 292 ? -7.088 -20.941 -23.287 1.00 56.19 292 SER A N 1
ATOM 2224 C CA . SER A 1 292 ? -6.572 -22.281 -22.979 1.00 56.19 292 SER A CA 1
ATOM 2225 C C . SER A 1 292 ? -5.583 -22.318 -21.802 1.00 56.19 292 SER A C 1
ATOM 2227 O O . SER A 1 292 ? -5.374 -23.387 -21.238 1.00 56.19 292 SER A O 1
ATOM 2229 N N . GLU A 1 293 ? -4.975 -21.187 -21.429 1.00 57.06 293 GLU A N 1
ATOM 2230 C CA . GLU A 1 293 ? -3.879 -21.111 -20.440 1.00 57.06 293 GLU A CA 1
ATOM 2231 C C . GLU A 1 293 ? -4.352 -20.652 -19.044 1.00 57.06 293 GLU A C 1
ATOM 2233 O O . GLU A 1 293 ? -3.583 -20.628 -18.085 1.00 57.06 293 GLU A O 1
ATOM 2238 N N . LEU A 1 294 ? -5.650 -20.353 -18.892 1.00 52.94 294 LEU A N 1
ATOM 2239 C CA . LEU A 1 294 ? -6.240 -19.778 -17.673 1.00 52.94 294 LEU A CA 1
ATOM 2240 C C . LEU A 1 294 ? -6.001 -20.605 -16.400 1.00 52.94 294 LEU A C 1
ATOM 2242 O O . LEU A 1 294 ? -5.936 -20.041 -15.313 1.00 52.94 294 LEU A O 1
ATOM 2246 N N . MET A 1 295 ? -5.911 -21.931 -16.526 1.00 48.44 295 MET A N 1
ATOM 2247 C CA . MET A 1 295 ? -5.747 -22.835 -15.381 1.00 48.44 295 MET A CA 1
ATOM 2248 C C . MET A 1 295 ? -4.296 -22.920 -14.887 1.00 48.44 295 MET A C 1
ATOM 2250 O O . MET A 1 295 ? -4.066 -23.473 -13.816 1.00 48.44 295 MET A O 1
ATOM 2254 N N . GLN A 1 296 ? -3.331 -22.405 -15.658 1.00 52.66 296 GLN A N 1
ATOM 2255 C CA . GLN A 1 296 ? -1.897 -22.463 -15.348 1.00 52.66 296 GLN A CA 1
ATOM 2256 C C . GLN A 1 296 ? -1.311 -21.078 -15.028 1.00 52.66 296 GLN A C 1
ATOM 2258 O O . GLN A 1 296 ? -0.334 -20.987 -14.292 1.00 52.66 296 GLN A O 1
ATOM 2263 N N . SER A 1 297 ? -1.916 -19.989 -15.518 1.00 60.31 297 SER A N 1
ATOM 2264 C CA . SER A 1 297 ? -1.487 -18.621 -15.203 1.00 60.31 297 SER A CA 1
ATOM 2265 C C . SER A 1 297 ? -2.115 -18.116 -13.897 1.00 60.31 297 SER A C 1
ATOM 2267 O O . SER A 1 297 ? -3.332 -17.951 -13.801 1.00 60.31 297 SER A O 1
ATOM 2269 N N . GLY A 1 298 ? -1.290 -17.817 -12.891 1.00 71.31 298 GLY A N 1
ATOM 2270 C CA . GLY A 1 298 ? -1.742 -17.222 -11.632 1.00 71.31 298 GLY A CA 1
ATOM 2271 C C . GLY A 1 298 ? -2.475 -15.886 -11.837 1.00 71.31 298 GLY A C 1
ATOM 2272 O O . GLY A 1 298 ? -1.999 -14.984 -12.530 1.00 71.31 298 GLY A O 1
ATOM 2273 N N . ARG A 1 299 ? -3.664 -15.754 -11.236 1.00 87.38 299 ARG A N 1
ATOM 2274 C CA . ARG A 1 299 ? -4.441 -14.506 -11.268 1.00 87.38 299 ARG A CA 1
ATOM 2275 C C . ARG A 1 299 ? -3.801 -13.462 -10.365 1.00 87.38 299 ARG A C 1
ATOM 2277 O O . ARG A 1 299 ? -3.350 -13.779 -9.267 1.00 87.38 299 ARG A O 1
ATOM 2284 N N . TRP A 1 300 ? -3.833 -12.204 -10.788 1.00 92.94 300 TRP A N 1
ATOM 2285 C CA . TRP A 1 300 ? -3.354 -11.098 -9.968 1.00 92.94 300 TRP A CA 1
ATOM 2286 C C . TRP A 1 300 ? -4.146 -9.812 -10.192 1.00 92.94 300 TRP A C 1
ATOM 2288 O O . TRP A 1 300 ? -4.770 -9.606 -11.233 1.00 92.94 300 TRP A O 1
ATOM 2298 N N . GLY A 1 301 ? -4.155 -8.959 -9.174 1.00 93.94 301 GLY A N 1
ATOM 2299 C CA . GLY A 1 301 ? -4.765 -7.639 -9.185 1.00 93.94 301 GLY A CA 1
ATOM 2300 C C . GLY A 1 301 ? -3.709 -6.541 -9.238 1.00 93.94 301 GLY A C 1
ATOM 2301 O O . GLY A 1 301 ? -2.665 -6.668 -8.608 1.00 93.94 301 GLY A O 1
ATOM 2302 N N . MET A 1 302 ? -3.998 -5.449 -9.943 1.00 95.81 302 MET A N 1
ATOM 2303 C CA . MET A 1 302 ? -3.158 -4.253 -10.022 1.00 95.81 302 MET A CA 1
ATOM 2304 C C . MET A 1 302 ? -3.933 -3.017 -9.555 1.00 95.81 302 MET A C 1
ATOM 2306 O O . MET A 1 302 ? -5.032 -2.749 -10.043 1.00 95.81 302 MET A O 1
ATOM 2310 N N . GLY A 1 303 ? -3.336 -2.267 -8.633 1.00 95.62 303 GLY A N 1
ATOM 2311 C CA . GLY A 1 303 ? -3.801 -0.969 -8.153 1.00 95.62 303 GLY A CA 1
ATOM 2312 C C . GLY A 1 303 ? -3.193 0.197 -8.940 1.00 95.62 303 GLY A C 1
ATOM 2313 O O . GLY A 1 303 ? -2.834 0.069 -10.112 1.00 95.62 303 GLY A O 1
ATOM 2314 N N . THR A 1 304 ? -3.074 1.353 -8.289 1.00 96.31 304 THR A N 1
ATOM 2315 C CA . THR A 1 304 ? -2.510 2.567 -8.899 1.00 96.31 304 THR A CA 1
ATOM 2316 C C . THR A 1 304 ? -1.032 2.398 -9.253 1.00 96.31 304 THR A C 1
ATOM 2318 O O . THR A 1 304 ? -0.276 1.812 -8.480 1.00 96.31 304 THR A O 1
ATOM 2321 N N . VAL A 1 305 ? -0.617 2.942 -10.403 1.00 97.62 305 VAL A N 1
ATOM 2322 C CA . VAL A 1 305 ? 0.772 2.953 -10.886 1.00 97.62 305 VAL A CA 1
ATOM 2323 C C . VAL A 1 305 ? 1.267 4.391 -11.033 1.00 97.62 305 VAL A C 1
ATOM 2325 O O . VAL A 1 305 ? 0.632 5.208 -11.701 1.00 97.62 305 VAL A O 1
ATOM 2328 N N . LEU A 1 306 ? 2.427 4.692 -10.452 1.00 97.25 306 LEU A N 1
ATOM 2329 C CA . LEU A 1 306 ? 3.136 5.962 -10.587 1.00 97.25 306 LEU A CA 1
ATOM 2330 C C . LEU A 1 306 ? 4.489 5.712 -11.257 1.00 97.25 306 LEU A C 1
ATOM 2332 O O . LEU A 1 306 ? 5.230 4.820 -10.844 1.00 97.25 306 LEU A O 1
ATOM 2336 N N . LEU A 1 307 ? 4.827 6.510 -12.268 1.00 95.50 307 LEU A N 1
ATOM 2337 C CA . LEU A 1 307 ? 6.125 6.466 -12.945 1.00 95.50 307 LEU A CA 1
ATOM 2338 C C . LEU A 1 307 ? 6.880 7.769 -12.731 1.00 95.50 307 LEU A C 1
ATOM 2340 O O . LEU A 1 307 ? 6.311 8.855 -12.866 1.00 95.50 307 LEU A O 1
ATOM 2344 N N . PHE A 1 308 ? 8.177 7.645 -12.476 1.00 93.69 308 PHE A N 1
ATOM 2345 C CA . PHE A 1 308 ? 9.081 8.748 -12.195 1.00 93.69 308 PHE A CA 1
ATOM 2346 C C . PHE A 1 308 ? 10.241 8.762 -13.189 1.00 93.69 308 PHE A C 1
ATOM 2348 O O . PHE A 1 308 ? 10.883 7.743 -13.462 1.00 93.69 308 PHE A O 1
ATOM 2355 N N . ASN A 1 309 ? 10.527 9.948 -13.712 1.00 91.19 309 ASN A N 1
ATOM 2356 C CA . ASN A 1 309 ? 11.682 10.220 -14.549 1.00 91.19 309 ASN A CA 1
ATOM 2357 C C . ASN A 1 309 ? 12.963 10.211 -13.709 1.00 91.19 309 ASN A C 1
ATOM 2359 O O . ASN A 1 309 ? 13.142 11.013 -12.790 1.00 91.19 309 ASN A O 1
ATOM 2363 N N . GLY A 1 310 ? 13.903 9.349 -14.087 1.00 90.00 310 GLY A N 1
ATOM 2364 C CA . GLY A 1 310 ? 15.117 9.136 -13.316 1.00 90.00 310 GLY A CA 1
ATOM 2365 C C . GLY A 1 310 ? 14.897 8.240 -12.099 1.00 90.00 310 GLY A C 1
ATOM 2366 O O . GLY A 1 310 ? 13.783 7.944 -11.682 1.00 90.00 310 GLY A O 1
ATOM 2367 N N . SER A 1 311 ? 16.009 7.802 -11.533 1.00 92.44 311 SER A N 1
ATOM 2368 C CA . SER A 1 311 ? 16.060 6.931 -10.364 1.00 92.44 311 SER A CA 1
ATOM 2369 C C . SER A 1 311 ? 15.792 7.766 -9.110 1.00 92.44 311 SER A C 1
ATOM 2371 O O . SER A 1 311 ? 16.621 8.603 -8.737 1.00 92.44 311 SER A O 1
ATOM 2373 N N . ARG A 1 312 ? 14.587 7.646 -8.546 1.00 93.25 312 ARG A N 1
ATOM 2374 C CA . ARG A 1 312 ? 14.046 8.585 -7.543 1.00 93.25 312 ARG A CA 1
ATOM 2375 C C . ARG A 1 312 ? 13.432 7.922 -6.324 1.00 93.25 312 ARG A C 1
ATOM 2377 O O . ARG A 1 312 ? 13.345 8.571 -5.295 1.00 93.25 312 ARG A O 1
ATOM 2384 N N . ILE A 1 313 ? 13.036 6.658 -6.424 1.00 97.25 313 ILE A N 1
ATOM 2385 C CA . ILE A 1 313 ? 12.574 5.902 -5.261 1.00 97.25 313 ILE A CA 1
ATOM 2386 C C . ILE A 1 313 ? 13.803 5.330 -4.544 1.00 97.25 313 ILE A C 1
ATOM 2388 O O . ILE A 1 313 ? 14.499 4.480 -5.108 1.00 97.25 313 ILE A O 1
ATOM 2392 N N . GLY A 1 314 ? 14.073 5.832 -3.338 1.00 96.06 314 GLY A N 1
ATOM 2393 C CA . GLY A 1 314 ? 14.933 5.237 -2.318 1.00 96.06 314 GLY A CA 1
ATOM 2394 C C . GLY A 1 314 ? 14.105 4.673 -1.156 1.00 96.06 314 GLY A C 1
ATOM 2395 O O . GLY A 1 314 ? 12.895 4.495 -1.278 1.00 96.06 314 GLY A O 1
ATOM 2396 N N . SER A 1 315 ? 14.743 4.369 -0.022 1.00 94.94 315 SER A N 1
ATOM 2397 C CA . SER A 1 315 ? 14.051 3.758 1.127 1.00 94.94 315 SER A CA 1
ATOM 2398 C C . SER A 1 315 ? 13.023 4.683 1.786 1.00 94.94 315 SER A C 1
ATOM 2400 O O . SER A 1 315 ? 11.939 4.221 2.131 1.00 94.94 315 SER A O 1
ATOM 2402 N N . GLU A 1 316 ? 13.328 5.975 1.939 1.00 94.06 316 GLU A N 1
ATOM 2403 C CA . GLU A 1 316 ? 12.383 6.941 2.519 1.00 94.06 316 GLU A CA 1
ATOM 2404 C C . GLU A 1 316 ? 11.200 7.181 1.573 1.00 94.06 316 GLU A C 1
ATOM 2406 O O . GLU A 1 316 ? 10.044 7.151 1.993 1.00 94.06 316 GLU A O 1
ATOM 2411 N N . GLU A 1 317 ? 11.468 7.332 0.275 1.00 95.44 317 GLU A N 1
ATOM 2412 C CA . GLU A 1 317 ? 10.436 7.515 -0.743 1.00 95.44 317 GLU A CA 1
ATOM 2413 C C . GLU A 1 317 ? 9.547 6.279 -0.904 1.00 95.44 317 GLU A C 1
ATOM 2415 O O . GLU A 1 317 ? 8.332 6.412 -1.044 1.00 95.44 317 GLU A O 1
ATOM 2420 N N . ALA A 1 318 ? 10.126 5.074 -0.873 1.00 96.50 318 ALA A N 1
ATOM 2421 C CA . ALA A 1 318 ? 9.369 3.828 -0.929 1.00 96.50 318 ALA A CA 1
ATOM 2422 C C . ALA A 1 318 ? 8.427 3.704 0.274 1.00 96.50 318 ALA A C 1
ATOM 2424 O O . ALA A 1 318 ? 7.261 3.343 0.107 1.00 96.50 318 ALA A O 1
ATOM 2425 N N . LEU A 1 319 ? 8.909 4.053 1.471 1.00 94.31 319 LEU A N 1
ATOM 2426 C CA . LEU A 1 319 ? 8.096 4.081 2.681 1.00 94.31 319 LEU A CA 1
ATOM 2427 C C . LEU A 1 319 ? 6.987 5.141 2.598 1.00 94.31 319 LEU A C 1
ATOM 2429 O O . LEU A 1 319 ? 5.840 4.855 2.937 1.00 94.31 319 LEU A O 1
ATOM 2433 N N . TYR A 1 320 ? 7.282 6.338 2.090 1.00 93.88 320 TYR A N 1
ATOM 2434 C CA . TYR A 1 320 ? 6.268 7.369 1.856 1.00 93.88 320 TYR A CA 1
ATOM 2435 C C . TYR A 1 320 ? 5.171 6.890 0.893 1.00 93.88 320 TYR A C 1
ATOM 2437 O O . TYR A 1 320 ? 3.986 7.023 1.194 1.00 93.88 320 TYR A O 1
ATOM 2445 N N . LEU A 1 321 ? 5.543 6.292 -0.242 1.00 95.12 321 LEU A N 1
ATOM 2446 C CA . LEU A 1 321 ? 4.587 5.802 -1.240 1.00 95.12 321 LEU A CA 1
ATOM 2447 C C . LEU A 1 321 ? 3.722 4.657 -0.692 1.00 95.12 321 LEU A C 1
ATOM 2449 O O . LEU A 1 321 ? 2.515 4.642 -0.925 1.00 95.12 321 LEU A O 1
ATOM 2453 N N . TYR A 1 322 ? 4.310 3.747 0.089 1.00 94.38 322 TYR A N 1
ATOM 2454 C CA . TYR A 1 322 ? 3.573 2.686 0.778 1.00 94.38 322 TYR A CA 1
ATOM 2455 C C . TYR A 1 322 ? 2.582 3.250 1.806 1.00 94.38 322 TYR A C 1
ATOM 2457 O O . TYR A 1 322 ? 1.397 2.917 1.780 1.00 94.38 322 TYR A O 1
ATOM 2465 N N . THR A 1 323 ? 3.044 4.147 2.682 1.00 91.38 323 THR A N 1
ATOM 2466 C CA . THR A 1 323 ? 2.211 4.729 3.750 1.00 91.38 323 THR A CA 1
ATOM 2467 C C . THR A 1 323 ? 1.189 5.746 3.247 1.00 91.38 323 THR A C 1
ATOM 2469 O O . THR A 1 323 ? 0.237 6.040 3.968 1.00 91.38 323 THR A O 1
ATOM 2472 N N . SER A 1 324 ? 1.309 6.202 2.000 1.00 90.75 324 SER A N 1
ATOM 2473 C CA . SER A 1 324 ? 0.304 7.020 1.310 1.00 90.75 324 SER A CA 1
ATOM 2474 C C . SER A 1 324 ? -0.863 6.208 0.735 1.00 90.75 324 SER A C 1
ATOM 2476 O O . SER A 1 324 ? -1.962 6.741 0.597 1.00 90.75 324 SER A O 1
ATOM 2478 N N . GLY A 1 325 ? -0.647 4.926 0.430 1.00 91.56 325 GLY A N 1
ATOM 2479 C CA . GLY A 1 325 ? -1.724 3.975 0.164 1.00 91.56 325 GLY A CA 1
ATOM 2480 C C . GLY A 1 325 ? -1.994 3.577 -1.275 1.00 91.56 325 GLY A C 1
ATOM 2481 O O . GLY A 1 325 ? -1.374 4.097 -2.204 1.00 91.56 325 GLY A O 1
ATOM 2482 N N . PRO A 1 326 ? -2.920 2.620 -1.468 1.00 92.06 326 PRO A N 1
ATOM 2483 C CA . PRO A 1 326 ? -3.183 2.003 -2.766 1.00 92.06 326 PRO A CA 1
ATOM 2484 C C . PRO A 1 326 ? -3.944 2.902 -3.748 1.00 92.06 326 PRO A C 1
ATOM 2486 O O . PRO A 1 326 ? -3.810 2.751 -4.967 1.00 92.06 326 PRO A O 1
ATOM 2489 N N . ASP A 1 327 ? -4.673 3.887 -3.227 1.00 91.38 327 ASP A N 1
ATOM 2490 C CA . ASP A 1 327 ? -5.469 4.843 -4.002 1.00 91.38 327 ASP A CA 1
ATOM 2491 C C . ASP A 1 327 ? -4.756 6.195 -4.204 1.00 91.38 327 ASP A C 1
ATOM 2493 O O . ASP A 1 327 ? -5.385 7.200 -4.540 1.00 91.38 327 ASP A O 1
ATOM 2497 N N . LEU A 1 328 ? -3.435 6.246 -3.997 1.00 90.69 328 LEU A N 1
ATOM 2498 C CA . LEU A 1 328 ? -2.633 7.455 -4.180 1.00 90.69 328 LEU A CA 1
ATOM 2499 C C . LEU A 1 328 ? -2.587 7.883 -5.654 1.00 90.69 328 LEU A C 1
ATOM 2501 O O . LEU A 1 328 ? -1.801 7.359 -6.438 1.00 90.69 328 LEU A O 1
ATOM 2505 N N . THR A 1 329 ? -3.367 8.898 -6.022 1.00 87.38 329 THR A N 1
ATOM 2506 C CA . THR A 1 329 ? -3.384 9.453 -7.390 1.00 87.38 329 THR A CA 1
ATOM 2507 C C . THR A 1 329 ? -2.621 10.774 -7.538 1.00 87.38 329 THR A C 1
ATOM 2509 O O . THR A 1 329 ? -2.397 11.236 -8.657 1.00 87.38 329 THR A O 1
ATOM 2512 N N . SER A 1 330 ? -2.199 11.396 -6.432 1.00 86.19 330 SER A N 1
ATOM 2513 C CA . SER A 1 330 ? -1.448 12.654 -6.439 1.00 86.19 330 SER A CA 1
ATOM 2514 C C . SER A 1 330 ? -0.505 12.752 -5.245 1.00 86.19 330 SER A C 1
ATOM 2516 O O . SER A 1 330 ? -0.930 12.631 -4.103 1.00 86.19 330 SER A O 1
ATOM 2518 N N . ILE A 1 331 ? 0.759 13.072 -5.523 1.00 87.56 331 ILE A N 1
ATOM 2519 C CA . ILE A 1 331 ? 1.793 13.398 -4.523 1.00 87.56 331 ILE A CA 1
ATOM 2520 C C . ILE A 1 331 ? 2.049 14.910 -4.415 1.00 87.56 331 ILE A C 1
ATOM 2522 O O . ILE A 1 331 ? 3.005 15.347 -3.781 1.00 87.56 331 ILE A O 1
ATOM 2526 N N . MET A 1 332 ? 1.234 15.728 -5.089 1.00 85.44 332 MET A N 1
ATOM 2527 C CA . MET A 1 332 ? 1.391 17.181 -5.069 1.00 85.44 332 MET A CA 1
ATOM 2528 C C . MET A 1 332 ? 1.080 17.742 -3.678 1.00 85.44 332 MET A C 1
ATOM 2530 O O . MET A 1 332 ? 0.070 17.352 -3.088 1.00 85.44 332 MET A O 1
ATOM 2534 N N . PRO A 1 333 ? 1.870 18.705 -3.170 1.00 75.06 333 PRO A N 1
ATOM 2535 C CA . PRO A 1 333 ? 1.579 19.321 -1.886 1.00 75.06 333 PRO A CA 1
ATOM 2536 C C . PRO A 1 333 ? 0.272 20.120 -1.960 1.00 75.06 333 PRO A C 1
ATOM 2538 O O . PRO A 1 333 ? 0.052 20.922 -2.875 1.00 75.06 333 PRO A O 1
ATOM 2541 N N . CYS A 1 334 ? -0.597 19.922 -0.971 1.00 67.12 334 CYS A N 1
ATOM 2542 C CA . CYS A 1 334 ? -1.822 20.696 -0.823 1.00 67.12 334 CYS A CA 1
ATOM 2543 C C . CYS A 1 334 ? -1.494 22.143 -0.423 1.00 67.12 334 CYS A C 1
ATOM 2545 O O . CYS A 1 334 ? -0.672 22.398 0.455 1.00 67.12 334 CYS A O 1
ATOM 2547 N N . LYS A 1 335 ? -2.165 23.117 -1.056 1.00 66.06 335 LYS A N 1
ATOM 2548 C CA . LYS A 1 335 ? -2.035 24.542 -0.688 1.00 66.06 335 LYS A CA 1
ATOM 2549 C C . LYS A 1 335 ? -2.599 24.846 0.702 1.00 66.06 335 LYS A C 1
ATOM 2551 O O . LYS A 1 335 ? -2.156 25.797 1.338 1.00 66.06 335 LYS A O 1
ATOM 2556 N N . TYR A 1 336 ? -3.586 24.064 1.134 1.00 58.78 336 TYR A N 1
ATOM 2557 C CA . TYR A 1 336 ? -4.292 24.225 2.398 1.00 58.78 336 TYR A CA 1
ATOM 2558 C C . TYR A 1 336 ? -4.141 22.936 3.199 1.00 58.78 336 TYR A C 1
ATOM 2560 O O . TYR A 1 336 ? -4.689 21.907 2.814 1.00 58.78 336 TYR A O 1
ATOM 2568 N N . GLY A 1 337 ? -3.374 23.009 4.287 1.00 55.44 337 GLY A N 1
ATOM 2569 C CA . GLY A 1 337 ? -3.048 21.862 5.129 1.00 55.44 337 GLY A CA 1
ATOM 2570 C C . GLY A 1 337 ? -1.882 21.035 4.586 1.00 55.44 337 GLY A C 1
ATOM 2571 O O . GLY A 1 337 ? -1.778 20.771 3.390 1.00 55.44 337 GLY A O 1
ATOM 2572 N N . LYS A 1 338 ? -0.993 20.619 5.487 1.00 55.50 338 LYS A N 1
ATOM 2573 C CA . LYS A 1 338 ? -0.109 19.484 5.232 1.00 55.50 338 LYS A CA 1
ATOM 2574 C C . LYS A 1 338 ? -0.834 18.252 5.767 1.00 55.50 338 LYS A C 1
ATOM 2576 O O . LYS A 1 338 ? -1.185 18.267 6.947 1.00 55.50 338 LYS A O 1
ATOM 2581 N N . PRO A 1 339 ? -1.107 17.223 4.952 1.00 56.62 339 PRO A N 1
ATOM 2582 C CA . PRO A 1 339 ? -1.483 15.942 5.521 1.00 56.62 339 PRO A CA 1
ATOM 2583 C C . PRO A 1 339 ? -0.296 15.472 6.369 1.00 56.62 339 PRO A C 1
ATOM 2585 O O . PRO A 1 339 ? 0.788 15.253 5.833 1.00 56.62 339 PRO A O 1
ATOM 2588 N N . ASN A 1 340 ? -0.478 15.378 7.688 1.00 57.19 340 ASN A N 1
ATOM 2589 C CA . ASN A 1 340 ? 0.516 14.776 8.574 1.00 57.19 340 ASN A CA 1
ATOM 2590 C C . ASN A 1 340 ? 0.495 13.266 8.320 1.00 57.19 340 ASN A C 1
ATOM 2592 O O . ASN A 1 340 ? -0.223 12.517 8.984 1.00 57.19 340 ASN A O 1
ATOM 2596 N N . GLY A 1 341 ? 1.232 12.824 7.302 1.00 59.66 341 GLY A N 1
ATOM 2597 C CA . GLY A 1 341 ? 1.389 11.408 7.006 1.00 59.66 341 GLY A CA 1
ATOM 2598 C C . GLY A 1 341 ? 2.054 10.729 8.196 1.00 59.66 341 GLY A C 1
ATOM 2599 O O . GLY A 1 341 ? 3.236 10.928 8.448 1.00 59.66 341 GLY A O 1
ATOM 2600 N N . THR A 1 342 ? 1.298 9.944 8.964 1.00 68.75 342 THR A N 1
ATOM 2601 C CA . THR A 1 342 ? 1.847 9.253 10.138 1.00 68.75 342 THR A CA 1
ATOM 2602 C C . THR A 1 342 ? 2.547 7.981 9.676 1.00 68.75 342 THR A C 1
ATOM 2604 O O . THR A 1 342 ? 1.992 6.887 9.756 1.00 68.75 342 THR A O 1
ATOM 2607 N N . VAL A 1 343 ? 3.765 8.140 9.150 1.00 79.81 343 VAL A N 1
ATOM 2608 C CA . VAL A 1 343 ? 4.586 7.038 8.626 1.00 79.81 343 VAL A CA 1
ATOM 2609 C C . VAL A 1 343 ? 4.765 5.938 9.678 1.00 79.81 343 VAL A C 1
ATOM 2611 O O . VAL A 1 343 ? 4.714 4.756 9.341 1.00 79.81 343 VAL A O 1
ATOM 2614 N N . SER A 1 344 ? 4.882 6.319 10.956 1.00 83.69 344 SER A N 1
ATOM 2615 C CA . SER A 1 344 ? 5.098 5.409 12.087 1.00 83.69 344 SER A CA 1
ATOM 2616 C C . SER A 1 344 ? 4.051 4.296 12.191 1.00 83.69 344 SER A C 1
ATOM 2618 O O . SER A 1 344 ? 4.409 3.176 12.548 1.00 83.69 344 SER A O 1
ATOM 2620 N N . LYS A 1 345 ? 2.788 4.547 11.801 1.00 87.19 345 LYS A N 1
ATOM 2621 C CA . LYS A 1 345 ? 1.693 3.560 11.903 1.00 87.19 345 LYS A CA 1
ATOM 2622 C C . LYS A 1 345 ? 1.945 2.285 11.092 1.00 87.19 345 LYS A C 1
ATOM 2624 O O . LYS A 1 345 ? 1.390 1.238 11.404 1.00 87.19 345 LYS A O 1
ATOM 2629 N N . PHE A 1 346 ? 2.787 2.365 10.064 1.00 87.56 346 PHE A N 1
ATOM 2630 C CA . PHE A 1 346 ? 3.085 1.257 9.154 1.00 87.56 346 PHE A CA 1
ATOM 2631 C C . PHE A 1 346 ? 4.515 0.724 9.306 1.00 87.56 346 PHE A C 1
ATOM 2633 O O . PHE A 1 346 ? 4.934 -0.153 8.549 1.00 87.56 346 PHE A O 1
ATOM 2640 N N . VAL A 1 347 ? 5.286 1.256 10.258 1.00 88.44 347 VAL A N 1
ATOM 2641 C CA . VAL A 1 347 ? 6.666 0.833 10.500 1.00 88.44 347 VAL A CA 1
ATOM 2642 C C . VAL A 1 347 ? 6.664 -0.522 11.198 1.00 88.44 347 VAL A C 1
ATOM 2644 O O . VAL A 1 347 ? 5.938 -0.756 12.163 1.00 88.44 347 VAL A O 1
ATOM 2647 N N . THR A 1 348 ? 7.499 -1.427 10.698 1.00 89.44 348 THR A N 1
ATOM 2648 C CA . THR A 1 348 ? 7.763 -2.734 11.303 1.00 89.44 348 THR A CA 1
ATOM 2649 C C . THR A 1 348 ? 9.207 -2.793 11.789 1.00 89.44 348 THR A C 1
ATOM 2651 O O . THR A 1 348 ? 10.035 -1.964 11.402 1.00 89.44 348 THR A O 1
ATOM 2654 N N . LEU A 1 349 ? 9.540 -3.809 12.587 1.00 88.25 349 LEU A N 1
ATOM 2655 C CA . LEU A 1 349 ? 10.920 -4.051 13.012 1.00 88.25 349 LEU A CA 1
ATOM 2656 C C . LEU A 1 349 ? 11.877 -4.191 11.815 1.00 88.25 349 LEU A C 1
ATOM 2658 O O . LEU A 1 349 ? 13.018 -3.741 11.862 1.00 88.25 349 LEU A O 1
ATOM 2662 N N . GLU A 1 350 ? 11.406 -4.773 10.710 1.00 89.88 350 GLU A N 1
ATOM 2663 C CA . GLU A 1 350 ? 12.207 -4.908 9.497 1.00 89.88 350 GLU A CA 1
ATOM 2664 C C . GLU A 1 350 ? 12.467 -3.553 8.818 1.00 89.88 350 GLU A C 1
ATOM 2666 O O . GLU A 1 350 ? 13.590 -3.309 8.374 1.00 89.88 350 GLU A O 1
ATOM 2671 N N . CYS A 1 351 ? 11.488 -2.639 8.810 1.00 89.12 351 CYS A N 1
ATOM 2672 C CA . CYS A 1 351 ? 11.685 -1.271 8.315 1.00 89.12 351 CYS A CA 1
ATOM 2673 C C . CYS A 1 351 ? 12.818 -0.553 9.071 1.00 89.12 351 CYS A C 1
ATOM 2675 O O . CYS A 1 351 ? 13.624 0.150 8.460 1.00 89.12 351 CYS A O 1
ATOM 2677 N N . LEU A 1 352 ? 12.903 -0.759 10.390 1.00 89.62 352 LEU A N 1
ATOM 2678 C CA . LEU A 1 352 ? 13.877 -0.102 11.269 1.00 89.62 352 LEU A CA 1
ATOM 2679 C C . LEU A 1 352 ? 15.321 -0.598 11.094 1.00 89.62 352 LEU A C 1
ATOM 2681 O O . LEU A 1 352 ? 16.246 0.079 11.540 1.00 89.62 352 LEU A O 1
ATOM 2685 N N . LYS A 1 353 ? 15.549 -1.717 10.389 1.00 89.94 353 LYS A N 1
ATOM 2686 C CA . LYS A 1 353 ? 16.907 -2.147 10.000 1.00 89.94 353 LYS A CA 1
ATOM 2687 C C . LYS A 1 353 ? 17.578 -1.155 9.044 1.00 89.94 353 LYS A C 1
ATOM 2689 O O . LYS A 1 353 ? 18.801 -1.125 8.942 1.00 89.94 353 LYS A O 1
ATOM 2694 N N . CYS A 1 354 ? 16.795 -0.353 8.321 1.00 90.75 354 CYS A N 1
ATOM 2695 C CA . CYS A 1 354 ? 17.321 0.709 7.475 1.00 90.75 354 CYS A CA 1
ATOM 2696 C C . CYS A 1 354 ? 17.613 1.958 8.316 1.00 90.75 354 CYS A C 1
ATOM 2698 O O . CYS A 1 354 ? 16.692 2.574 8.848 1.00 90.75 354 CYS A O 1
ATOM 2700 N N . GLU A 1 355 ? 18.882 2.379 8.378 1.00 90.50 355 GLU A N 1
ATOM 2701 C CA . GLU A 1 355 ? 19.302 3.540 9.179 1.00 90.50 355 GLU A CA 1
ATOM 2702 C C . GLU A 1 355 ? 18.538 4.822 8.831 1.00 90.50 355 GLU A C 1
ATOM 2704 O O . GLU A 1 355 ? 18.091 5.523 9.732 1.00 90.50 355 GLU A O 1
ATOM 2709 N N . HIS A 1 356 ? 18.309 5.082 7.543 1.00 89.56 356 HIS A N 1
ATOM 2710 C CA . HIS A 1 356 ? 17.574 6.259 7.068 1.00 89.56 356 HIS A CA 1
ATOM 2711 C C . HIS A 1 356 ? 16.125 6.270 7.580 1.00 89.56 356 HIS A C 1
ATOM 2713 O O . HIS A 1 356 ? 15.656 7.268 8.121 1.00 89.56 356 HIS A O 1
ATOM 2719 N N . VAL A 1 357 ? 15.432 5.127 7.492 1.00 89.25 357 VAL A N 1
ATOM 2720 C CA . VAL A 1 357 ? 14.059 4.979 8.002 1.00 89.25 357 VAL A CA 1
ATOM 2721 C C . VAL A 1 357 ? 14.028 5.109 9.522 1.00 89.25 357 VAL A C 1
ATOM 2723 O O . VAL A 1 357 ? 13.171 5.806 10.060 1.00 89.25 357 VAL A O 1
ATOM 2726 N N . ARG A 1 358 ? 14.977 4.482 10.223 1.00 89.50 358 ARG A N 1
ATOM 2727 C CA . ARG A 1 358 ? 15.092 4.596 11.679 1.00 89.50 358 ARG A CA 1
ATOM 2728 C C . ARG A 1 358 ? 15.295 6.049 12.102 1.00 89.50 358 ARG A C 1
ATOM 2730 O O . ARG A 1 358 ? 14.585 6.532 12.973 1.00 89.50 358 ARG A O 1
ATOM 2737 N N . GLU A 1 359 ? 16.201 6.776 11.455 1.00 89.25 359 GLU A N 1
ATOM 2738 C CA . GLU A 1 359 ? 16.420 8.196 11.735 1.00 89.25 359 GLU A CA 1
ATOM 2739 C C . GLU A 1 359 ? 15.193 9.066 11.448 1.00 89.25 359 GLU A C 1
ATOM 2741 O O . GLU A 1 359 ? 14.909 9.982 12.224 1.00 89.25 359 GLU A O 1
ATOM 2746 N N . LEU A 1 360 ? 14.475 8.800 10.353 1.00 87.50 360 LEU A N 1
ATOM 2747 C CA . LEU A 1 360 ? 13.242 9.501 9.992 1.00 87.50 360 LEU A CA 1
ATOM 2748 C C . LEU A 1 360 ? 12.184 9.361 11.097 1.00 87.50 360 LEU A C 1
ATOM 2750 O O . LEU A 1 360 ? 11.622 10.366 11.540 1.00 87.50 360 LEU A O 1
ATOM 2754 N N . VAL A 1 361 ? 11.963 8.127 11.567 1.00 85.44 361 VAL A N 1
ATOM 2755 C CA . VAL A 1 361 ? 10.992 7.798 12.621 1.00 85.44 361 VAL A CA 1
ATOM 2756 C C . VAL A 1 361 ? 11.408 8.411 13.958 1.00 85.44 361 VAL A C 1
ATOM 2758 O O . VAL A 1 361 ? 10.605 9.104 14.576 1.00 85.44 361 VAL A O 1
ATOM 2761 N N . MET A 1 362 ? 12.673 8.256 14.365 1.00 83.31 362 MET A N 1
ATOM 2762 C CA . MET A 1 362 ? 13.180 8.799 15.635 1.00 83.31 362 MET A CA 1
ATOM 2763 C C . MET A 1 362 ? 13.131 10.327 15.692 1.00 83.31 362 MET A C 1
ATOM 2765 O O . MET A 1 362 ? 12.871 10.918 16.737 1.00 83.31 362 MET A O 1
ATOM 2769 N N . LYS A 1 363 ? 13.364 10.999 14.559 1.00 84.31 363 LYS A N 1
ATOM 2770 C CA . LYS A 1 363 ? 13.277 12.464 14.472 1.00 84.31 363 LYS A CA 1
ATOM 2771 C C . LYS A 1 363 ? 11.839 12.960 14.272 1.00 84.31 363 LYS A C 1
ATOM 2773 O O . LYS A 1 363 ? 11.654 14.176 14.221 1.00 84.31 363 LYS A O 1
ATOM 2778 N N . ASN A 1 364 ? 10.862 12.055 14.131 1.00 80.25 364 ASN A N 1
ATOM 2779 C CA . ASN A 1 364 ? 9.470 12.341 13.780 1.00 80.25 364 ASN A CA 1
ATOM 2780 C C . ASN A 1 364 ? 9.365 13.349 12.617 1.00 80.25 364 ASN A C 1
ATOM 2782 O O . ASN A 1 364 ? 8.697 14.381 12.714 1.00 80.25 364 ASN A O 1
ATOM 2786 N N . LYS A 1 365 ? 10.134 13.098 11.550 1.00 82.31 365 LYS A N 1
ATOM 2787 C CA . LYS A 1 365 ? 10.213 13.973 10.374 1.00 82.31 365 LYS A CA 1
ATOM 2788 C C . LYS A 1 365 ? 9.346 13.444 9.240 1.00 82.31 365 LYS A C 1
ATOM 2790 O O . LYS A 1 365 ? 9.274 12.241 9.016 1.00 82.31 365 LYS A O 1
ATOM 2795 N N . ASP A 1 366 ? 8.772 14.368 8.476 1.00 83.50 366 ASP A N 1
ATOM 2796 C CA . ASP A 1 366 ? 8.156 14.047 7.191 1.00 83.50 366 ASP A CA 1
ATOM 2797 C C . ASP A 1 366 ? 9.230 13.696 6.152 1.00 83.50 366 ASP A C 1
ATOM 2799 O O . ASP A 1 366 ? 10.319 14.282 6.142 1.00 83.50 366 ASP A O 1
ATOM 2803 N N . VAL A 1 367 ? 8.898 12.780 5.240 1.00 87.88 367 VAL A N 1
ATOM 2804 C CA . VAL A 1 367 ? 9.736 12.469 4.072 1.00 87.88 367 VAL A CA 1
ATOM 2805 C C . VAL A 1 367 ? 9.759 13.667 3.121 1.00 87.88 367 VAL A C 1
ATOM 2807 O O . VAL A 1 367 ? 8.710 14.234 2.803 1.00 87.88 367 VAL A O 1
ATOM 2810 N N . ASP A 1 368 ? 10.942 14.047 2.627 1.00 87.44 368 ASP A N 1
ATOM 2811 C CA . ASP A 1 368 ? 11.057 15.081 1.594 1.00 87.44 368 ASP A CA 1
ATOM 2812 C C . ASP A 1 368 ? 10.595 14.536 0.237 1.00 87.44 368 ASP A C 1
ATOM 2814 O O . ASP A 1 368 ? 11.328 13.879 -0.499 1.00 87.44 368 ASP A O 1
ATOM 2818 N N . THR A 1 369 ? 9.356 14.850 -0.130 1.00 89.69 369 THR A N 1
ATOM 2819 C CA . THR A 1 369 ? 8.750 14.390 -1.384 1.00 89.69 369 THR A CA 1
ATOM 2820 C C . THR A 1 369 ? 9.164 15.216 -2.598 1.00 89.69 369 THR A C 1
ATOM 2822 O O . THR A 1 369 ? 8.749 14.904 -3.715 1.00 89.69 369 THR A O 1
ATOM 2825 N N . THR A 1 370 ? 9.999 16.249 -2.432 1.00 88.62 370 THR A N 1
ATOM 2826 C CA . THR A 1 370 ? 10.371 17.179 -3.508 1.00 88.62 370 THR A CA 1
ATOM 2827 C C . THR A 1 370 ? 10.903 16.452 -4.742 1.00 88.62 370 THR A C 1
ATOM 2829 O O . THR A 1 370 ? 10.475 16.736 -5.860 1.00 88.62 370 THR A O 1
ATOM 2832 N N . ALA A 1 371 ? 11.796 15.477 -4.554 1.00 89.31 371 ALA A N 1
ATOM 2833 C CA . ALA A 1 371 ? 12.386 14.727 -5.660 1.00 89.31 371 ALA A CA 1
ATOM 2834 C C . ALA A 1 371 ? 11.352 13.869 -6.411 1.00 89.31 371 ALA A C 1
ATOM 2836 O O . ALA A 1 371 ? 11.410 13.783 -7.640 1.00 89.31 371 ALA A O 1
ATOM 2837 N N . LEU A 1 372 ? 10.391 13.272 -5.698 1.00 92.06 372 LEU A N 1
ATOM 2838 C CA . LEU A 1 372 ? 9.277 12.532 -6.298 1.00 92.06 372 LEU A CA 1
ATOM 2839 C C . LEU A 1 372 ? 8.358 13.474 -7.079 1.00 92.06 372 LEU A C 1
ATOM 2841 O O . LEU A 1 372 ? 8.029 13.201 -8.230 1.00 92.06 372 LEU A O 1
ATOM 2845 N N . VAL A 1 373 ? 7.999 14.614 -6.485 1.00 90.44 373 VAL A N 1
ATOM 2846 C CA . VAL A 1 373 ? 7.153 15.633 -7.117 1.00 90.44 373 VAL A CA 1
ATOM 2847 C C . VAL A 1 373 ? 7.790 16.178 -8.390 1.00 90.44 373 VAL A C 1
ATOM 2849 O O . VAL A 1 373 ? 7.094 16.343 -9.377 1.00 90.44 373 VAL A O 1
ATOM 2852 N N . GLU A 1 374 ? 9.095 16.455 -8.408 1.00 87.56 374 GLU A N 1
ATOM 2853 C CA . GLU A 1 374 ? 9.780 16.993 -9.597 1.00 87.56 374 GLU A CA 1
ATOM 2854 C C . GLU A 1 374 ? 9.927 15.977 -10.735 1.00 87.56 374 GLU A C 1
ATOM 2856 O O . GLU A 1 374 ? 10.111 16.364 -11.893 1.00 87.56 374 GLU A O 1
ATOM 2861 N N . SER A 1 375 ? 9.893 14.688 -10.399 1.00 89.88 375 SER A N 1
ATOM 2862 C CA . SER A 1 375 ? 10.165 13.596 -11.328 1.00 89.88 375 SER A CA 1
ATOM 2863 C C . SER A 1 375 ? 8.929 12.835 -11.779 1.00 89.88 375 SER A C 1
ATOM 2865 O O . SER A 1 375 ? 9.045 12.067 -12.733 1.00 89.88 375 SER A O 1
ATOM 2867 N N . LEU A 1 376 ? 7.768 13.029 -11.149 1.00 92.38 376 LEU A N 1
ATOM 2868 C CA . LEU A 1 376 ? 6.537 12.358 -11.550 1.00 92.38 376 LEU A CA 1
ATOM 2869 C C . LEU A 1 376 ? 6.270 12.606 -13.040 1.00 92.38 376 LEU A C 1
ATOM 2871 O O . LEU A 1 376 ? 6.299 13.738 -13.521 1.00 92.38 376 LEU A O 1
ATOM 2875 N N . ALA A 1 377 ? 6.062 11.513 -13.766 1.00 91.00 377 ALA A N 1
ATOM 2876 C CA . ALA A 1 377 ? 5.895 11.499 -15.212 1.00 91.00 377 ALA A CA 1
ATOM 2877 C C . ALA A 1 377 ? 4.507 10.991 -15.599 1.00 91.00 377 ALA A C 1
ATOM 2879 O O . ALA A 1 377 ? 3.856 11.573 -16.467 1.00 91.00 377 ALA A O 1
ATOM 2880 N N . VAL A 1 378 ? 4.041 9.917 -14.954 1.00 93.19 378 VAL A N 1
ATOM 2881 C CA . VAL A 1 378 ? 2.734 9.312 -15.230 1.00 93.19 378 VAL A CA 1
ATOM 2882 C C . VAL A 1 378 ? 2.063 8.840 -13.954 1.00 93.19 378 VAL A C 1
ATOM 2884 O O . VAL A 1 378 ? 2.714 8.282 -13.075 1.00 93.19 378 VAL A O 1
ATOM 2887 N N . VAL A 1 379 ? 0.743 9.008 -13.914 1.00 95.56 379 VAL A N 1
ATOM 2888 C CA . VAL A 1 379 ? -0.151 8.321 -12.982 1.00 95.56 379 VAL A CA 1
ATOM 2889 C C . VAL A 1 379 ? -1.192 7.548 -13.788 1.00 95.56 379 VAL A C 1
ATOM 2891 O O . VAL A 1 379 ? -1.904 8.128 -14.612 1.00 95.56 379 VAL A O 1
ATOM 2894 N N . TYR A 1 380 ? -1.289 6.245 -13.541 1.00 96.06 380 TYR A N 1
ATOM 2895 C CA . TYR A 1 380 ? -2.355 5.385 -14.044 1.00 96.06 380 TYR A CA 1
ATOM 2896 C C . TYR A 1 380 ? -3.177 4.857 -12.872 1.00 96.06 380 TYR A C 1
ATOM 2898 O O . TYR A 1 380 ? -2.659 4.130 -12.027 1.00 96.06 380 TYR A O 1
ATOM 2906 N N . ALA A 1 381 ? -4.454 5.232 -12.823 1.00 95.44 381 ALA A N 1
ATOM 2907 C CA . ALA A 1 381 ? -5.370 4.848 -11.758 1.00 95.44 381 ALA A CA 1
ATOM 2908 C C . ALA A 1 381 ? -6.445 3.893 -12.307 1.00 95.44 381 ALA A C 1
ATOM 2910 O O . ALA A 1 381 ? -7.158 4.265 -13.247 1.00 95.44 381 ALA A O 1
ATOM 2911 N N . PRO A 1 382 ? -6.625 2.699 -11.714 1.00 94.06 382 PRO A N 1
ATOM 2912 C CA . PRO A 1 382 ? -7.655 1.750 -12.129 1.00 94.06 382 PRO A CA 1
ATOM 2913 C C . PRO A 1 382 ? -9.081 2.295 -12.115 1.00 94.06 382 PRO A C 1
ATOM 2915 O O . PRO A 1 382 ? -9.905 1.778 -12.855 1.00 94.06 382 PRO A O 1
ATOM 2918 N N . SER A 1 383 ? -9.373 3.342 -11.332 1.00 92.56 383 SER A N 1
ATOM 2919 C CA . SER A 1 383 ? -10.676 4.029 -11.303 1.00 92.56 383 SER A CA 1
ATOM 2920 C C . SER A 1 383 ? -11.069 4.652 -12.648 1.00 92.56 383 SER A C 1
ATOM 2922 O O . SER A 1 383 ? -12.239 4.930 -12.897 1.00 92.56 383 SER A O 1
ATOM 2924 N N . SER A 1 384 ? -10.106 4.884 -13.540 1.00 92.56 384 SER A N 1
ATOM 2925 C CA . SER A 1 384 ? -10.328 5.389 -14.895 1.00 92.56 384 SER A CA 1
ATOM 2926 C C . SER A 1 384 ? -9.467 4.599 -15.883 1.00 92.56 384 SER A C 1
ATOM 2928 O O . SER A 1 384 ? -8.540 5.148 -16.475 1.00 92.56 384 SER A O 1
ATOM 2930 N N . PRO A 1 385 ? -9.771 3.309 -16.120 1.00 91.06 385 PRO A N 1
ATOM 2931 C CA . PRO A 1 385 ? -8.828 2.364 -16.728 1.00 91.06 385 PRO A CA 1
ATOM 2932 C C . PRO A 1 385 ? -8.479 2.675 -18.191 1.00 91.06 385 PRO A C 1
ATOM 2934 O O . PRO A 1 385 ? -7.527 2.118 -18.736 1.00 91.06 385 PRO A O 1
ATOM 2937 N N . ARG A 1 386 ? -9.242 3.570 -18.828 1.00 91.12 386 ARG A N 1
ATOM 2938 C CA . ARG A 1 386 ? -9.097 3.977 -20.232 1.00 91.12 386 ARG A CA 1
ATOM 2939 C C . ARG A 1 386 ? -8.126 5.127 -20.432 1.00 91.12 386 ARG A C 1
ATOM 2941 O O . ARG A 1 386 ? -7.715 5.365 -21.564 1.00 91.12 386 ARG A O 1
ATOM 2948 N N . VAL A 1 387 ? -7.797 5.861 -19.372 1.00 92.25 387 VAL A N 1
ATOM 2949 C CA . VAL A 1 387 ? -6.967 7.059 -19.457 1.00 92.25 387 VAL A CA 1
ATOM 2950 C C . VAL A 1 387 ? -5.865 7.043 -18.411 1.00 92.25 387 VAL A C 1
ATOM 2952 O O . VAL A 1 387 ? -5.977 6.421 -17.361 1.00 92.25 387 VAL A O 1
ATOM 2955 N N . TYR A 1 388 ? -4.788 7.754 -18.702 1.00 94.00 388 TYR A N 1
ATOM 2956 C CA . TYR A 1 388 ? -3.698 7.997 -17.769 1.00 94.00 388 TYR A CA 1
ATOM 2957 C C . TYR A 1 388 ? -3.310 9.470 -17.805 1.00 94.00 388 TYR A C 1
ATOM 2959 O O . TYR A 1 388 ? -3.507 10.162 -18.810 1.00 94.00 388 TYR A O 1
ATOM 2967 N N . THR A 1 389 ? -2.760 9.952 -16.699 1.00 93.50 389 THR A N 1
ATOM 2968 C CA . THR A 1 389 ? -2.343 11.344 -16.546 1.00 93.50 389 THR A CA 1
ATOM 2969 C C . THR A 1 389 ? -0.844 11.450 -16.761 1.00 93.50 389 THR A C 1
ATOM 2971 O O . THR A 1 389 ? -0.078 10.708 -16.151 1.00 93.50 389 THR A O 1
ATOM 2974 N N . ILE A 1 390 ? -0.425 12.385 -17.612 1.00 90.81 390 ILE A N 1
ATOM 2975 C CA . ILE A 1 390 ? 0.977 12.719 -17.869 1.00 90.81 390 ILE A CA 1
ATOM 2976 C C . ILE A 1 390 ? 1.311 14.032 -17.164 1.00 90.81 390 ILE A C 1
ATOM 2978 O O . ILE A 1 390 ? 0.562 15.005 -17.269 1.00 90.81 390 ILE A O 1
ATOM 2982 N N . TYR A 1 391 ? 2.463 14.068 -16.505 1.00 87.88 391 TYR A N 1
ATOM 2983 C CA . TYR A 1 391 ? 3.037 15.241 -15.853 1.00 87.88 391 TYR A CA 1
ATOM 2984 C C . TYR A 1 391 ? 4.275 15.711 -16.619 1.00 87.88 391 TYR A C 1
ATOM 2986 O O . TYR A 1 391 ? 5.061 14.897 -17.097 1.00 87.88 391 TYR A O 1
ATOM 2994 N N . GLU A 1 392 ? 4.443 17.022 -16.788 1.00 73.06 392 GLU A N 1
ATOM 2995 C CA . GLU A 1 392 ? 5.641 17.590 -17.420 1.00 73.06 392 GLU A CA 1
ATOM 2996 C C . GLU A 1 392 ? 6.817 17.673 -16.434 1.00 73.06 392 GLU A C 1
ATOM 2998 O O . GLU A 1 392 ? 6.612 18.048 -15.274 1.00 73.06 392 GLU A O 1
ATOM 3003 N N . PRO A 1 393 ? 8.064 17.404 -16.873 1.00 66.19 393 PRO A N 1
ATOM 3004 C CA . PRO A 1 393 ? 9.232 17.582 -16.025 1.00 66.19 393 PRO A CA 1
ATOM 3005 C C . PRO A 1 393 ? 9.380 19.051 -15.625 1.00 66.19 393 PRO A C 1
ATOM 3007 O O . PRO A 1 393 ? 9.263 19.950 -16.460 1.00 66.19 393 PRO A O 1
ATOM 3010 N N . VAL A 1 394 ? 9.720 19.310 -14.363 1.00 64.88 394 VAL A N 1
ATOM 3011 C CA . VAL A 1 394 ? 10.020 20.676 -13.919 1.00 64.88 394 VAL A CA 1
ATOM 3012 C C . VAL A 1 394 ? 11.387 21.087 -14.475 1.00 64.88 394 VAL A C 1
ATOM 3014 O O . VAL A 1 394 ? 12.427 20.668 -13.971 1.00 64.88 394 VAL A O 1
ATOM 3017 N N . ILE A 1 395 ? 11.414 21.923 -15.516 1.00 63.84 395 ILE A N 1
ATOM 3018 C CA . ILE A 1 395 ? 12.664 22.479 -16.055 1.00 63.84 395 ILE A CA 1
ATOM 3019 C C . ILE A 1 395 ? 13.066 23.692 -15.208 1.00 63.84 395 ILE A C 1
ATOM 3021 O O . ILE A 1 395 ? 12.457 24.756 -15.307 1.00 63.84 395 ILE A O 1
ATOM 3025 N N . ARG A 1 396 ? 14.112 23.555 -14.383 1.00 62.56 396 ARG A N 1
ATOM 3026 C CA . ARG A 1 396 ? 14.708 24.688 -13.655 1.00 62.56 396 ARG A CA 1
ATOM 3027 C C . ARG A 1 396 ? 15.954 25.211 -14.350 1.00 62.56 396 ARG A C 1
ATOM 3029 O O . ARG A 1 396 ? 16.905 24.471 -14.598 1.00 62.56 396 ARG A O 1
ATOM 3036 N N . LEU A 1 397 ? 15.981 26.519 -14.577 1.00 55.97 397 LEU A N 1
ATOM 3037 C CA . LEU A 1 397 ? 17.197 27.238 -14.940 1.00 55.97 397 LEU A CA 1
ATOM 3038 C C . LEU A 1 397 ? 18.051 27.425 -13.674 1.00 55.97 397 LEU A C 1
ATOM 3040 O O . LEU A 1 397 ? 17.532 27.768 -12.609 1.00 55.97 397 LEU A O 1
ATOM 3044 N N . LYS A 1 398 ? 19.364 27.175 -13.769 1.00 48.97 398 LYS A N 1
ATOM 3045 C CA . LYS A 1 398 ? 20.297 27.353 -12.641 1.00 48.97 398 LYS A CA 1
ATOM 3046 C C . LYS A 1 398 ? 20.177 28.783 -12.083 1.00 48.97 398 LYS A C 1
ATOM 3048 O O . LYS A 1 398 ? 20.357 29.735 -12.833 1.00 48.97 398 LYS A O 1
ATOM 3053 N N . GLY A 1 399 ? 19.912 28.923 -10.779 1.00 56.03 399 GLY A N 1
ATOM 3054 C CA . GLY A 1 399 ? 19.911 30.211 -10.063 1.00 56.03 399 GLY A CA 1
ATOM 3055 C C . GLY A 1 399 ? 18.552 30.723 -9.561 1.00 56.03 399 GLY A C 1
ATOM 3056 O O . GLY A 1 399 ? 18.526 31.732 -8.863 1.00 56.03 399 GLY A O 1
ATOM 3057 N N . GLN A 1 400 ? 17.432 30.053 -9.855 1.00 55.69 400 GLN A N 1
ATOM 3058 C CA . GLN A 1 400 ? 16.132 30.409 -9.265 1.00 55.69 400 GLN A CA 1
ATOM 3059 C C . GLN A 1 400 ? 15.969 29.849 -7.840 1.00 55.69 400 GLN A C 1
ATOM 3061 O O . GLN A 1 400 ? 16.334 28.704 -7.566 1.00 55.69 400 GLN A O 1
ATOM 3066 N N . ALA A 1 401 ? 15.403 30.662 -6.939 1.00 55.31 401 ALA A N 1
ATOM 3067 C CA . ALA A 1 401 ? 15.020 30.252 -5.585 1.00 55.31 401 ALA A CA 1
ATOM 3068 C C . ALA A 1 401 ? 14.003 29.093 -5.614 1.00 55.31 401 ALA A C 1
ATOM 3070 O O . ALA A 1 401 ? 13.343 28.884 -6.628 1.00 55.31 401 ALA A O 1
ATOM 3071 N N . ARG A 1 402 ? 13.876 28.345 -4.506 1.00 56.12 402 ARG A N 1
ATOM 3072 C CA . ARG A 1 402 ? 12.960 27.196 -4.350 1.00 56.12 402 ARG A CA 1
ATOM 3073 C C . ARG A 1 402 ? 11.561 27.650 -3.876 1.00 56.12 402 ARG A C 1
ATOM 3075 O O . ARG A 1 402 ? 11.361 27.733 -2.666 1.00 56.12 402 ARG A O 1
ATOM 3082 N N . PRO A 1 403 ? 10.572 27.941 -4.745 1.00 59.84 403 PRO A N 1
ATOM 3083 C CA . PRO A 1 403 ? 9.178 27.885 -4.320 1.00 59.84 403 PRO A CA 1
ATOM 3084 C C . PRO A 1 403 ? 8.783 26.425 -4.054 1.00 59.84 403 PRO A C 1
ATOM 3086 O O . PRO A 1 403 ? 9.417 25.505 -4.578 1.00 59.84 403 PRO A O 1
ATOM 3089 N N . VAL A 1 404 ? 7.723 26.216 -3.264 1.00 60.88 404 VAL A N 1
ATOM 3090 C CA . VAL A 1 404 ? 7.107 24.891 -3.070 1.00 60.88 404 VAL A CA 1
ATOM 3091 C C . VAL A 1 404 ? 6.858 24.262 -4.437 1.00 60.88 404 VAL A C 1
ATOM 3093 O O . VAL A 1 404 ? 6.190 24.850 -5.293 1.00 60.88 404 VAL A O 1
ATOM 3096 N N . VAL A 1 405 ? 7.439 23.085 -4.653 1.00 67.50 405 VAL A N 1
ATOM 3097 C CA . VAL A 1 405 ? 7.375 22.419 -5.948 1.00 67.50 405 VAL A CA 1
ATOM 3098 C C . VAL A 1 405 ? 5.962 21.919 -6.159 1.00 67.50 405 VAL A C 1
ATOM 3100 O O . VAL A 1 405 ? 5.442 21.136 -5.374 1.00 67.50 405 VAL A O 1
ATOM 3103 N N . THR A 1 406 ? 5.334 22.388 -7.228 1.00 69.44 406 THR A N 1
ATOM 3104 C CA . THR A 1 406 ? 4.060 21.854 -7.694 1.00 69.44 406 THR A CA 1
ATOM 3105 C C . THR A 1 406 ? 4.198 21.578 -9.178 1.00 69.44 406 THR A C 1
ATOM 3107 O O . THR A 1 406 ? 4.631 22.444 -9.939 1.00 69.44 406 THR A O 1
ATOM 3110 N N . GLN A 1 407 ? 3.851 20.365 -9.587 1.00 72.56 407 GLN A N 1
ATOM 3111 C CA . GLN A 1 407 ? 3.579 20.061 -10.981 1.00 72.56 407 GLN A CA 1
ATOM 3112 C C . GLN A 1 407 ? 2.081 20.195 -11.234 1.00 72.56 407 GLN A C 1
ATOM 3114 O O . GLN A 1 407 ? 1.248 19.973 -10.353 1.00 72.56 407 GLN A O 1
ATOM 3119 N N . ARG A 1 408 ? 1.727 20.559 -12.463 1.00 73.69 408 ARG A N 1
ATOM 3120 C CA . ARG A 1 408 ? 0.350 20.458 -12.941 1.00 73.69 408 ARG A CA 1
ATOM 3121 C C . ARG A 1 408 ? 0.258 19.256 -13.874 1.00 73.69 408 ARG A C 1
ATOM 3123 O O . ARG A 1 408 ? 1.204 19.041 -14.636 1.00 73.69 408 ARG A O 1
ATOM 3130 N N . PRO A 1 409 ? -0.854 18.501 -13.844 1.00 82.69 409 PRO A N 1
ATOM 3131 C CA . PRO A 1 409 ? -1.160 17.559 -14.909 1.00 82.69 409 PRO A CA 1
ATOM 3132 C C . PRO A 1 409 ? -1.024 18.271 -16.255 1.00 82.69 409 PRO A C 1
ATOM 3134 O O . PRO A 1 409 ? -1.633 19.321 -16.462 1.00 82.69 409 PRO A O 1
ATOM 3137 N N . PHE A 1 410 ? -0.192 17.732 -17.140 1.00 81.81 410 PHE A N 1
ATOM 3138 C CA . PHE A 1 410 ? 0.019 18.307 -18.463 1.00 81.81 410 PHE A CA 1
ATOM 3139 C C . PHE A 1 410 ? -1.108 17.903 -19.409 1.00 81.81 410 PHE A C 1
ATOM 3141 O O . PHE A 1 410 ? -1.699 18.735 -20.092 1.00 81.81 410 PHE A O 1
ATOM 3148 N N . SER A 1 411 ? -1.418 16.606 -19.439 1.00 85.56 411 SER A N 1
ATOM 3149 C CA . SER A 1 411 ? -2.490 16.063 -20.271 1.00 85.56 411 SER A CA 1
ATOM 3150 C C . SER A 1 411 ? -2.991 14.734 -19.723 1.00 85.56 411 SER A C 1
ATOM 3152 O O . SER A 1 411 ? -2.235 13.999 -19.085 1.00 85.56 411 SER A O 1
ATOM 3154 N N . SER A 1 412 ? -4.239 14.403 -20.033 1.00 89.75 412 SER A N 1
ATOM 3155 C CA . SER A 1 412 ? -4.762 13.042 -19.920 1.00 89.75 412 SER A CA 1
ATOM 3156 C C . SER A 1 412 ? -4.779 12.407 -21.307 1.00 89.75 412 SER A C 1
ATOM 3158 O O . SER A 1 412 ? -5.169 13.058 -22.279 1.00 89.75 412 SER A O 1
ATOM 3160 N N . LYS A 1 413 ? -4.333 11.155 -21.418 1.00 91.31 413 LYS A N 1
ATOM 3161 C CA . LYS A 1 413 ? -4.282 10.414 -22.685 1.00 91.31 413 LYS A CA 1
ATOM 3162 C C . LYS A 1 413 ? -4.987 9.078 -22.574 1.00 91.31 413 LYS A C 1
ATOM 3164 O O . LYS A 1 413 ? -5.029 8.489 -21.500 1.00 91.31 413 LYS A O 1
ATOM 3169 N N . GLU A 1 414 ? -5.516 8.607 -23.697 1.00 91.50 414 GLU A N 1
ATOM 3170 C CA . GLU A 1 414 ? -6.101 7.273 -23.794 1.00 91.50 414 GLU A CA 1
ATOM 3171 C C . GLU A 1 414 ? -5.012 6.197 -23.801 1.00 91.50 414 GLU A C 1
ATOM 3173 O O . GLU A 1 414 ? -3.959 6.354 -24.427 1.00 91.50 414 GLU A O 1
ATOM 3178 N N . VAL A 1 415 ? -5.288 5.096 -23.107 1.00 91.50 415 VAL A N 1
ATOM 3179 C CA . VAL A 1 415 ? -4.462 3.889 -23.135 1.00 91.50 415 VAL A CA 1
ATOM 3180 C C . VAL A 1 415 ? -4.524 3.262 -24.527 1.00 91.50 415 VAL A C 1
ATOM 3182 O O . VAL A 1 415 ? -5.587 3.186 -25.144 1.00 91.50 415 VAL A O 1
ATOM 3185 N N . GLN A 1 416 ? -3.380 2.794 -25.020 1.00 91.25 416 GLN A N 1
ATOM 3186 C CA . GLN A 1 416 ? -3.274 2.081 -26.290 1.00 91.25 416 GLN A CA 1
ATOM 3187 C C . GLN A 1 416 ? -3.134 0.577 -26.046 1.00 91.25 416 GLN A C 1
ATOM 3189 O O . GLN A 1 416 ? -2.713 0.151 -24.975 1.00 91.25 416 GLN A O 1
ATOM 3194 N N . SER A 1 417 ? -3.451 -0.235 -27.049 1.00 85.94 417 SER A N 1
ATOM 3195 C CA . SER A 1 417 ? -3.133 -1.662 -27.052 1.00 85.94 417 SER A CA 1
ATOM 3196 C C . SER A 1 417 ? -2.895 -2.125 -28.478 1.00 85.94 417 SER A C 1
ATOM 3198 O O . SER A 1 417 ? -3.535 -1.630 -29.405 1.00 85.94 417 SER A O 1
ATOM 3200 N N . VAL A 1 418 ? -1.964 -3.061 -28.639 1.00 81.62 418 VAL A N 1
ATOM 3201 C CA . VAL A 1 418 ? -1.794 -3.827 -29.885 1.00 81.62 418 VAL A CA 1
ATOM 3202 C C . VAL A 1 418 ? -2.518 -5.174 -29.772 1.00 81.62 418 VAL A C 1
ATOM 3204 O O . VAL A 1 418 ? -2.999 -5.703 -30.768 1.00 81.62 418 VAL A O 1
ATOM 3207 N N . SER A 1 419 ? -2.634 -5.697 -28.550 1.00 73.81 419 SER A N 1
ATOM 3208 C CA . SER A 1 419 ? -3.191 -7.015 -28.230 1.00 73.81 419 SER A CA 1
ATOM 3209 C C . SER A 1 419 ? -4.721 -7.012 -28.133 1.00 73.81 419 SER A C 1
ATOM 3211 O O . SER A 1 419 ? -5.358 -8.039 -28.358 1.00 73.81 419 SER A O 1
ATOM 3213 N N . LEU A 1 420 ? -5.321 -5.871 -27.777 1.00 77.94 420 LEU A N 1
ATOM 3214 C CA . LEU A 1 420 ? -6.761 -5.727 -27.560 1.00 77.94 420 LEU A CA 1
ATOM 3215 C C . LEU A 1 420 ? -7.412 -4.862 -28.638 1.00 77.94 420 LEU A C 1
ATOM 3217 O O . LEU A 1 420 ? -6.922 -3.784 -28.972 1.00 77.94 420 LEU A O 1
ATOM 3221 N N . GLU A 1 421 ? -8.583 -5.293 -29.105 1.00 78.00 421 GLU A N 1
ATOM 3222 C CA . GLU A 1 421 ? -9.430 -4.491 -29.988 1.00 78.00 421 GLU A CA 1
ATOM 3223 C C . GLU A 1 421 ? -9.836 -3.162 -29.313 1.00 78.00 421 GLU A C 1
ATOM 3225 O O . GLU A 1 421 ? -10.222 -3.163 -28.135 1.00 78.00 421 GLU A O 1
ATOM 3230 N N . PRO A 1 422 ? -9.850 -2.021 -30.033 1.00 76.19 422 PRO A N 1
ATOM 3231 C CA . PRO A 1 422 ? -10.198 -0.717 -29.459 1.00 76.19 422 PRO A CA 1
ATOM 3232 C C . PRO A 1 422 ? -11.570 -0.688 -28.775 1.00 76.19 422 PRO A C 1
ATOM 3234 O O . PRO A 1 422 ? -11.772 0.008 -27.781 1.00 76.19 422 PRO A O 1
ATOM 3237 N N . THR A 1 423 ? -12.527 -1.465 -29.285 1.00 75.19 423 THR A N 1
ATOM 3238 C CA . THR A 1 423 ? -13.867 -1.594 -28.698 1.00 75.19 423 THR A CA 1
ATOM 3239 C C . THR A 1 423 ? -13.825 -2.270 -27.326 1.00 75.19 423 THR A C 1
ATOM 3241 O O . THR A 1 423 ? -14.574 -1.876 -26.436 1.00 75.19 423 THR A O 1
ATOM 3244 N N . PHE A 1 424 ? -12.921 -3.235 -27.127 1.00 76.56 424 PHE A N 1
ATOM 3245 C CA . PHE A 1 424 ? -12.726 -3.909 -25.846 1.00 76.56 424 PHE A CA 1
ATOM 3246 C C . PHE A 1 424 ? -12.049 -2.980 -24.833 1.00 76.56 424 PHE A C 1
ATOM 3248 O O . PHE A 1 424 ? -12.532 -2.863 -23.711 1.00 76.56 424 PHE A O 1
ATOM 3255 N N . LEU A 1 425 ? -11.029 -2.213 -25.246 1.00 74.62 425 LEU A N 1
ATOM 3256 C CA . LEU A 1 425 ? -10.439 -1.148 -24.414 1.00 74.62 425 LEU A CA 1
ATOM 3257 C C . LEU A 1 425 ? -11.491 -0.134 -23.939 1.00 74.62 425 LEU A C 1
ATOM 3259 O O . LEU A 1 425 ? -11.532 0.241 -22.768 1.00 74.62 425 LEU A O 1
ATOM 3263 N N . ARG A 1 426 ? -12.403 0.265 -24.832 1.00 73.19 426 ARG A N 1
ATOM 3264 C CA . ARG A 1 426 ? -13.541 1.136 -24.501 1.00 73.19 426 ARG A CA 1
ATOM 3265 C C . ARG A 1 426 ? -14.606 0.468 -23.637 1.00 73.19 426 ARG A C 1
ATOM 3267 O O . ARG A 1 426 ? -15.494 1.173 -23.177 1.00 73.19 426 ARG A O 1
ATOM 3274 N N . ALA A 1 427 ? -14.563 -0.840 -23.427 1.00 75.00 427 ALA A N 1
ATOM 3275 C CA . ALA A 1 427 ? -15.469 -1.550 -22.534 1.00 75.00 427 ALA A CA 1
ATOM 3276 C C . ALA A 1 427 ? -14.857 -1.796 -21.146 1.00 75.00 427 ALA A C 1
ATOM 3278 O O . ALA A 1 427 ? -15.590 -2.219 -20.257 1.00 75.00 427 ALA A O 1
ATOM 3279 N N . PHE A 1 428 ? -13.568 -1.487 -20.921 1.00 74.81 428 PHE A N 1
ATOM 3280 C CA . PHE A 1 428 ? -12.974 -1.596 -19.585 1.00 74.81 428 PHE A CA 1
ATOM 3281 C C . PHE A 1 428 ? -13.762 -0.753 -18.593 1.00 74.81 428 PHE A C 1
ATOM 3283 O O . PHE A 1 428 ? -13.987 0.449 -18.809 1.00 74.81 428 PHE A O 1
ATOM 3290 N N . LEU A 1 429 ? -14.163 -1.414 -17.515 1.00 76.56 429 LEU A N 1
ATOM 3291 C CA . LEU A 1 429 ? -14.771 -0.820 -16.344 1.00 76.56 429 LEU A CA 1
ATOM 3292 C C . LEU A 1 429 ? -13.841 -1.068 -15.155 1.00 76.56 429 LEU A C 1
ATOM 3294 O O . LEU A 1 429 ? -13.191 -2.115 -15.105 1.00 76.56 429 LEU A O 1
ATOM 3298 N N . PRO A 1 430 ? -13.735 -0.100 -14.238 1.00 80.38 430 PRO A N 1
ATOM 3299 C CA . PRO A 1 430 ? -12.990 -0.298 -13.008 1.00 80.38 430 PRO A CA 1
ATOM 3300 C C . PRO A 1 430 ? -13.648 -1.412 -12.180 1.00 80.38 430 PRO A C 1
ATOM 3302 O O . PRO A 1 430 ? -14.874 -1.452 -12.065 1.00 80.38 430 PRO A O 1
ATOM 3305 N N . THR A 1 431 ? -12.851 -2.307 -11.593 1.00 87.75 431 THR A N 1
ATOM 3306 C CA . THR A 1 431 ? -13.366 -3.256 -10.599 1.00 87.75 431 THR A CA 1
ATOM 3307 C C . THR A 1 431 ? -13.324 -2.589 -9.233 1.00 87.75 431 THR A C 1
ATOM 3309 O O . THR A 1 431 ? -12.244 -2.250 -8.752 1.00 87.75 431 THR A O 1
ATOM 3312 N N . GLU A 1 432 ? -14.485 -2.407 -8.610 1.00 86.88 432 GLU A N 1
ATOM 3313 C CA . GLU A 1 432 ? -14.605 -1.870 -7.252 1.00 86.88 432 GLU A CA 1
ATOM 3314 C C . GLU A 1 432 ? -14.402 -2.966 -6.200 1.00 86.88 432 GLU A C 1
ATOM 3316 O O . GLU A 1 432 ? -14.937 -4.076 -6.318 1.00 86.88 432 GLU A O 1
ATOM 3321 N N . THR A 1 433 ? -13.659 -2.655 -5.139 1.00 83.94 433 THR A N 1
ATOM 3322 C CA . THR A 1 433 ? -13.616 -3.505 -3.947 1.00 83.94 433 THR A CA 1
ATOM 3323 C C . THR A 1 433 ? -14.814 -3.212 -3.052 1.00 83.94 433 THR A C 1
ATOM 3325 O O . THR A 1 433 ? -15.035 -2.095 -2.592 1.00 83.94 433 THR A O 1
ATOM 3328 N N . ARG A 1 434 ? -15.589 -4.253 -2.742 1.00 80.06 434 ARG A N 1
ATOM 3329 C CA . ARG A 1 434 ? -16.649 -4.194 -1.723 1.00 80.06 434 ARG A CA 1
ATOM 3330 C C . ARG A 1 434 ? -16.113 -4.645 -0.367 1.00 80.06 434 ARG A C 1
ATOM 3332 O O . ARG A 1 434 ? -16.582 -5.633 0.194 1.00 80.06 434 ARG A O 1
ATOM 3339 N N . GLY A 1 435 ? -15.056 -3.977 0.090 1.00 85.00 435 GLY A N 1
ATOM 3340 C CA . GLY A 1 435 ? -14.435 -4.219 1.393 1.00 85.00 435 GLY A CA 1
ATOM 3341 C C . GLY A 1 435 ? -15.079 -3.379 2.497 1.00 85.00 435 GLY A C 1
ATOM 3342 O O . GLY A 1 435 ? -15.836 -2.445 2.221 1.00 85.00 435 GLY A O 1
ATOM 3343 N N . LEU A 1 436 ? -14.724 -3.645 3.757 1.00 89.31 436 LEU A N 1
ATOM 3344 C CA . LEU A 1 436 ? -15.275 -2.922 4.912 1.00 89.31 436 LEU A CA 1
ATOM 3345 C C . LEU A 1 436 ? -15.107 -1.390 4.809 1.00 89.31 436 LEU A C 1
ATOM 3347 O O . LEU A 1 436 ? -15.946 -0.664 5.322 1.00 89.31 436 LEU A O 1
ATOM 3351 N N . GLN A 1 437 ? -14.084 -0.870 4.113 1.00 90.00 437 GLN A N 1
ATOM 3352 C CA . GLN A 1 437 ? -13.960 0.584 3.912 1.00 90.00 437 GLN A CA 1
ATOM 3353 C C . GLN A 1 437 ? -15.133 1.188 3.121 1.00 90.00 437 GLN A C 1
ATOM 3355 O O . GLN A 1 437 ? -15.641 2.236 3.508 1.00 90.00 437 GLN A O 1
ATOM 3360 N N . SER A 1 438 ? -15.578 0.532 2.045 1.00 88.25 438 SER A N 1
ATOM 3361 C CA . SER A 1 438 ? -16.720 1.001 1.241 1.00 88.25 438 SER A CA 1
ATOM 3362 C C . SER A 1 438 ? -18.007 1.039 2.070 1.00 88.25 438 SER A C 1
ATOM 3364 O O . SER A 1 438 ? -18.690 2.056 2.137 1.00 88.25 438 SER A O 1
ATOM 3366 N N . VAL A 1 439 ? -18.244 -0.039 2.818 1.00 91.12 439 VAL A N 1
ATOM 3367 C CA . VAL A 1 439 ? -19.373 -0.208 3.735 1.00 91.12 439 VAL A CA 1
ATOM 3368 C C . VAL A 1 439 ? -19.388 0.866 4.823 1.00 91.12 439 VAL A C 1
ATOM 3370 O O . VAL A 1 439 ? -20.431 1.454 5.092 1.00 91.12 439 VAL A O 1
ATOM 3373 N N . LEU A 1 440 ? -18.234 1.156 5.433 1.00 90.75 440 LEU A N 1
ATOM 3374 C CA . LEU A 1 440 ? -18.114 2.214 6.436 1.00 90.75 440 LEU A CA 1
ATOM 3375 C C . LEU A 1 440 ? -18.448 3.579 5.850 1.00 90.75 440 LEU A C 1
ATOM 3377 O O . LEU A 1 440 ? -19.204 4.329 6.463 1.00 90.75 440 LEU A O 1
ATOM 3381 N N . HIS A 1 441 ? -17.907 3.893 4.673 1.00 89.75 441 HIS A N 1
ATOM 3382 C CA . HIS A 1 441 ? -18.133 5.176 4.020 1.00 89.75 441 HIS A CA 1
ATOM 3383 C C . HIS A 1 441 ? -19.629 5.437 3.777 1.00 89.75 441 HIS A C 1
ATOM 3385 O O . HIS A 1 441 ? -20.114 6.526 4.080 1.00 89.75 441 HIS A O 1
ATOM 3391 N N . GLU A 1 442 ? -20.377 4.425 3.327 1.00 90.94 442 GLU A N 1
ATOM 3392 C CA . GLU A 1 442 ? -21.822 4.523 3.073 1.00 90.94 442 GLU A CA 1
ATOM 3393 C C . GLU A 1 442 ? -22.651 4.828 4.329 1.00 90.94 442 GLU A C 1
ATOM 3395 O O . GLU A 1 442 ? -23.673 5.510 4.243 1.00 90.94 442 GLU A O 1
ATOM 3400 N N . ILE A 1 443 ? -22.213 4.366 5.504 1.00 91.00 443 ILE A N 1
ATOM 3401 C CA . ILE A 1 443 ? -22.963 4.547 6.756 1.00 91.00 443 ILE A CA 1
ATOM 3402 C C . ILE A 1 443 ? -22.518 5.765 7.576 1.00 91.00 443 ILE A C 1
ATOM 3404 O O . ILE A 1 443 ? -23.092 6.015 8.634 1.00 91.00 443 ILE A O 1
ATOM 3408 N N . GLY A 1 444 ? -21.521 6.534 7.122 1.00 87.12 444 GLY A N 1
ATOM 3409 C CA . GLY A 1 444 ? -21.018 7.734 7.815 1.00 87.12 444 GLY A CA 1
ATOM 3410 C C . GLY A 1 444 ? -19.592 7.627 8.371 1.00 87.12 444 GLY A C 1
ATOM 3411 O O . GLY A 1 444 ? -19.191 8.440 9.202 1.00 87.12 444 GLY A O 1
ATOM 3412 N N . GLY A 1 445 ? -18.826 6.633 7.921 1.00 90.81 445 GLY A N 1
ATOM 3413 C CA . GLY A 1 445 ? -17.401 6.472 8.202 1.00 90.81 445 GLY A CA 1
ATOM 3414 C C . GLY A 1 445 ? -17.078 5.986 9.616 1.00 90.81 445 GLY A C 1
ATOM 3415 O O . GLY A 1 445 ? -17.931 5.513 10.376 1.00 90.81 445 GLY A O 1
ATOM 3416 N N . THR A 1 446 ? -15.805 6.133 9.975 1.00 92.06 446 THR A N 1
ATOM 3417 C CA . THR A 1 446 ? -15.238 5.791 11.294 1.00 92.06 446 THR A CA 1
ATOM 3418 C C . THR A 1 446 ? -15.883 6.540 12.467 1.00 92.06 446 THR A C 1
ATOM 3420 O O . THR A 1 446 ? -15.862 6.041 13.593 1.00 92.06 446 THR A O 1
ATOM 3423 N N . GLY A 1 447 ? -16.542 7.680 12.226 1.00 91.75 447 GLY A N 1
ATOM 3424 C CA . GLY A 1 447 ? -17.268 8.435 13.255 1.00 91.75 447 GLY A CA 1
ATOM 3425 C C . GLY A 1 447 ? -18.360 7.623 13.965 1.00 91.75 447 GLY A C 1
ATOM 3426 O O . GLY A 1 447 ? -18.548 7.773 15.173 1.00 91.75 447 GLY A O 1
ATOM 3427 N N . ASN A 1 448 ? -19.012 6.684 13.268 1.00 92.81 448 ASN A N 1
ATOM 3428 C CA . ASN A 1 448 ? -19.985 5.776 13.891 1.00 92.81 448 ASN A CA 1
ATOM 3429 C C . ASN A 1 448 ? -19.364 4.883 14.969 1.00 92.81 448 ASN A C 1
ATOM 3431 O O . ASN A 1 448 ? -20.037 4.515 15.926 1.00 92.81 448 ASN A O 1
ATOM 3435 N N . PHE A 1 449 ? -18.085 4.539 14.833 1.00 94.94 449 PHE A N 1
ATOM 3436 C CA . PHE A 1 449 ? -17.380 3.690 15.789 1.00 94.94 449 PHE A CA 1
ATOM 3437 C C . PHE A 1 449 ? -16.889 4.482 17.002 1.00 94.94 449 PHE A C 1
ATOM 3439 O O . PHE A 1 449 ? -16.860 3.953 18.111 1.00 94.94 449 PHE A O 1
ATOM 3446 N N . VAL A 1 450 ? -16.587 5.772 16.823 1.00 94.69 450 VAL A N 1
ATOM 3447 C CA . VAL A 1 450 ? -16.383 6.700 17.946 1.00 94.69 450 VAL A CA 1
ATOM 3448 C C . VAL A 1 450 ? -17.678 6.840 18.749 1.00 94.69 450 VAL A C 1
ATOM 3450 O O . VAL A 1 450 ? -17.660 6.733 19.975 1.00 94.69 450 VAL A O 1
ATOM 3453 N N . PHE A 1 451 ? -18.814 7.006 18.062 1.00 94.44 451 PHE A N 1
ATOM 3454 C CA . PHE A 1 451 ? -20.129 6.994 18.701 1.00 94.44 451 PHE A CA 1
ATOM 3455 C C . PHE A 1 451 ? -20.404 5.661 19.410 1.00 94.44 451 PHE A C 1
ATOM 3457 O O . PHE A 1 451 ? -20.813 5.670 20.564 1.00 94.44 451 PHE A O 1
ATOM 3464 N N . LEU A 1 452 ? -20.129 4.523 18.766 1.00 95.56 452 LEU A N 1
ATOM 3465 C CA . LEU A 1 452 ? -20.309 3.190 19.348 1.00 95.56 452 LEU A CA 1
ATOM 3466 C C . LEU A 1 452 ? -19.529 3.020 20.659 1.00 95.56 452 LEU A C 1
ATOM 3468 O O . LEU A 1 452 ? -20.052 2.452 21.622 1.00 95.56 452 LEU A O 1
ATOM 3472 N N . PHE A 1 453 ? -18.296 3.532 20.711 1.00 97.62 453 PHE A N 1
ATOM 3473 C CA . PHE A 1 453 ? -17.497 3.548 21.932 1.00 97.62 453 PHE A CA 1
ATOM 3474 C C . PHE A 1 453 ? -18.161 4.390 23.029 1.00 97.62 453 PHE A C 1
ATOM 3476 O O . PHE A 1 453 ? -18.401 3.880 24.124 1.00 97.62 453 PHE A O 1
ATOM 3483 N N . ALA A 1 454 ? -18.534 5.637 22.727 1.00 96.94 454 ALA A N 1
ATOM 3484 C CA . ALA A 1 454 ? -19.217 6.511 23.681 1.00 96.94 454 ALA A CA 1
ATOM 3485 C C . ALA A 1 454 ? -20.539 5.902 24.190 1.00 96.94 454 ALA A C 1
ATOM 3487 O O . ALA A 1 454 ? -20.782 5.852 25.394 1.00 96.94 454 ALA A O 1
ATOM 3488 N N . GLN A 1 455 ? -21.351 5.359 23.283 1.00 96.62 455 GLN A N 1
ATOM 3489 C CA . GLN A 1 455 ? -22.618 4.700 23.591 1.00 96.62 455 GLN A CA 1
ATOM 3490 C C . GLN A 1 455 ? -22.411 3.471 24.487 1.00 96.62 455 GLN A C 1
ATOM 3492 O O . GLN A 1 455 ? -23.157 3.259 25.439 1.00 96.62 455 GLN A O 1
ATOM 3497 N N . THR A 1 456 ? -21.369 2.674 24.239 1.00 97.12 456 THR A N 1
ATOM 3498 C CA . THR A 1 456 ? -21.031 1.527 25.097 1.00 97.12 456 THR A CA 1
ATOM 3499 C C . THR A 1 456 ? -20.695 1.970 26.520 1.00 97.12 456 THR A C 1
ATOM 3501 O O . THR A 1 456 ? -21.145 1.336 27.475 1.00 97.12 456 THR A O 1
ATOM 3504 N N . VAL A 1 457 ? -19.943 3.065 26.671 1.00 96.75 457 VAL A N 1
ATOM 3505 C CA . VAL A 1 457 ? -19.625 3.655 27.982 1.00 96.75 457 VAL A CA 1
ATOM 3506 C C . VAL A 1 457 ? -20.886 4.138 28.702 1.00 96.75 457 VAL A C 1
ATOM 3508 O O . VAL A 1 457 ? -20.973 4.039 29.922 1.00 96.75 457 VAL A O 1
ATOM 3511 N N . GLU A 1 458 ? -21.902 4.611 27.980 1.00 95.44 458 GLU A N 1
ATOM 3512 C CA . GLU A 1 458 ? -23.177 4.987 28.597 1.00 95.44 458 GLU A CA 1
ATOM 3513 C C . GLU A 1 458 ? -24.022 3.791 29.058 1.00 95.44 458 GLU A C 1
ATOM 3515 O O . GLU A 1 458 ? -24.747 3.924 30.052 1.00 95.44 458 GLU A O 1
ATOM 3520 N N . LEU A 1 459 ? -23.928 2.663 28.345 1.00 95.25 459 LEU A N 1
ATOM 3521 C CA . LEU A 1 459 ? -24.746 1.459 28.531 1.00 95.25 459 LEU A CA 1
ATOM 3522 C C . LEU A 1 459 ? -24.181 0.444 29.535 1.00 95.25 459 LEU A C 1
ATOM 3524 O O . LEU A 1 459 ? -24.938 -0.384 30.038 1.00 95.25 459 LEU A O 1
ATOM 3528 N N . SER A 1 460 ? -22.870 0.439 29.777 1.00 94.69 460 SER A N 1
ATOM 3529 C CA . SER A 1 460 ? -22.194 -0.610 30.548 1.00 94.69 460 SER A CA 1
ATOM 3530 C C . SER A 1 460 ? -21.247 -0.021 31.580 1.00 94.69 460 SER A C 1
ATOM 3532 O O . SER A 1 460 ? -20.321 0.686 31.206 1.00 94.69 460 SER A O 1
ATOM 3534 N N . ASP A 1 461 ? -21.378 -0.441 32.839 1.00 94.12 461 ASP A N 1
ATOM 3535 C CA . ASP A 1 461 ? -20.439 -0.115 33.927 1.00 94.12 461 ASP A CA 1
ATOM 3536 C C . ASP A 1 461 ? -19.270 -1.126 34.036 1.00 94.12 461 ASP A C 1
ATOM 3538 O O . ASP A 1 461 ? -18.486 -1.106 34.981 1.00 94.12 461 ASP A O 1
ATOM 3542 N N . CYS A 1 462 ? -19.150 -2.058 33.082 1.00 95.50 462 CYS A N 1
ATOM 3543 C CA . CYS A 1 462 ? -18.077 -3.052 33.038 1.00 95.50 462 CYS A CA 1
ATOM 3544 C C . CYS A 1 462 ? -16.878 -2.557 32.213 1.00 95.50 462 CYS A C 1
ATOM 3546 O O . CYS A 1 462 ? -16.978 -2.445 30.987 1.00 95.50 462 CYS A O 1
ATOM 3548 N N . GLU A 1 463 ? -15.725 -2.371 32.867 1.00 94.88 463 GLU A N 1
ATOM 3549 C CA . GLU A 1 463 ? -14.464 -1.942 32.238 1.00 94.88 463 GLU A CA 1
ATOM 3550 C C . GLU A 1 463 ? -14.094 -2.799 31.019 1.00 94.88 463 GLU A C 1
ATOM 3552 O O . GLU A 1 463 ? -13.813 -2.278 29.944 1.00 94.88 463 GLU A O 1
ATOM 3557 N N . LYS A 1 464 ? -14.164 -4.130 31.149 1.00 96.00 464 LYS A N 1
ATOM 3558 C CA . LYS A 1 464 ? -13.835 -5.070 30.067 1.00 96.00 464 LYS A CA 1
ATOM 3559 C C . LYS A 1 464 ? -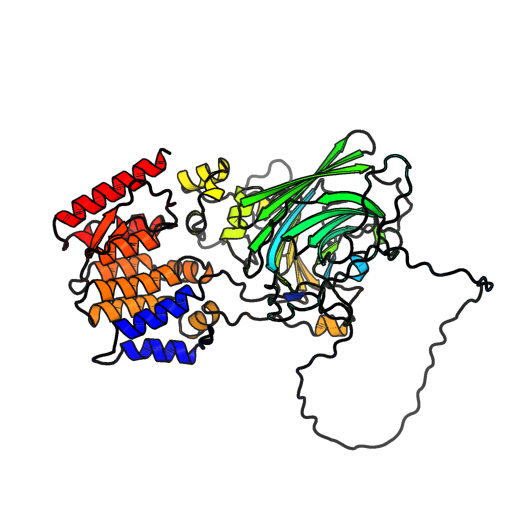14.694 -4.848 28.817 1.00 96.00 464 LYS A C 1
ATOM 3561 O O . LYS A 1 464 ? -14.196 -4.971 27.702 1.00 96.00 464 LYS A O 1
ATOM 3566 N N . THR A 1 465 ? -15.972 -4.510 28.993 1.00 97.50 465 THR A N 1
ATOM 3567 C CA . THR A 1 465 ? -16.894 -4.245 27.876 1.00 97.50 465 THR A CA 1
ATOM 3568 C C . THR A 1 465 ? -16.611 -2.886 27.235 1.00 97.50 465 THR A C 1
ATOM 3570 O O . THR A 1 465 ? -16.604 -2.776 26.011 1.00 97.50 465 THR A O 1
ATOM 3573 N N . GLN A 1 466 ? -16.318 -1.861 28.042 1.00 97.62 466 GLN A N 1
ATOM 3574 C CA . GLN A 1 466 ? -15.916 -0.542 27.540 1.00 97.62 466 GLN A CA 1
ATOM 3575 C C . GLN A 1 466 ? -14.587 -0.615 26.769 1.00 97.62 466 GLN A C 1
ATOM 3577 O O . GLN A 1 466 ? -14.469 -0.062 25.675 1.00 97.62 466 GLN A O 1
ATOM 3582 N N . ALA A 1 467 ? -13.618 -1.372 27.289 1.00 97.75 467 ALA A N 1
ATOM 3583 C CA . ALA A 1 467 ? -12.343 -1.642 26.636 1.00 97.75 467 ALA A CA 1
ATOM 3584 C C . ALA A 1 467 ? -12.513 -2.406 25.321 1.00 97.75 467 ALA A C 1
ATOM 3586 O O . ALA A 1 467 ? -11.869 -2.064 24.336 1.00 97.75 467 ALA A O 1
ATOM 3587 N N . LEU A 1 468 ? -13.432 -3.374 25.258 1.00 98.25 468 LEU A N 1
ATOM 3588 C CA . LEU A 1 468 ? -13.743 -4.072 24.013 1.00 98.25 468 LEU A CA 1
ATOM 3589 C C . LEU A 1 468 ? -14.267 -3.111 22.930 1.00 98.25 468 LEU A C 1
ATOM 3591 O O . LEU A 1 468 ? -13.869 -3.220 21.774 1.00 98.25 468 LEU A O 1
ATOM 3595 N N . ALA A 1 469 ? -15.116 -2.141 23.279 1.00 98.19 469 ALA A N 1
ATOM 3596 C CA . ALA A 1 469 ? -15.573 -1.140 22.312 1.00 98.19 469 ALA A CA 1
ATOM 3597 C C . ALA A 1 469 ? -14.442 -0.218 21.835 1.00 98.19 469 ALA A C 1
ATOM 3599 O O . ALA A 1 469 ? -14.359 0.089 20.644 1.00 98.19 469 ALA A O 1
ATOM 3600 N N . LEU A 1 470 ? -13.536 0.175 22.736 1.00 98.25 470 LEU A N 1
ATOM 3601 C CA . LEU A 1 470 ? -12.329 0.909 22.361 1.00 98.25 470 LEU A CA 1
ATOM 3602 C C . LEU A 1 470 ? -11.428 0.071 21.439 1.00 98.25 470 LEU A C 1
ATOM 3604 O O . LEU A 1 470 ? -10.923 0.588 20.445 1.00 98.25 470 LEU A O 1
ATOM 3608 N N . GLN A 1 471 ? -11.277 -1.227 21.718 1.00 97.56 471 GLN A N 1
ATOM 3609 C CA . GLN A 1 471 ? -10.496 -2.154 20.900 1.00 97.56 471 GLN A CA 1
ATOM 3610 C C . GLN A 1 471 ? -11.054 -2.227 19.480 1.00 97.56 471 GLN A C 1
ATOM 3612 O O . GLN A 1 471 ? -10.289 -2.123 18.529 1.00 97.56 471 GLN A O 1
ATOM 3617 N N . VAL A 1 472 ? -12.378 -2.332 19.321 1.00 97.19 472 VAL A N 1
ATOM 3618 C CA . VAL A 1 472 ? -13.025 -2.309 18.001 1.00 97.19 472 VAL A CA 1
ATOM 3619 C C . VAL A 1 472 ? -12.632 -1.050 17.217 1.00 97.19 472 VAL A C 1
ATOM 3621 O O . VAL A 1 472 ? -12.224 -1.154 16.060 1.00 97.19 472 VAL A O 1
ATOM 3624 N N . LEU A 1 473 ? -12.721 0.132 17.833 1.00 96.31 473 LEU A N 1
ATOM 3625 C CA . LEU A 1 473 ? -12.391 1.411 17.192 1.00 96.31 473 LEU A CA 1
ATOM 3626 C C . LEU A 1 473 ? -10.902 1.521 16.814 1.00 96.31 473 LEU A C 1
ATOM 3628 O O . LEU A 1 473 ? -10.566 1.958 15.707 1.00 96.31 473 LEU A O 1
ATOM 3632 N N . LEU A 1 474 ? -10.003 1.124 17.717 1.00 95.50 474 LEU A N 1
ATOM 3633 C CA . LEU A 1 474 ? -8.561 1.176 17.470 1.00 95.50 474 LEU A CA 1
ATOM 3634 C C . LEU A 1 474 ? -8.138 0.153 16.411 1.00 95.50 474 LEU A C 1
ATOM 3636 O O . LEU A 1 474 ? -7.425 0.515 15.480 1.00 95.50 474 LEU A O 1
ATOM 3640 N N . SER A 1 475 ? -8.645 -1.082 16.472 1.00 94.19 475 SER A N 1
ATOM 3641 C CA . SER A 1 475 ? -8.409 -2.104 15.443 1.00 94.19 475 SER A CA 1
ATOM 3642 C C . SER A 1 475 ? -8.910 -1.654 14.070 1.00 94.19 475 SER A C 1
ATOM 3644 O O . SER A 1 475 ? -8.223 -1.849 13.067 1.00 94.19 475 SER A O 1
ATOM 3646 N N . LEU A 1 476 ? -10.070 -0.988 14.013 1.00 92.50 476 LEU A N 1
ATOM 3647 C CA . LEU A 1 476 ? -10.645 -0.484 12.765 1.00 92.50 476 LEU A CA 1
ATOM 3648 C C . LEU A 1 476 ? -9.724 0.523 12.069 1.00 92.50 476 LEU A C 1
ATOM 3650 O O . LEU A 1 476 ? -9.600 0.498 10.845 1.00 92.50 476 LEU A O 1
ATOM 3654 N N . SER A 1 477 ? -9.075 1.387 12.847 1.00 89.75 477 SER A N 1
ATOM 3655 C CA . SER A 1 477 ? -8.224 2.480 12.367 1.00 89.75 477 SER A CA 1
ATOM 3656 C C . SER A 1 477 ? -6.724 2.157 12.387 1.00 89.75 477 SER A C 1
ATOM 3658 O O . SER A 1 477 ? -5.906 3.043 12.135 1.00 89.75 477 SER A O 1
ATOM 3660 N N . LYS A 1 478 ? -6.340 0.899 12.648 1.00 86.94 478 LYS A N 1
ATOM 3661 C CA . LYS A 1 478 ? -4.927 0.512 12.774 1.00 86.94 478 LYS A CA 1
ATOM 3662 C C . LYS A 1 478 ? -4.204 0.420 11.426 1.00 86.94 478 LYS A C 1
ATOM 3664 O O . LYS A 1 478 ? -3.126 0.985 11.284 1.00 86.94 478 LYS A O 1
ATOM 3669 N N . PHE A 1 479 ? -4.805 -0.240 10.428 1.00 78.69 479 PHE A N 1
ATOM 3670 C CA . PHE A 1 479 ? -4.104 -0.655 9.196 1.00 78.69 479 PHE A CA 1
ATOM 3671 C C . PHE A 1 479 ? -4.800 -0.270 7.873 1.00 78.69 479 PHE A C 1
ATOM 3673 O O . PHE A 1 479 ? -4.743 -1.005 6.893 1.00 78.69 479 PHE A O 1
ATOM 3680 N N . ASN A 1 480 ? -5.438 0.903 7.792 1.00 87.12 480 ASN A N 1
ATOM 3681 C CA . ASN A 1 480 ? -6.045 1.386 6.542 1.00 87.12 480 ASN A CA 1
ATOM 3682 C C . ASN A 1 480 ? -5.959 2.916 6.424 1.00 87.12 480 ASN A C 1
ATOM 3684 O O . ASN A 1 480 ? -6.463 3.619 7.300 1.00 87.12 480 ASN A O 1
ATOM 3688 N N . GLN A 1 481 ? -5.355 3.444 5.348 1.00 86.88 481 GLN A N 1
ATOM 3689 C CA . GLN A 1 481 ? -5.154 4.895 5.210 1.00 86.88 481 GLN A CA 1
ATOM 3690 C C . GLN A 1 481 ? -6.449 5.700 5.201 1.00 86.88 481 GLN A C 1
ATOM 3692 O O . GLN A 1 481 ? -6.471 6.768 5.802 1.00 86.88 481 GLN A O 1
ATOM 3697 N N . HIS A 1 482 ? -7.515 5.213 4.560 1.00 87.56 482 HIS A N 1
ATOM 3698 C CA . HIS A 1 482 ? -8.781 5.949 4.517 1.00 87.56 482 HIS A CA 1
ATOM 3699 C C . HIS A 1 482 ? -9.377 6.079 5.919 1.00 87.56 482 HIS A C 1
ATOM 3701 O O . HIS A 1 482 ? -9.746 7.173 6.332 1.00 87.56 482 HIS A O 1
ATOM 3707 N N . ARG A 1 483 ? -9.365 4.994 6.702 1.00 89.88 483 ARG A N 1
ATOM 3708 C CA . ARG A 1 483 ? -9.867 4.988 8.089 1.00 89.88 483 ARG A CA 1
ATOM 3709 C C . ARG A 1 483 ? -9.015 5.845 9.020 1.00 89.88 483 ARG A C 1
ATOM 3711 O O . ARG A 1 483 ? -9.555 6.551 9.865 1.00 89.88 483 ARG A O 1
ATOM 3718 N N . ILE A 1 484 ? -7.691 5.800 8.860 1.00 89.56 484 ILE A N 1
ATOM 3719 C CA . ILE A 1 484 ? -6.761 6.661 9.604 1.00 89.56 484 ILE A CA 1
ATOM 3720 C C . ILE A 1 484 ? -7.027 8.131 9.266 1.00 89.56 484 ILE A C 1
ATOM 3722 O O . ILE A 1 484 ? -7.128 8.960 10.166 1.00 89.56 484 ILE A O 1
ATOM 3726 N N . HIS A 1 485 ? -7.183 8.448 7.981 1.00 87.06 485 HIS A N 1
ATOM 3727 C CA . HIS A 1 485 ? -7.445 9.807 7.530 1.00 87.06 485 HIS A CA 1
ATOM 3728 C C . HIS A 1 485 ? -8.788 10.339 8.044 1.00 87.06 485 HIS A C 1
ATOM 3730 O O . HIS A 1 485 ? -8.847 11.462 8.533 1.00 87.06 485 HIS A O 1
ATOM 3736 N N . GLU A 1 486 ? -9.854 9.535 8.002 1.00 89.44 486 GLU A N 1
ATOM 3737 C CA . GLU A 1 486 ? -11.145 9.911 8.584 1.00 89.44 486 GLU A CA 1
ATOM 3738 C C . GLU A 1 486 ? -11.028 10.180 10.094 1.00 89.44 486 GLU A C 1
ATOM 3740 O O . GLU A 1 486 ? -11.506 11.211 10.571 1.00 89.44 486 GLU A O 1
ATOM 3745 N N . MET A 1 487 ? -10.334 9.310 10.839 1.00 90.25 487 MET A N 1
ATOM 3746 C CA . MET A 1 487 ? -10.058 9.528 12.263 1.00 90.25 487 MET A CA 1
ATOM 3747 C C . MET A 1 487 ? -9.317 10.847 12.508 1.00 90.25 487 MET A C 1
ATOM 3749 O O . MET A 1 487 ? -9.646 11.566 13.450 1.00 90.25 487 MET A O 1
ATOM 3753 N N . ASP A 1 488 ? -8.364 11.208 11.651 1.00 87.88 488 ASP A N 1
ATOM 3754 C CA . ASP A 1 488 ? -7.657 12.485 11.744 1.00 87.88 488 ASP A CA 1
ATOM 3755 C C . ASP A 1 488 ? -8.567 13.685 11.459 1.00 87.88 488 ASP A C 1
ATOM 3757 O O . ASP A 1 488 ? -8.539 14.671 12.200 1.00 87.88 488 ASP A O 1
ATOM 3761 N N . CYS A 1 489 ? -9.408 13.595 10.425 1.00 86.12 489 CYS A N 1
ATOM 3762 C CA . CYS A 1 489 ? -10.337 14.654 10.028 1.00 86.12 489 CYS A CA 1
ATOM 3763 C C . CYS A 1 489 ? -11.381 14.982 11.102 1.00 86.12 489 CYS A C 1
ATOM 3765 O O . CYS A 1 489 ? -11.775 16.141 11.223 1.00 86.12 489 CYS A O 1
ATOM 3767 N N . TYR A 1 490 ? -11.815 13.994 11.887 1.00 85.94 490 TYR A N 1
ATOM 3768 C CA . TYR A 1 490 ? -12.790 14.188 12.967 1.00 85.94 490 TYR A CA 1
ATOM 3769 C C . TYR A 1 490 ? -12.155 14.341 14.356 1.00 85.94 490 TYR A C 1
ATOM 3771 O O . TYR A 1 490 ? -12.868 14.321 15.358 1.00 85.94 490 TYR A O 1
ATOM 3779 N N . HIS A 1 491 ? -10.828 14.503 14.439 1.00 90.62 491 HIS A N 1
ATOM 3780 C CA . HIS A 1 491 ? -10.094 14.563 15.708 1.00 90.62 491 HIS A CA 1
ATOM 3781 C C . HIS A 1 491 ? -10.386 13.356 16.620 1.00 90.62 491 HIS A C 1
ATOM 3783 O O . HIS A 1 491 ? -10.595 13.500 17.826 1.00 90.62 491 HIS A O 1
ATOM 3789 N N . GLY A 1 492 ? -10.397 12.152 16.044 1.00 93.44 492 GLY A N 1
ATOM 3790 C CA . GLY A 1 492 ? -10.822 10.910 16.685 1.00 93.44 492 GLY A CA 1
ATOM 3791 C C . GLY A 1 492 ? -10.133 10.632 18.022 1.00 93.44 492 GLY A C 1
ATOM 3792 O O . GLY A 1 492 ? -10.818 10.304 18.985 1.00 93.44 492 GLY A O 1
ATOM 3793 N N . TYR A 1 493 ? -8.818 10.854 18.147 1.00 94.06 493 TYR A N 1
ATOM 3794 C CA . TYR A 1 493 ? -8.123 10.710 19.439 1.00 94.06 493 TYR A CA 1
ATOM 3795 C C . TYR A 1 493 ? -8.581 11.713 20.494 1.00 94.06 493 TYR A C 1
ATOM 3797 O O . TYR A 1 493 ? -8.737 11.343 21.655 1.00 94.06 493 TYR A O 1
ATOM 3805 N N . SER A 1 494 ? -8.890 12.950 20.099 1.00 95.19 494 SER A N 1
ATOM 3806 C CA . SER A 1 494 ? -9.476 13.929 21.017 1.00 95.19 494 SER A CA 1
ATOM 3807 C C . SER A 1 494 ? -10.858 13.478 21.493 1.00 95.19 494 SER A C 1
ATOM 3809 O O . SER A 1 494 ? -11.169 13.597 22.675 1.00 95.19 494 SER A O 1
ATOM 3811 N N . MET A 1 495 ? -11.672 12.897 20.605 1.00 96.25 495 MET A N 1
ATOM 3812 C CA . MET A 1 495 ? -12.977 12.340 20.975 1.00 96.25 495 MET A CA 1
ATOM 3813 C C . MET A 1 495 ? -12.845 11.127 21.905 1.00 96.25 495 MET A C 1
ATOM 3815 O O . MET A 1 495 ? -13.544 11.068 22.914 1.00 96.25 495 MET A O 1
ATOM 3819 N N . ILE A 1 496 ? -11.913 10.204 21.632 1.00 96.69 496 ILE A N 1
ATOM 3820 C CA . ILE A 1 496 ? -11.601 9.076 22.526 1.00 96.69 496 ILE A CA 1
ATOM 3821 C C . ILE A 1 496 ? -11.197 9.598 23.907 1.00 96.69 496 ILE A C 1
ATOM 3823 O O . ILE A 1 496 ? -11.771 9.177 24.910 1.00 96.69 496 ILE A O 1
ATOM 3827 N N . HIS A 1 497 ? -10.279 10.566 23.963 1.00 96.31 497 HIS A N 1
ATOM 3828 C CA . HIS A 1 497 ? -9.883 11.218 25.208 1.00 96.31 497 HIS A CA 1
ATOM 3829 C C . HIS A 1 497 ? -11.102 11.800 25.946 1.00 96.31 497 HIS A C 1
ATOM 3831 O O . HIS A 1 497 ? -11.250 11.596 27.148 1.00 96.31 497 HIS A O 1
ATOM 3837 N N . GLN A 1 498 ? -12.003 12.511 25.251 1.00 95.81 498 GLN A N 1
ATOM 3838 C CA . GLN A 1 498 ? -13.205 13.089 25.870 1.00 95.81 498 GLN A CA 1
ATOM 3839 C C . GLN A 1 498 ? -14.126 12.046 26.501 1.00 95.81 498 GLN A C 1
ATOM 3841 O O . GLN A 1 498 ? -14.738 12.354 27.522 1.00 95.81 498 GLN A O 1
ATOM 3846 N N . VAL A 1 499 ? -14.238 10.853 25.913 1.00 96.50 499 VAL A N 1
ATOM 3847 C CA . VAL A 1 499 ? -15.019 9.744 26.478 1.00 96.50 499 VAL A CA 1
ATOM 3848 C C . VAL A 1 499 ? -14.314 9.160 27.703 1.00 96.50 499 VAL A C 1
ATOM 3850 O O . VAL A 1 499 ? -14.952 8.987 28.739 1.00 96.50 499 VAL A O 1
ATOM 3853 N N . LEU A 1 500 ? -12.999 8.932 27.617 1.00 96.19 500 LEU A N 1
ATOM 3854 C CA . LEU A 1 500 ? -12.200 8.324 28.688 1.00 96.19 500 LEU A CA 1
ATOM 3855 C C . LEU A 1 500 ? -12.186 9.146 29.986 1.00 96.19 500 LEU A C 1
ATOM 3857 O O . LEU A 1 500 ? -12.141 8.571 31.066 1.00 96.19 500 LEU A O 1
ATOM 3861 N N . ILE A 1 501 ? -12.280 10.479 29.909 1.00 94.56 501 ILE A N 1
ATOM 3862 C CA . ILE A 1 501 ? -12.331 11.346 31.103 1.00 94.56 501 ILE A CA 1
ATOM 3863 C C . ILE A 1 501 ? -13.730 11.464 31.735 1.00 94.56 501 ILE A C 1
ATOM 3865 O O . ILE A 1 501 ? -13.905 12.193 32.716 1.00 94.56 501 ILE A O 1
ATOM 3869 N N . LYS A 1 502 ? -14.769 10.843 31.159 1.00 94.31 502 LYS A N 1
ATOM 3870 C CA . LYS A 1 502 ? -16.119 10.897 31.738 1.00 94.31 502 LYS A CA 1
ATOM 3871 C C . LYS A 1 502 ? -16.226 9.957 32.924 1.00 94.31 502 LYS A C 1
ATOM 3873 O O . LYS A 1 502 ? -15.728 8.844 32.890 1.00 94.31 502 LYS A O 1
ATOM 3878 N N . SER A 1 503 ? -17.001 10.367 33.925 1.00 91.31 503 SER A N 1
ATOM 3879 C CA . SER A 1 503 ? -17.226 9.588 35.148 1.00 91.31 503 SER A CA 1
ATOM 3880 C C . SER A 1 503 ? -17.875 8.219 34.923 1.00 91.31 503 SER A C 1
ATOM 3882 O O . SER A 1 503 ? -17.758 7.357 35.784 1.00 91.31 503 SER A O 1
ATOM 3884 N N . LYS A 1 504 ? -18.569 8.017 33.794 1.00 94.00 504 LYS A N 1
ATOM 3885 C CA . LYS A 1 504 ? -19.107 6.706 33.400 1.00 94.00 504 LYS A CA 1
ATOM 3886 C C . LYS A 1 504 ? -18.053 5.764 32.808 1.00 94.00 504 LYS A C 1
ATOM 3888 O O . LYS A 1 504 ? -18.282 4.559 32.768 1.00 94.00 504 LYS A O 1
ATOM 3893 N N . CYS A 1 505 ? -16.926 6.283 32.325 1.00 95.38 505 CYS A N 1
ATOM 3894 C CA . CYS A 1 505 ? -15.860 5.446 31.799 1.00 95.38 505 CYS A CA 1
ATOM 3895 C C . CYS A 1 505 ? -15.039 4.891 32.964 1.00 95.38 505 CYS A C 1
ATOM 3897 O O . CYS A 1 505 ? -14.423 5.642 33.717 1.00 95.38 505 CYS A O 1
ATOM 3899 N N . VAL A 1 506 ? -15.026 3.571 33.107 1.00 93.94 506 VAL A N 1
ATOM 3900 C CA . VAL A 1 506 ? -14.165 2.870 34.052 1.00 93.94 506 VAL A CA 1
ATOM 3901 C C . VAL A 1 506 ? -12.818 2.683 33.369 1.00 93.94 506 VAL A C 1
ATOM 3903 O O . VAL A 1 506 ? -12.718 2.002 32.351 1.00 93.94 506 VAL A O 1
ATOM 3906 N N . VAL A 1 507 ? -11.788 3.328 33.906 1.00 91.75 507 VAL A N 1
ATOM 3907 C CA . VAL A 1 507 ? -10.430 3.289 33.361 1.00 91.75 507 VAL A CA 1
ATOM 3908 C C . VAL A 1 507 ? -9.558 2.425 34.270 1.00 91.75 507 VAL A C 1
ATOM 3910 O O . VAL A 1 507 ? -9.310 2.785 35.419 1.00 91.75 507 VAL A O 1
ATOM 3913 N N . GLY A 1 508 ? -9.097 1.287 33.751 1.00 90.19 508 GLY A N 1
ATOM 3914 C CA . GLY A 1 508 ? -8.223 0.348 34.456 1.00 90.19 508 GLY A CA 1
ATOM 3915 C C . GLY A 1 508 ? -7.295 -0.417 33.504 1.00 90.19 508 GLY A C 1
ATOM 3916 O O . GLY A 1 508 ? -6.901 0.090 32.447 1.00 90.19 508 GLY A O 1
ATOM 3917 N N . TYR A 1 509 ? -6.929 -1.649 33.870 1.00 89.38 509 TYR A N 1
ATOM 3918 C CA . TYR A 1 509 ? -5.956 -2.451 33.121 1.00 89.38 509 TYR A CA 1
ATOM 3919 C C . TYR A 1 509 ? -6.465 -2.941 31.756 1.00 89.38 509 TYR A C 1
ATOM 3921 O O . TYR A 1 509 ? -5.662 -3.084 30.832 1.00 89.38 509 TYR A O 1
ATOM 3929 N N . HIS A 1 510 ? -7.770 -3.168 31.579 1.00 93.56 510 HIS A N 1
ATOM 3930 C CA . HIS A 1 510 ? -8.326 -3.537 30.275 1.00 93.56 510 HIS A CA 1
ATOM 3931 C C . HIS A 1 510 ? -8.255 -2.364 29.290 1.00 93.56 510 HIS A C 1
ATOM 3933 O O . HIS A 1 510 ? -7.890 -2.565 28.127 1.00 93.56 510 HIS A O 1
ATOM 3939 N N . ILE A 1 511 ? -8.553 -1.143 29.749 1.00 94.81 511 ILE A N 1
ATOM 3940 C CA . ILE A 1 511 ? -8.399 0.075 28.935 1.00 94.81 511 ILE A CA 1
ATOM 3941 C C . ILE A 1 511 ? -6.922 0.325 28.622 1.00 94.81 511 ILE A C 1
ATOM 3943 O O . ILE A 1 511 ? -6.578 0.545 27.461 1.00 94.81 511 ILE A O 1
ATOM 3947 N N . LEU A 1 512 ? -6.040 0.216 29.622 1.00 93.00 512 LEU A N 1
ATOM 3948 C CA . LEU A 1 512 ? -4.594 0.369 29.444 1.00 93.00 512 LEU A CA 1
ATOM 3949 C C . LEU A 1 512 ? -4.036 -0.620 28.417 1.00 93.00 512 LEU A C 1
ATOM 3951 O O . LEU A 1 512 ? -3.346 -0.207 27.487 1.00 93.00 512 LEU A O 1
ATOM 3955 N N . LYS A 1 513 ? -4.385 -1.907 28.537 1.00 93.44 513 LYS A N 1
ATOM 3956 C CA . LYS A 1 513 ? -4.000 -2.936 27.563 1.00 93.44 513 LYS A CA 1
ATOM 3957 C C . LYS A 1 513 ? -4.471 -2.569 26.157 1.00 93.44 513 LYS A C 1
ATOM 3959 O O . LYS A 1 513 ? -3.696 -2.644 25.214 1.00 93.44 513 LYS A O 1
ATOM 3964 N N . THR A 1 514 ? -5.722 -2.140 26.024 1.00 96.38 514 THR A N 1
ATOM 3965 C CA . THR A 1 514 ? -6.315 -1.793 24.726 1.00 96.38 514 THR A CA 1
ATOM 3966 C C . THR A 1 514 ? -5.618 -0.599 24.072 1.00 96.38 514 THR A C 1
ATOM 3968 O O . THR A 1 514 ? -5.346 -0.627 22.873 1.00 96.38 514 THR A O 1
ATOM 3971 N N . LEU A 1 515 ? -5.287 0.438 24.848 1.00 95.31 515 LEU A N 1
ATOM 3972 C CA . LEU A 1 515 ? -4.527 1.587 24.355 1.00 95.31 515 LEU A CA 1
ATOM 3973 C C . LEU A 1 515 ? -3.110 1.173 23.930 1.00 95.31 515 LEU A C 1
ATOM 3975 O O . LEU A 1 515 ? -2.673 1.558 22.850 1.00 95.31 515 LEU A O 1
ATOM 3979 N N . LEU A 1 516 ? -2.419 0.343 24.721 1.00 93.00 516 LEU A N 1
ATOM 3980 C CA . LEU A 1 516 ? -1.092 -0.182 24.370 1.00 93.00 516 LEU A CA 1
ATOM 3981 C C . LEU A 1 516 ? -1.110 -1.016 23.087 1.00 93.00 516 LEU A C 1
ATOM 3983 O O . LEU A 1 516 ? -0.261 -0.814 22.219 1.00 93.00 516 LEU A O 1
ATOM 3987 N N . ASP A 1 517 ? -2.093 -1.905 22.946 1.00 93.31 517 ASP A N 1
ATOM 3988 C CA . ASP A 1 517 ? -2.287 -2.726 21.748 1.00 93.31 517 ASP A CA 1
ATOM 3989 C C . ASP A 1 517 ? -2.595 -1.862 20.511 1.00 93.31 517 ASP A C 1
ATOM 3991 O O . ASP A 1 517 ? -2.232 -2.222 19.387 1.00 93.31 517 ASP A O 1
ATOM 3995 N N . GLY A 1 518 ? -3.243 -0.707 20.701 1.00 93.12 518 GLY A N 1
ATOM 3996 C CA . GLY A 1 518 ? -3.439 0.302 19.660 1.00 93.12 518 GLY A CA 1
ATOM 3997 C C . GLY A 1 518 ? -2.155 1.056 19.301 1.00 93.12 518 GLY A C 1
ATOM 3998 O O . GLY A 1 518 ? -1.922 1.340 18.128 1.00 93.12 518 GLY A O 1
ATOM 3999 N N . CYS A 1 519 ? -1.304 1.345 20.290 1.00 91.88 519 CYS A N 1
ATOM 4000 C CA . CYS A 1 519 ? -0.046 2.067 20.101 1.00 91.88 519 CYS A CA 1
ATOM 4001 C C . CYS A 1 519 ? 1.048 1.226 19.437 1.00 91.88 519 CYS A C 1
ATOM 4003 O O . CYS A 1 519 ? 1.903 1.789 18.752 1.00 91.88 519 CYS A O 1
ATOM 4005 N N . CYS A 1 520 ? 1.057 -0.092 19.652 1.00 90.94 520 CYS A N 1
ATOM 4006 C CA . CYS A 1 520 ? 2.210 -0.944 19.358 1.00 90.94 520 CYS A CA 1
ATOM 4007 C C . CYS A 1 520 ? 1.933 -1.991 18.269 1.00 90.94 520 CYS A C 1
ATOM 4009 O O . CYS A 1 520 ? 0.797 -2.417 18.037 1.00 90.94 520 CYS A O 1
ATOM 4011 N N . SER A 1 521 ? 2.999 -2.456 17.614 1.00 90.00 521 SER A N 1
ATOM 4012 C CA . SER A 1 521 ? 2.928 -3.502 16.585 1.00 90.00 521 SER A CA 1
ATOM 4013 C C . SER A 1 521 ? 2.544 -4.878 17.138 1.00 90.00 521 SER A C 1
ATOM 4015 O O . SER A 1 521 ? 2.015 -5.703 16.398 1.00 90.00 521 SER A O 1
ATOM 4017 N N . ALA A 1 522 ? 2.809 -5.127 18.421 1.00 89.69 522 ALA A N 1
ATOM 4018 C CA . ALA A 1 522 ? 2.473 -6.352 19.137 1.00 89.69 522 ALA A CA 1
ATOM 4019 C C . ALA A 1 522 ? 2.067 -6.027 20.591 1.00 89.69 522 ALA A C 1
ATOM 4021 O O . ALA A 1 522 ? 2.447 -4.962 21.088 1.00 89.69 522 ALA A O 1
ATOM 4022 N N . PRO A 1 523 ? 1.305 -6.906 21.271 1.00 90.00 523 PRO A N 1
ATOM 4023 C CA . PRO A 1 523 ? 0.919 -6.705 22.666 1.00 90.00 523 PRO A CA 1
ATOM 4024 C C . PRO A 1 523 ? 2.131 -6.660 23.606 1.00 90.00 523 PRO A C 1
ATOM 4026 O O . PRO A 1 523 ? 2.988 -7.536 23.542 1.00 90.00 523 PRO A O 1
ATOM 4029 N N . ILE A 1 524 ? 2.166 -5.666 24.499 1.00 89.44 524 ILE A N 1
ATOM 4030 C CA . ILE A 1 524 ? 3.210 -5.511 25.539 1.00 89.44 524 ILE A CA 1
ATOM 4031 C C . ILE A 1 524 ? 2.659 -5.859 26.931 1.00 89.44 524 ILE A C 1
ATOM 4033 O O . ILE A 1 524 ? 3.382 -6.346 27.797 1.00 89.44 524 ILE A O 1
ATOM 4037 N N . LEU A 1 525 ? 1.362 -5.626 27.158 1.00 90.06 525 LEU A N 1
ATOM 4038 C CA . LEU A 1 525 ? 0.680 -5.958 28.406 1.00 90.06 525 LEU A CA 1
ATOM 4039 C C . LEU A 1 525 ? -0.188 -7.201 28.192 1.00 90.06 525 LEU A C 1
ATOM 4041 O O . LEU A 1 525 ? -1.181 -7.161 27.467 1.00 90.06 525 LEU A O 1
ATOM 4045 N N . LEU A 1 526 ? 0.181 -8.310 28.823 1.00 89.69 526 LEU A N 1
ATOM 4046 C CA . LEU A 1 526 ? -0.467 -9.609 28.663 1.00 89.69 526 LEU A CA 1
ATOM 4047 C C . LEU A 1 526 ? -1.414 -9.886 29.831 1.00 89.69 526 LEU A C 1
ATOM 4049 O O . LEU A 1 526 ? -1.110 -9.556 30.974 1.00 89.69 526 LEU A O 1
ATOM 4053 N N . LEU A 1 527 ? -2.558 -10.508 29.541 1.00 89.38 527 LEU A N 1
ATOM 4054 C CA . LEU A 1 527 ? -3.464 -11.042 30.557 1.00 89.38 527 LEU A CA 1
ATOM 4055 C C . LEU A 1 527 ? -3.131 -12.523 30.750 1.00 89.38 527 LEU A C 1
ATOM 4057 O O . LEU A 1 527 ? -3.315 -13.307 29.822 1.00 89.38 527 LEU A O 1
ATOM 4061 N N . ALA A 1 528 ? -2.613 -12.885 31.920 1.00 86.81 528 ALA A N 1
ATOM 4062 C CA . ALA A 1 528 ? -2.277 -14.261 32.261 1.00 86.81 528 ALA A CA 1
ATOM 4063 C C . ALA A 1 528 ? -3.533 -15.088 32.597 1.00 86.81 528 ALA A C 1
ATOM 4065 O O . ALA A 1 528 ? -4.601 -14.542 32.881 1.00 86.81 528 ALA A O 1
ATOM 4066 N N . ASP A 1 529 ? -3.396 -16.418 32.592 1.00 84.75 529 ASP A N 1
ATOM 4067 C CA . ASP A 1 529 ? -4.496 -17.361 32.864 1.00 84.75 529 ASP A CA 1
ATOM 4068 C C . ASP A 1 529 ? -5.082 -17.222 34.280 1.00 84.75 529 ASP A C 1
ATOM 4070 O O . ASP A 1 529 ? -6.230 -17.584 34.531 1.00 84.75 529 ASP A O 1
ATOM 4074 N N . ASP A 1 530 ? -4.301 -16.663 35.207 1.00 85.69 530 ASP A N 1
ATOM 4075 C CA . ASP A 1 530 ? -4.726 -16.316 36.567 1.00 85.69 530 ASP A CA 1
ATOM 4076 C C . ASP A 1 530 ? -5.525 -14.999 36.642 1.00 85.69 530 ASP A C 1
ATOM 4078 O O . ASP A 1 530 ? -5.943 -14.585 37.724 1.00 85.69 530 ASP A O 1
ATOM 4082 N N . GLY A 1 531 ? -5.753 -14.343 35.501 1.00 83.00 531 GLY A N 1
ATOM 4083 C CA . GLY A 1 531 ? -6.467 -13.076 35.391 1.00 83.00 531 GLY A CA 1
ATOM 4084 C C . GLY A 1 531 ? -5.624 -11.846 35.734 1.00 83.00 531 GLY A C 1
ATOM 4085 O O . GLY A 1 531 ? -6.172 -10.744 35.767 1.00 83.00 531 GLY A O 1
ATOM 4086 N N . GLN A 1 532 ? -4.319 -11.996 35.984 1.00 86.81 532 GLN A N 1
ATOM 4087 C CA . GLN A 1 532 ? -3.429 -10.872 36.274 1.00 86.81 532 GLN A CA 1
ATOM 4088 C C . GLN A 1 532 ? -2.782 -10.302 35.011 1.00 86.81 532 GLN A C 1
ATOM 4090 O O . GLN A 1 532 ? -2.442 -11.023 34.073 1.00 86.81 532 GLN A O 1
ATOM 4095 N N . PHE A 1 533 ? -2.564 -8.989 35.009 1.00 87.44 533 PHE A N 1
ATOM 4096 C CA . PHE A 1 533 ? -1.848 -8.306 33.937 1.00 87.44 533 PHE A CA 1
ATOM 4097 C C . PHE A 1 533 ? -0.340 -8.312 34.200 1.00 87.44 533 PHE A C 1
ATOM 4099 O O . PHE A 1 533 ? 0.099 -8.021 35.313 1.00 87.44 533 PHE A O 1
ATOM 4106 N N . ARG A 1 534 ? 0.457 -8.635 33.177 1.00 87.81 534 ARG A N 1
ATOM 4107 C CA . ARG A 1 534 ? 1.925 -8.681 33.240 1.00 87.81 534 ARG A CA 1
ATOM 4108 C C . ARG A 1 534 ? 2.537 -7.973 32.040 1.00 87.81 534 ARG A C 1
ATOM 4110 O O . ARG A 1 534 ? 2.076 -8.161 30.916 1.00 87.81 534 ARG A O 1
ATOM 4117 N N . LEU A 1 535 ? 3.564 -7.168 32.290 1.00 86.69 535 LEU A N 1
ATOM 4118 C CA . LEU A 1 535 ? 4.346 -6.522 31.239 1.00 86.69 535 LEU A CA 1
ATOM 4119 C C . LEU A 1 535 ? 5.396 -7.488 30.698 1.00 86.69 535 LEU A C 1
ATOM 4121 O O . LEU A 1 535 ? 6.120 -8.119 31.468 1.00 86.69 535 LEU A O 1
ATOM 4125 N N . ASP A 1 536 ? 5.477 -7.577 29.377 1.00 85.31 536 ASP A N 1
ATOM 4126 C CA . ASP A 1 536 ? 6.551 -8.278 28.689 1.00 85.31 536 ASP A CA 1
ATOM 4127 C C . ASP A 1 536 ? 7.781 -7.364 28.576 1.00 85.31 536 ASP A C 1
ATOM 4129 O O . ASP A 1 536 ? 7.862 -6.491 27.710 1.00 85.31 536 ASP A O 1
ATOM 4133 N N . MET A 1 537 ? 8.738 -7.566 29.484 1.00 79.44 537 MET A N 1
ATOM 4134 C CA . MET A 1 537 ? 9.990 -6.803 29.542 1.00 79.44 537 MET A CA 1
ATOM 4135 C C . MET A 1 537 ? 10.952 -7.137 28.389 1.00 79.44 537 MET A C 1
ATOM 4137 O O . MET A 1 537 ? 11.915 -6.402 28.179 1.00 79.44 537 MET A O 1
ATOM 4141 N N . GLU A 1 538 ? 10.714 -8.232 27.662 1.00 82.94 538 GLU A N 1
ATOM 4142 C CA . GLU A 1 538 ? 11.541 -8.689 26.537 1.00 82.94 538 GLU A CA 1
ATOM 4143 C C . GLU A 1 538 ? 10.896 -8.372 25.178 1.00 82.94 538 GLU A C 1
ATOM 4145 O O . GLU A 1 538 ? 11.409 -8.757 24.125 1.00 82.94 538 GLU A O 1
ATOM 4150 N N . SER A 1 539 ? 9.773 -7.648 25.188 1.00 82.62 539 SER A N 1
ATOM 4151 C CA . SER A 1 539 ? 9.013 -7.341 23.985 1.00 82.62 539 SER A CA 1
ATOM 4152 C C . SER A 1 539 ? 9.825 -6.504 23.000 1.00 82.62 539 SER A C 1
ATOM 4154 O O . SER A 1 539 ? 10.267 -5.408 23.316 1.00 82.62 539 SER A O 1
ATOM 4156 N N . ILE A 1 540 ? 9.934 -6.968 21.756 1.00 84.69 540 ILE A N 1
ATOM 4157 C CA . ILE A 1 540 ? 10.535 -6.223 20.633 1.00 84.69 540 ILE A CA 1
ATOM 4158 C C . ILE A 1 540 ? 9.492 -5.413 19.842 1.00 84.69 540 ILE A C 1
ATOM 4160 O O . ILE A 1 540 ? 9.668 -5.136 18.651 1.00 84.69 540 ILE A O 1
ATOM 4164 N N . ALA A 1 541 ? 8.354 -5.102 20.470 1.00 87.19 541 ALA A N 1
ATOM 4165 C CA . ALA A 1 541 ? 7.263 -4.381 19.832 1.00 87.19 541 ALA A CA 1
ATOM 4166 C C . ALA A 1 541 ? 7.691 -2.962 19.427 1.00 87.19 541 ALA A C 1
ATOM 4168 O O . ALA A 1 541 ? 8.348 -2.242 20.174 1.00 87.19 541 ALA A O 1
ATOM 4169 N N . VAL A 1 542 ? 7.266 -2.540 18.238 1.00 87.62 542 VAL A N 1
ATOM 4170 C CA . VAL A 1 542 ? 7.530 -1.197 17.719 1.00 87.62 542 VAL A CA 1
ATOM 4171 C C . VAL A 1 542 ? 6.354 -0.291 18.060 1.00 87.62 542 VAL A C 1
ATOM 4173 O O . VAL A 1 542 ? 5.200 -0.652 17.818 1.00 87.62 542 VAL A O 1
ATOM 4176 N N . VAL A 1 543 ? 6.637 0.907 18.574 1.00 88.31 543 VAL A N 1
ATOM 4177 C CA . VAL A 1 543 ? 5.625 1.958 18.741 1.00 88.31 543 VAL A CA 1
ATOM 4178 C C . VAL A 1 543 ? 5.232 2.490 17.363 1.00 88.31 543 VAL A C 1
ATOM 4180 O O . VAL A 1 543 ? 6.040 3.089 16.656 1.00 88.31 543 VAL A O 1
ATOM 4183 N N . GLN A 1 544 ? 3.982 2.257 16.978 1.00 88.69 544 GLN A N 1
ATOM 4184 C CA . GLN A 1 544 ? 3.428 2.609 15.672 1.00 88.69 544 GLN A CA 1
ATOM 4185 C C . GLN A 1 544 ? 2.583 3.885 15.738 1.00 88.69 544 GLN A C 1
ATOM 4187 O O . GLN A 1 544 ? 2.668 4.740 14.854 1.00 88.69 544 GLN A O 1
ATOM 4192 N N . ASP A 1 545 ? 1.793 4.060 16.796 1.00 90.75 545 ASP A N 1
ATOM 4193 C CA . ASP A 1 545 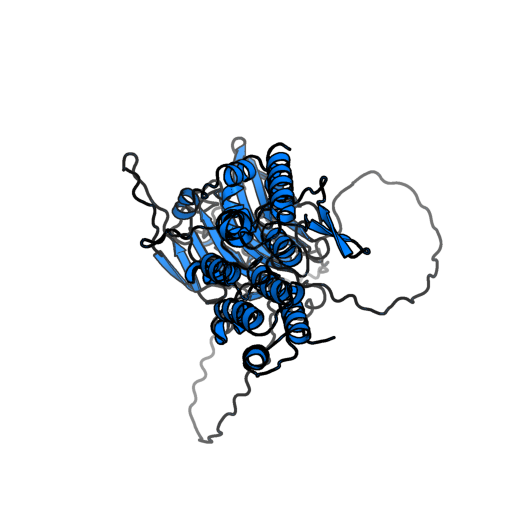? 0.883 5.196 16.933 1.00 90.75 545 ASP A CA 1
ATOM 4194 C C . ASP A 1 545 ? 1.338 6.188 18.003 1.00 90.75 545 ASP A C 1
ATOM 4196 O O . ASP A 1 545 ? 0.897 6.169 19.153 1.00 90.75 545 ASP A O 1
ATOM 4200 N N . ILE A 1 546 ? 2.238 7.083 17.596 1.00 88.00 546 ILE A N 1
ATOM 4201 C CA . ILE A 1 546 ? 2.818 8.096 18.482 1.00 88.00 546 ILE A CA 1
ATOM 4202 C C . ILE A 1 546 ? 1.741 9.054 19.006 1.00 88.00 546 ILE A C 1
ATOM 4204 O O . ILE A 1 546 ? 1.830 9.476 20.152 1.00 88.00 546 ILE A O 1
ATOM 4208 N N . ARG A 1 547 ? 0.711 9.367 18.206 1.00 89.00 547 ARG A N 1
ATOM 4209 C CA . ARG A 1 547 ? -0.356 10.298 18.605 1.00 89.00 547 ARG A CA 1
ATOM 4210 C C . ARG A 1 547 ? -1.310 9.678 19.614 1.00 89.00 547 ARG A C 1
ATOM 4212 O O . ARG A 1 547 ? -1.643 10.329 20.595 1.00 89.00 547 ARG A O 1
ATOM 4219 N N . LEU A 1 548 ? -1.707 8.418 19.432 1.00 92.62 548 LEU A N 1
ATOM 4220 C CA . LEU A 1 548 ? -2.481 7.713 20.460 1.00 92.62 548 LEU A CA 1
ATOM 4221 C C . LEU A 1 548 ? -1.693 7.619 21.778 1.00 92.62 548 LEU A C 1
ATOM 4223 O O . LEU A 1 548 ? -2.260 7.807 22.855 1.00 92.62 548 LEU A O 1
ATOM 4227 N N . LEU A 1 549 ? -0.381 7.379 21.691 1.00 90.38 549 LEU A N 1
ATOM 4228 C CA . LEU A 1 549 ? 0.496 7.338 22.856 1.00 90.38 549 LEU A CA 1
ATOM 4229 C C . LEU A 1 549 ? 0.581 8.705 23.556 1.00 90.38 549 LEU A C 1
ATOM 4231 O O . LEU A 1 549 ? 0.346 8.783 24.759 1.00 90.38 549 LEU A O 1
ATOM 4235 N N . SER A 1 550 ? 0.901 9.775 22.821 1.00 88.31 550 SER A N 1
ATOM 4236 C CA . SER A 1 550 ? 1.138 11.108 23.390 1.00 88.31 550 SER A CA 1
ATOM 4237 C C . SER A 1 550 ? -0.135 11.833 23.811 1.00 88.31 550 SER A C 1
ATOM 4239 O O . SER A 1 550 ? -0.154 12.456 24.868 1.00 88.31 550 SER A O 1
ATOM 4241 N N . ASP A 1 551 ? -1.183 11.766 22.990 1.00 90.44 551 ASP A N 1
ATOM 4242 C CA . ASP A 1 551 ? -2.378 12.605 23.133 1.00 90.44 551 ASP A CA 1
ATOM 4243 C C . ASP A 1 551 ? -3.454 11.933 23.997 1.00 90.44 551 ASP A C 1
ATOM 4245 O O . ASP A 1 551 ? -4.391 12.595 24.444 1.00 90.44 551 ASP A O 1
ATOM 4249 N N . VAL A 1 552 ? -3.348 10.614 24.207 1.00 93.50 552 VAL A N 1
ATOM 4250 C CA . VAL A 1 552 ? -4.316 9.831 24.984 1.00 93.50 552 VAL A CA 1
ATOM 4251 C C . VAL A 1 552 ? -3.615 9.067 26.101 1.00 93.50 552 VAL A C 1
ATOM 4253 O O . VAL A 1 552 ? -3.789 9.417 27.262 1.00 93.50 552 VAL A O 1
ATOM 4256 N N . LEU A 1 553 ? -2.808 8.046 25.789 1.00 91.44 553 LEU A N 1
ATOM 4257 C CA . LEU A 1 553 ? -2.288 7.118 26.806 1.00 91.44 553 LEU A CA 1
ATOM 4258 C C . LEU A 1 553 ? -1.488 7.833 27.904 1.00 91.44 553 LEU A C 1
ATOM 4260 O O . LEU A 1 553 ? -1.671 7.525 29.078 1.00 91.44 553 LEU A O 1
ATOM 4264 N N . LEU A 1 554 ? -0.635 8.792 27.544 1.00 89.50 554 LEU A N 1
ATOM 4265 C CA . LEU A 1 554 ? 0.212 9.519 28.495 1.00 89.50 554 LEU A CA 1
ATOM 4266 C C . LEU A 1 554 ? -0.467 10.743 29.145 1.00 89.50 554 LEU A C 1
ATOM 4268 O O . LEU A 1 554 ? 0.165 11.406 29.972 1.00 89.50 554 LEU A O 1
ATOM 4272 N N . ASP A 1 555 ? -1.734 11.055 28.833 1.00 89.81 555 ASP A N 1
ATOM 4273 C CA . ASP A 1 555 ? -2.444 12.154 29.502 1.00 89.81 555 ASP A CA 1
ATOM 4274 C C . ASP A 1 555 ? -2.923 11.722 30.897 1.00 89.81 555 ASP A C 1
ATOM 4276 O O . ASP A 1 555 ? -3.818 10.891 31.067 1.00 89.81 555 ASP A O 1
ATOM 4280 N N . TRP A 1 556 ? -2.345 12.343 31.927 1.00 85.81 556 TRP A N 1
ATOM 4281 C CA . TRP A 1 556 ? -2.664 12.083 33.330 1.00 85.81 556 TRP A CA 1
ATOM 4282 C C . TRP A 1 556 ? -4.148 12.272 33.675 1.00 85.81 556 TRP A C 1
ATOM 4284 O O . TRP A 1 556 ? -4.631 11.645 34.616 1.00 85.81 556 TRP A O 1
ATOM 4294 N N . LYS A 1 557 ? -4.893 13.115 32.943 1.00 90.19 557 LYS A N 1
ATOM 4295 C CA . LYS A 1 557 ? -6.315 13.379 33.220 1.00 90.19 557 LYS A CA 1
ATOM 4296 C C . LYS A 1 557 ? -7.177 12.137 33.054 1.00 90.19 557 LYS A C 1
ATOM 4298 O O . LYS A 1 557 ? -8.173 12.008 33.760 1.00 90.19 557 LYS A O 1
ATOM 4303 N N . ILE A 1 558 ? -6.797 11.239 32.146 1.00 89.44 558 ILE A N 1
ATOM 4304 C CA . ILE A 1 558 ? -7.488 9.963 31.928 1.00 89.44 558 ILE A CA 1
ATOM 4305 C C . ILE A 1 558 ? -7.346 9.065 33.160 1.00 89.44 558 ILE A C 1
ATOM 4307 O O . ILE A 1 558 ? -8.293 8.398 33.568 1.00 89.44 558 ILE A O 1
ATOM 4311 N N . TRP A 1 559 ? -6.181 9.108 33.801 1.00 87.88 559 TRP A N 1
ATOM 4312 C CA . TRP A 1 559 ? -5.829 8.249 34.932 1.00 87.88 559 TRP A CA 1
ATOM 4313 C C . TRP A 1 559 ? -6.106 8.894 36.295 1.00 87.88 559 TRP A C 1
ATOM 4315 O O . TRP A 1 559 ? -5.962 8.243 37.326 1.00 87.88 559 TRP A O 1
ATOM 4325 N N . ALA A 1 560 ? -6.546 10.156 36.325 1.00 81.56 560 ALA A N 1
ATOM 4326 C CA . ALA A 1 560 ? -6.805 10.918 37.550 1.00 81.56 560 ALA A CA 1
ATOM 4327 C C . ALA A 1 560 ? -7.810 10.238 38.496 1.00 81.56 560 ALA A C 1
ATOM 4329 O O . ALA A 1 560 ? -7.698 10.375 39.712 1.00 81.56 560 ALA A O 1
ATOM 4330 N N . ALA A 1 561 ? -8.779 9.505 37.940 1.00 70.94 561 ALA A N 1
ATOM 4331 C CA . ALA A 1 561 ? -9.789 8.763 38.693 1.00 70.94 561 ALA A CA 1
ATOM 4332 C C . ALA A 1 561 ? -9.399 7.298 38.979 1.00 70.94 561 ALA A C 1
ATOM 4334 O O . ALA A 1 561 ? -10.147 6.594 39.655 1.00 70.94 561 ALA A O 1
ATOM 4335 N N . ALA A 1 562 ? -8.256 6.835 38.465 1.00 72.25 562 ALA A N 1
ATOM 4336 C CA . ALA A 1 562 ? -7.792 5.461 38.599 1.00 72.25 562 ALA A CA 1
ATOM 4337 C C . ALA A 1 562 ? -6.972 5.270 39.897 1.00 72.25 562 ALA A C 1
ATOM 4339 O O . ALA A 1 562 ? -6.344 6.201 40.403 1.00 72.25 562 ALA A O 1
ATOM 4340 N N . GLU A 1 563 ? -6.976 4.055 40.456 1.00 66.50 563 GLU A N 1
ATOM 4341 C CA . GLU A 1 563 ? -6.200 3.693 41.655 1.00 66.50 563 GLU A CA 1
ATOM 4342 C C . GLU A 1 563 ? -4.675 3.924 41.516 1.00 66.50 563 GLU A C 1
ATOM 4344 O O . GLU A 1 563 ? -4.097 3.942 40.430 1.00 66.50 563 GLU A O 1
ATOM 4349 N N . VAL A 1 564 ? -3.974 4.044 42.650 1.00 59.59 564 VAL A N 1
ATOM 4350 C CA . VAL A 1 564 ? -2.527 4.350 42.704 1.00 59.59 564 VAL A CA 1
ATOM 4351 C C . VAL A 1 564 ? -1.664 3.349 41.912 1.00 59.59 564 VAL A C 1
ATOM 4353 O O . VAL A 1 564 ? -0.644 3.734 41.341 1.00 59.59 564 VAL A O 1
ATOM 4356 N N . ASN A 1 565 ? -2.087 2.085 41.811 1.00 61.62 565 ASN A N 1
ATOM 4357 C CA . ASN A 1 565 ? -1.341 1.032 41.114 1.00 61.62 565 ASN A CA 1
ATOM 4358 C C . ASN A 1 565 ? -1.214 1.270 39.596 1.00 61.62 565 ASN A C 1
ATOM 4360 O O . ASN A 1 565 ? -0.227 0.848 38.996 1.00 61.62 565 ASN A O 1
ATOM 4364 N N . TYR A 1 566 ? -2.142 2.006 38.974 1.00 65.88 566 TYR A N 1
ATOM 4365 C CA . TYR A 1 566 ? -2.082 2.289 37.535 1.00 65.88 566 TYR A CA 1
ATOM 4366 C C . TYR A 1 566 ? -0.957 3.266 37.179 1.00 65.88 566 TYR A C 1
ATOM 4368 O O . TYR A 1 566 ? -0.322 3.119 36.137 1.00 65.88 566 TYR A O 1
ATOM 4376 N N . TYR A 1 567 ? -0.645 4.216 38.065 1.00 60.53 567 TYR A N 1
ATOM 4377 C CA . TYR A 1 567 ? 0.478 5.142 37.878 1.00 60.53 567 TYR A CA 1
ATOM 4378 C C . TYR A 1 567 ? 1.824 4.418 37.876 1.00 60.53 567 TYR A C 1
ATOM 4380 O O . TYR A 1 567 ? 2.718 4.780 37.109 1.00 60.53 567 TYR A O 1
ATOM 4388 N N . ILE A 1 568 ? 1.960 3.376 38.703 1.00 58.94 568 ILE A N 1
ATOM 4389 C CA . ILE A 1 568 ? 3.154 2.527 38.739 1.00 58.94 568 ILE A CA 1
ATOM 4390 C C . ILE A 1 568 ? 3.287 1.796 37.403 1.00 58.94 568 ILE A C 1
ATOM 4392 O O . ILE A 1 568 ? 4.319 1.921 36.752 1.00 58.94 568 ILE A O 1
ATOM 4396 N N . SER A 1 569 ? 2.213 1.159 36.929 1.00 66.69 569 SER A N 1
ATOM 4397 C CA . SER A 1 569 ? 2.223 0.463 35.640 1.00 66.69 569 SER A CA 1
ATOM 4398 C C . SER A 1 569 ? 2.498 1.400 34.460 1.00 66.69 569 SER A C 1
ATOM 4400 O O . SER A 1 569 ? 3.286 1.046 33.595 1.00 66.69 569 SER A O 1
ATOM 4402 N N . ILE A 1 570 ? 1.938 2.617 34.423 1.00 68.81 570 ILE A N 1
ATOM 4403 C CA . ILE A 1 570 ? 2.247 3.611 33.374 1.00 68.81 570 ILE A CA 1
ATOM 4404 C C . ILE A 1 570 ? 3.719 4.030 33.428 1.00 68.81 570 ILE A C 1
ATOM 4406 O O . ILE A 1 570 ? 4.351 4.199 32.387 1.00 68.81 570 ILE A O 1
ATOM 4410 N N . THR A 1 571 ? 4.290 4.172 34.624 1.00 67.19 571 THR A N 1
ATOM 4411 C CA . THR A 1 571 ? 5.708 4.519 34.790 1.00 67.19 571 THR A CA 1
ATOM 4412 C C . THR A 1 571 ? 6.614 3.377 34.322 1.00 67.19 571 THR A C 1
ATOM 4414 O O . THR A 1 571 ? 7.570 3.621 33.590 1.00 67.19 571 THR A O 1
ATOM 4417 N N . GLU A 1 572 ? 6.288 2.133 34.678 1.00 67.31 572 GLU A N 1
ATOM 4418 C CA . GLU A 1 572 ? 6.985 0.922 34.222 1.00 67.31 572 GLU A CA 1
ATOM 4419 C C . GLU A 1 572 ? 6.875 0.742 32.704 1.00 67.31 572 GLU A C 1
ATOM 4421 O O . GLU A 1 572 ? 7.879 0.496 32.043 1.00 67.31 572 GLU A O 1
ATOM 4426 N N . ILE A 1 573 ? 5.689 0.967 32.131 1.00 69.62 573 ILE A N 1
ATOM 4427 C CA . ILE A 1 573 ? 5.451 0.989 30.682 1.00 69.62 573 ILE A CA 1
ATOM 4428 C C . ILE A 1 573 ? 6.310 2.057 30.021 1.00 69.62 573 ILE A C 1
ATOM 4430 O O . ILE A 1 573 ? 6.995 1.774 29.047 1.00 69.62 573 ILE A O 1
ATOM 4434 N N . THR A 1 574 ? 6.300 3.283 30.543 1.00 65.69 574 THR A N 1
ATOM 4435 C CA . THR A 1 574 ? 7.087 4.385 29.979 1.00 65.69 574 THR A CA 1
ATOM 4436 C C . THR A 1 574 ? 8.576 4.049 30.041 1.00 65.69 574 THR A C 1
ATOM 4438 O O . THR A 1 574 ? 9.303 4.295 29.085 1.00 65.69 574 THR A O 1
ATOM 4441 N N . HIS A 1 575 ? 9.031 3.414 31.122 1.00 63.06 575 HIS A N 1
ATOM 4442 C CA . HIS A 1 575 ? 10.402 2.936 31.251 1.00 63.06 575 HIS A CA 1
ATOM 4443 C C . HIS A 1 575 ? 10.734 1.816 30.249 1.00 63.06 575 HIS A C 1
ATOM 4445 O O . HIS A 1 575 ? 11.785 1.882 29.617 1.00 63.06 575 HIS A O 1
ATOM 4451 N N . CYS A 1 576 ? 9.840 0.843 30.042 1.00 61.25 576 CYS A N 1
ATOM 4452 C CA . CYS A 1 576 ? 9.959 -0.176 28.992 1.00 61.25 576 CYS A CA 1
ATOM 4453 C C . CYS A 1 576 ? 10.052 0.454 27.599 1.00 61.25 576 CYS A C 1
ATOM 4455 O O . CYS A 1 576 ? 10.974 0.154 26.846 1.00 61.25 576 CYS A O 1
ATOM 4457 N N . LEU A 1 577 ? 9.149 1.383 27.277 1.00 64.88 577 LEU A N 1
ATOM 4458 C CA . LEU A 1 577 ? 9.136 2.090 25.996 1.00 64.88 577 LEU A CA 1
ATOM 4459 C C . LEU A 1 577 ? 10.421 2.911 25.780 1.00 64.88 577 LEU A C 1
ATOM 4461 O O . LEU A 1 577 ? 10.933 2.956 24.667 1.00 64.88 577 LEU A O 1
ATOM 4465 N N . ILE A 1 578 ? 10.986 3.508 26.837 1.00 58.41 578 ILE A N 1
ATOM 4466 C CA . ILE A 1 578 ? 12.271 4.232 26.789 1.00 58.41 578 ILE A CA 1
ATOM 4467 C C . ILE A 1 578 ? 13.471 3.277 26.670 1.00 58.41 578 ILE A C 1
ATOM 4469 O O . ILE A 1 578 ? 14.477 3.629 26.054 1.00 58.41 578 ILE A O 1
ATOM 4473 N N . GLN A 1 579 ? 13.423 2.084 27.269 1.00 50.84 579 GLN A N 1
ATOM 4474 C CA . GLN A 1 579 ? 14.493 1.090 27.122 1.00 50.84 579 GLN A CA 1
ATOM 4475 C C . GLN A 1 579 ? 14.566 0.540 25.693 1.00 50.84 579 GLN A C 1
ATOM 4477 O O . GLN A 1 579 ? 15.673 0.367 25.186 1.00 50.84 579 GLN A O 1
ATOM 4482 N N . LEU A 1 580 ? 13.418 0.368 25.033 1.00 48.94 580 LEU A N 1
ATOM 4483 C CA . LEU A 1 580 ? 13.325 -0.046 23.629 1.00 48.94 580 LEU A CA 1
ATOM 4484 C C . LEU A 1 580 ? 13.866 0.998 22.640 1.00 48.94 580 LEU A C 1
ATOM 4486 O O . LEU A 1 580 ? 14.255 0.640 21.537 1.00 48.94 580 LEU A O 1
ATOM 4490 N N . ASP A 1 581 ? 13.957 2.271 23.033 1.00 45.78 581 ASP A N 1
ATOM 4491 C CA . ASP A 1 581 ? 14.588 3.334 22.231 1.00 45.78 581 ASP A CA 1
ATOM 4492 C C . ASP A 1 581 ? 16.133 3.230 22.207 1.00 45.78 581 ASP A C 1
ATOM 4494 O O . ASP A 1 581 ? 16.805 3.800 21.347 1.00 45.78 581 ASP A O 1
ATOM 4498 N N . LYS A 1 582 ? 16.731 2.495 23.160 1.00 37.69 582 LYS A N 1
ATOM 4499 C CA . LYS A 1 582 ? 18.196 2.371 23.314 1.00 37.69 582 LYS A CA 1
ATOM 4500 C C . LYS A 1 582 ? 18.797 1.107 22.693 1.00 37.69 582 LYS A C 1
ATOM 4502 O O . LYS A 1 582 ? 20.025 1.013 22.635 1.00 37.69 582 LYS A O 1
ATOM 4507 N N . THR A 1 583 ? 17.966 0.158 22.275 1.00 38.72 583 THR A N 1
ATOM 4508 C CA . THR A 1 583 ? 18.346 -1.114 21.634 1.00 38.72 583 THR A CA 1
ATOM 4509 C C . THR A 1 583 ? 17.990 -1.080 20.162 1.00 38.72 583 THR A C 1
ATOM 4511 O O . THR A 1 583 ? 18.866 -1.427 19.338 1.00 38.72 583 THR A O 1
#

Organism: NCBI:txid230148

Foldseek 3Di:
DPPLFDFLVRVLVLLCQLVDQAHPLQVSLVVLLSSLLSFQFADDQFWDKDDAAPPDDDPDDPDPDDDDDDDDDDDDDDDDDDDDDDDDDDDDDDPDPDDFDADLQAWFFWKAWQPPACAPPPREQKKKKKWKKAFADDDPPPDDPDDDDDDDDDDDDDDDDDDPDDDDDPQAWWWFKKKFFLQWIWTWIARPVQRKIKIFIWHHQDVDRHTHTFWIDIFHTPPHDHPGMKMKMKIKGWDDDPDFKIWIWMWIDILLFTRGIDITIGGRDDDDPGDPRRRTIIMTGHGYDHPVCVVRHTMMIIFKMWMFGYGQDDSLNSLVSSLCGRQDQDPFADPPDGPLSLSLLSDDPSSCVDVVSVVCVVVVHRRDCQSVQQTTAKMQGLQCNFKIWGWHHDDDDPPDDDDRRHIDGPDIDTIDGPNDDVVVSVVRHIDGDSGVQVSQVVNPHLVSLLVSLLSQLVNDLDQLSSLSSLLSSLSSCRRYNVNVVVCVVVVVLVSVQVSLLDPSHDDDDSNLQSLQCSQWPDGQWDQDPVRDIDGDLPDLIRGRCVCSVPVHNPDCSSCVPPDPVVVVVSVVVVVSVVVSSVD

Sequence (583 aa):
MVSQRITAEELALLIRLFLEKTPPTEILLKGILQIVEANVNIEPLHFLSFPIILGALTPGGVSTGPRQNGAAGGKGGLLWKGKLSPGRREGDGEYRASHLRSSPWHIAPLHLPLVGQNCWPHMASGFSASMWLRVAEQEEKDGEKDKEESPAPAAESQHGSSQAGSRVLEEGLIHILSMGSKALMLQVWADFSTGSLTFRICIDPNDDIKAGLLAQADSEEELLRAGQWQHVGLTYTQQPEGKKNIHGRVVVWVCGIKKCDVSLDYTLPRKSSLSSDSNKTFCMLGHCAPSSELMQSGRWGMGTVLLFNGSRIGSEEALYLYTSGPDLTSIMPCKYGKPNGTVSKFVTLECLKCEHVRELVMKNKDVDTTALVESLAVVYAPSSPRVYTIYEPVIRLKGQARPVVTQRPFSSKEVQSVSLEPTFLRAFLPTETRGLQSVLHEIGGTGNFVFLFAQTVELSDCEKTQALALQVLLSLSKFNQHRIHEMDCYHGYSMIHQVLIKSKCVVGYHILKTLLDGCCSAPILLLADDGQFRLDMESIAVVQDIRLLSDVLLDWKIWAAAEVNYYISITEITHCLIQLDKT

InterPro domains:
  IPR050865 BEACH Domain-Containing [PTHR13743] (3-568)

pLDDT: mean 78.5, std 21.85, range [24.38, 98.56]